Protein AF-A0A1W6MIG4-F1 (afdb_monomer_lite)

pLDDT: mean 88.39, std 12.74, range [23.14, 98.44]

Structure (mmCIF, N/CA/C/O backbone):
data_AF-A0A1W6MIG4-F1
#
_entry.id   AF-A0A1W6MIG4-F1
#
loop_
_atom_site.group_PDB
_atom_site.id
_atom_site.type_symbol
_atom_site.label_atom_id
_atom_site.label_alt_id
_atom_site.label_comp_id
_atom_site.label_asym_id
_atom_site.label_entity_id
_atom_site.label_seq_id
_atom_site.pdbx_PDB_ins_code
_atom_site.Cartn_x
_atom_site.Cartn_y
_atom_site.Cartn_z
_atom_site.occupancy
_atom_site.B_iso_or_equiv
_atom_site.auth_seq_id
_atom_site.auth_comp_id
_atom_site.auth_asym_id
_atom_site.auth_atom_id
_atom_site.pdbx_PDB_model_num
ATOM 1 N N . MET A 1 1 ? -7.713 23.598 34.597 1.00 27.48 1 MET A N 1
ATOM 2 C CA . MET A 1 1 ? -8.076 24.571 33.539 1.00 27.48 1 MET A CA 1
ATOM 3 C C . MET A 1 1 ? -8.427 23.776 32.294 1.00 27.48 1 MET A C 1
ATOM 5 O O . MET A 1 1 ? -7.535 23.177 31.711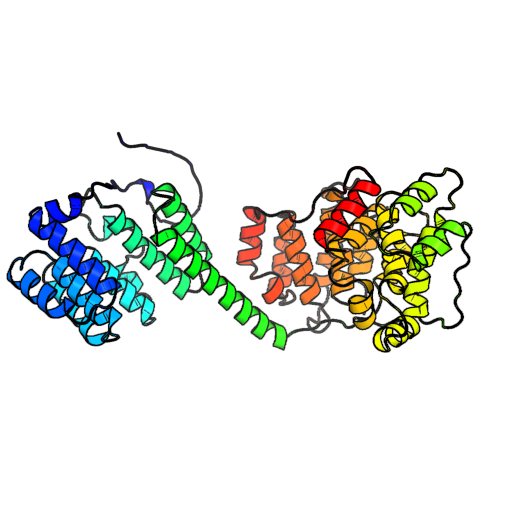 1.00 27.48 1 MET A O 1
ATOM 9 N N . GLY A 1 2 ? -9.718 23.676 31.965 1.00 26.47 2 GLY A N 1
ATOM 10 C CA . GLY A 1 2 ? -10.193 22.870 30.837 1.00 26.47 2 GLY A CA 1
ATOM 11 C C . GLY A 1 2 ? -9.762 23.476 29.504 1.00 26.47 2 GLY A C 1
ATOM 12 O O . GLY A 1 2 ? -9.996 24.659 29.260 1.00 26.47 2 GLY A O 1
ATOM 13 N N . ARG A 1 3 ? -9.118 22.677 28.652 1.00 26.56 3 ARG A N 1
ATOM 14 C CA . ARG A 1 3 ? -8.836 23.054 27.266 1.00 26.56 3 ARG A CA 1
ATOM 15 C C . ARG A 1 3 ? -10.086 22.770 26.434 1.00 26.56 3 ARG A C 1
ATOM 17 O O . ARG A 1 3 ? -10.501 21.625 26.319 1.00 26.56 3 ARG A O 1
ATOM 24 N N . ARG A 1 4 ? -10.688 23.816 25.864 1.00 23.14 4 ARG A N 1
ATOM 25 C CA . ARG A 1 4 ? -11.619 23.699 24.734 1.00 23.14 4 ARG A CA 1
ATOM 26 C C . ARG A 1 4 ? -10.818 23.934 23.459 1.00 23.14 4 ARG A C 1
ATOM 28 O O . ARG A 1 4 ? -10.330 25.042 23.260 1.00 23.14 4 ARG A O 1
ATOM 35 N N . ALA A 1 5 ? -10.703 22.916 22.617 1.00 23.92 5 ALA A N 1
ATOM 36 C CA . ALA A 1 5 ? -10.288 23.064 21.228 1.00 23.92 5 ALA A CA 1
ATOM 37 C C . ALA A 1 5 ? -11.515 22.827 20.335 1.00 23.92 5 ALA A C 1
ATOM 39 O O . ALA A 1 5 ? -12.248 21.859 20.527 1.00 23.92 5 ALA A O 1
ATOM 40 N N . VAL A 1 6 ? -11.763 23.745 19.399 1.00 25.83 6 VAL A N 1
ATOM 41 C CA . VAL A 1 6 ? -12.823 23.647 18.387 1.00 25.83 6 VAL A CA 1
ATOM 42 C C . VAL A 1 6 ? -12.142 23.449 17.043 1.00 25.83 6 VAL A C 1
ATOM 44 O O . VAL A 1 6 ? -11.532 24.386 16.537 1.00 25.83 6 VAL A O 1
ATOM 47 N N . ILE A 1 7 ? -12.252 22.247 16.476 1.00 25.50 7 ILE A N 1
ATOM 48 C CA . ILE A 1 7 ? -11.905 21.939 15.082 1.00 25.50 7 ILE A CA 1
ATOM 49 C C . ILE A 1 7 ? -12.947 20.931 14.566 1.00 25.50 7 ILE A C 1
ATOM 51 O O . ILE A 1 7 ? -13.269 19.963 15.254 1.00 25.50 7 ILE A O 1
ATOM 55 N N . LYS A 1 8 ? -13.525 21.229 13.395 1.00 33.16 8 LYS A N 1
ATOM 56 C CA . LYS A 1 8 ? -14.463 20.391 12.623 1.00 33.16 8 LYS A CA 1
ATOM 57 C C . LYS A 1 8 ? -13.709 19.217 11.991 1.00 33.16 8 LYS A C 1
ATOM 59 O O . LYS A 1 8 ? -12.659 19.507 11.436 1.00 33.16 8 LYS A O 1
ATOM 64 N N . ILE A 1 9 ? -14.285 18.002 11.983 1.00 34.16 9 ILE A N 1
ATOM 65 C CA . ILE A 1 9 ? -14.261 16.983 10.896 1.00 34.16 9 ILE A CA 1
ATOM 66 C C . ILE A 1 9 ? -14.948 15.663 11.350 1.00 34.16 9 ILE A C 1
ATOM 68 O O . ILE A 1 9 ? -15.074 15.421 12.546 1.00 34.16 9 ILE A O 1
ATOM 72 N N . ARG A 1 10 ? -15.349 14.878 10.330 1.00 37.28 10 ARG A N 1
ATOM 73 C CA . ARG A 1 10 ? -15.840 13.484 10.225 1.00 37.28 10 ARG A CA 1
ATOM 74 C C . ARG A 1 10 ? -17.267 13.170 10.691 1.00 37.28 10 ARG A C 1
ATOM 76 O O . ARG A 1 10 ? -17.693 13.462 11.801 1.00 37.28 10 ARG A O 1
ATOM 83 N N . GLY A 1 11 ? -18.029 12.607 9.753 1.00 35.47 11 GLY A N 1
ATOM 84 C CA . GLY A 1 11 ? -19.423 12.207 9.892 1.00 35.47 11 GLY A CA 1
ATOM 85 C C . GLY A 1 11 ? -19.584 10.877 10.621 1.00 35.47 11 GLY A C 1
ATOM 86 O O . GLY A 1 11 ? -20.144 9.946 10.057 1.00 35.47 11 GLY A O 1
ATOM 87 N N . SER A 1 12 ? -19.149 10.806 11.878 1.00 40.31 12 SER A N 1
ATOM 88 C CA . SER A 1 12 ? -19.471 9.705 12.788 1.00 40.31 12 SER A CA 1
ATOM 89 C C . SER A 1 12 ? -19.849 10.271 14.168 1.00 40.31 12 SER A C 1
ATOM 91 O O . SER A 1 12 ? -19.248 11.205 14.696 1.00 40.31 12 SER A O 1
ATOM 93 N N . MET A 1 13 ? -20.968 9.782 14.708 1.00 42.25 13 MET A N 1
ATOM 94 C CA . MET A 1 13 ? -21.771 10.370 15.793 1.00 42.25 13 MET A CA 1
ATOM 95 C C . MET A 1 13 ? -21.179 10.200 17.211 1.00 42.25 13 MET A C 1
ATOM 97 O O . MET A 1 13 ? -21.929 10.064 18.172 1.00 42.25 13 MET A O 1
ATOM 101 N N . ILE A 1 14 ? -19.857 10.226 17.396 1.00 52.22 14 ILE A N 1
ATOM 102 C CA . ILE A 1 14 ? -19.255 10.047 18.729 1.00 52.22 14 ILE A CA 1
ATOM 103 C C . ILE A 1 14 ? -18.823 11.407 19.310 1.00 52.22 14 ILE A C 1
ATOM 105 O O . ILE A 1 14 ? -17.723 11.905 19.082 1.00 52.22 14 ILE A O 1
ATOM 109 N N . GLU A 1 15 ? -19.699 12.045 20.097 1.00 54.25 15 GLU A N 1
ATOM 110 C CA . GLU A 1 15 ? -19.411 13.328 20.766 1.00 54.25 15 GLU A CA 1
ATOM 111 C C . GLU A 1 15 ? -18.501 13.168 22.005 1.00 54.25 15 GLU A C 1
ATOM 113 O O . GLU A 1 15 ? -18.897 13.437 23.142 1.00 54.25 15 GLU A O 1
ATOM 118 N N . LEU A 1 16 ? -17.237 12.788 21.803 1.00 59.12 16 LEU A N 1
ATOM 119 C CA . LEU A 1 16 ? -16.230 12.717 22.874 1.00 59.12 16 LEU A CA 1
ATOM 120 C C . LEU A 1 16 ? -15.909 14.093 23.492 1.00 59.12 16 LEU A C 1
ATOM 122 O O . LEU A 1 16 ? -15.658 14.210 24.692 1.00 59.12 16 LEU A O 1
ATOM 126 N N . LYS A 1 17 ? -16.014 15.170 22.700 1.00 57.00 17 LYS A N 1
ATOM 127 C CA . LYS A 1 17 ? -15.616 16.546 23.075 1.00 57.00 17 LYS A CA 1
ATOM 128 C C . LYS A 1 17 ? -16.539 17.237 24.095 1.00 57.00 17 LYS A C 1
ATOM 130 O O . LYS A 1 17 ? -16.251 18.361 24.508 1.00 57.00 17 LYS A O 1
ATOM 135 N N . LYS A 1 18 ? -17.637 16.596 24.517 1.00 68.06 18 LYS A N 1
ATOM 136 C CA . LYS A 1 18 ? -18.565 17.118 25.544 1.00 68.06 18 LYS A CA 1
ATOM 137 C C . LYS A 1 18 ? -18.440 16.430 26.908 1.00 68.06 18 LYS A C 1
ATOM 139 O O . LYS A 1 18 ? -19.161 16.806 27.831 1.00 68.06 18 LYS A O 1
ATOM 144 N N . LEU A 1 19 ? -17.545 15.453 27.057 1.00 80.81 19 LEU A N 1
ATOM 145 C CA . LEU A 1 19 ? -17.328 14.765 28.329 1.00 80.81 19 LEU A CA 1
ATOM 146 C C . LEU A 1 19 ? -16.410 15.586 29.243 1.00 80.81 19 LEU A C 1
ATOM 148 O O . LEU A 1 19 ? -15.368 16.076 28.811 1.00 80.81 19 LEU A O 1
ATOM 152 N N . ASN A 1 20 ? -16.755 15.698 30.529 1.00 87.56 20 ASN A N 1
ATOM 153 C CA . ASN A 1 20 ? -15.783 16.150 31.524 1.00 87.56 20 ASN A CA 1
ATOM 154 C C . ASN A 1 20 ? -14.961 14.937 31.968 1.00 87.56 20 ASN A C 1
ATOM 156 O O . ASN A 1 20 ? -15.480 14.042 32.640 1.00 87.56 20 ASN A O 1
ATOM 160 N N . ILE A 1 21 ? -13.690 14.920 31.578 1.00 90.25 21 ILE A N 1
ATOM 161 C CA . ILE A 1 21 ? -12.760 13.825 31.858 1.00 90.25 21 ILE A CA 1
ATOM 162 C C . ILE A 1 21 ? -11.758 14.282 32.920 1.00 90.25 21 ILE A C 1
ATOM 164 O O . ILE A 1 21 ? -11.242 15.399 32.851 1.00 90.25 21 ILE A O 1
ATOM 168 N N . THR A 1 22 ? -11.498 13.425 33.904 1.00 90.62 22 THR A N 1
ATOM 169 C CA . THR A 1 22 ? -10.445 13.609 34.908 1.00 90.62 22 THR A CA 1
ATOM 170 C C . THR A 1 22 ? -9.407 12.496 34.805 1.00 90.62 22 THR A C 1
ATOM 172 O O . THR A 1 22 ? -9.752 11.352 34.516 1.00 90.62 22 THR A O 1
ATOM 175 N N . ASN A 1 23 ? -8.148 12.834 35.065 1.00 87.50 23 ASN A N 1
ATOM 176 C CA . ASN A 1 23 ? -7.034 11.896 35.218 1.00 87.50 23 ASN A CA 1
ATOM 177 C C . ASN A 1 23 ? -6.538 11.846 36.674 1.00 87.50 23 ASN A C 1
ATOM 179 O O . ASN A 1 23 ? -5.391 11.496 36.942 1.00 87.50 23 ASN A O 1
ATOM 183 N N . ASP A 1 24 ? -7.381 12.286 37.611 1.00 87.62 24 ASP A N 1
ATOM 184 C CA . ASP A 1 24 ? -7.075 12.241 39.034 1.00 87.62 24 ASP A CA 1
ATOM 185 C C . ASP A 1 24 ? -7.044 10.779 39.515 1.00 87.62 24 ASP A C 1
ATOM 187 O O . ASP A 1 24 ? -8.100 10.133 39.548 1.00 87.62 24 ASP A O 1
ATOM 191 N N . PRO A 1 25 ? -5.871 10.255 39.923 1.00 82.12 25 PRO A N 1
ATOM 192 C CA . PRO A 1 25 ? -5.719 8.853 40.289 1.00 82.12 25 PRO A CA 1
ATOM 193 C C . PRO A 1 25 ? -6.544 8.449 41.518 1.00 82.12 25 PRO A C 1
ATOM 195 O O . PRO A 1 25 ? -6.796 7.256 41.691 1.00 82.12 25 PRO A O 1
ATOM 198 N N . SER A 1 26 ? -6.986 9.395 42.364 1.00 83.88 26 SER A N 1
ATOM 199 C CA . SER A 1 26 ? -7.871 9.081 43.497 1.00 83.88 26 SER A CA 1
ATOM 200 C C . SER A 1 26 ? -9.358 9.144 43.149 1.00 83.88 26 SER A C 1
A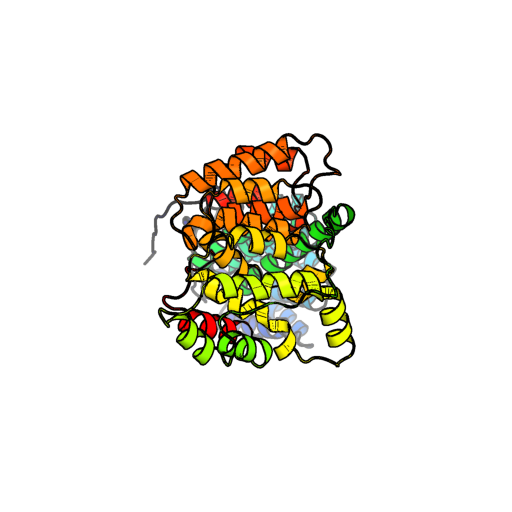TOM 202 O O . SER A 1 26 ? -10.196 8.735 43.947 1.00 83.88 26 SER A O 1
ATOM 204 N N . PHE A 1 27 ? -9.739 9.594 41.951 1.00 87.75 27 PHE A N 1
ATOM 205 C CA . PHE A 1 27 ? -11.149 9.819 41.618 1.00 87.75 27 PHE A CA 1
ATOM 206 C C . PHE A 1 27 ? -12.017 8.563 41.796 1.00 87.75 27 PHE A C 1
ATOM 208 O O . PHE A 1 27 ? -13.110 8.616 42.365 1.00 87.75 27 PHE A O 1
ATOM 215 N N . LEU A 1 28 ? -11.537 7.411 41.315 1.00 84.62 28 LEU A N 1
ATOM 216 C CA . LEU A 1 28 ? -12.285 6.154 41.391 1.00 84.62 28 LEU A CA 1
ATOM 217 C C . LEU A 1 28 ? -12.356 5.606 42.819 1.00 84.62 28 LEU A C 1
ATOM 219 O O . LEU A 1 28 ? -13.376 5.020 43.203 1.00 84.62 28 LEU A O 1
ATOM 223 N N . SER A 1 29 ? -11.290 5.773 43.599 1.00 82.94 29 SER A N 1
ATOM 224 C CA . SER A 1 29 ? -11.228 5.320 44.986 1.00 82.94 29 SER A CA 1
ATOM 225 C C . SER A 1 29 ? -12.062 6.204 45.905 1.00 82.94 29 SER A C 1
ATOM 227 O O . SER A 1 29 ? -12.873 5.665 46.662 1.00 82.94 29 SER A O 1
ATOM 229 N N . ASP A 1 30 ? -11.980 7.525 45.748 1.00 85.00 30 ASP A N 1
ATOM 230 C CA . ASP A 1 30 ? -12.801 8.510 46.454 1.00 85.00 30 ASP A CA 1
ATOM 231 C C . ASP A 1 30 ? -14.289 8.250 46.209 1.00 85.00 30 ASP A C 1
ATOM 233 O O . ASP A 1 30 ? -15.078 8.138 47.152 1.00 85.00 30 ASP A O 1
ATOM 237 N N . LYS A 1 31 ? -14.675 8.037 44.942 1.00 84.44 31 LYS A N 1
ATOM 238 C CA . LYS A 1 31 ? -16.060 7.707 44.571 1.00 84.44 31 LYS A CA 1
ATOM 239 C C . LYS A 1 31 ? -16.559 6.418 45.232 1.00 84.44 31 LYS A C 1
ATOM 241 O O . LYS A 1 31 ? -17.748 6.278 45.502 1.00 84.44 31 LYS A O 1
ATOM 246 N N . SER A 1 32 ? -15.656 5.481 45.502 1.00 82.62 32 SER A N 1
ATOM 247 C CA . SER A 1 32 ? -15.989 4.168 46.070 1.00 82.62 32 SER A CA 1
ATOM 248 C C . SER A 1 32 ? -15.832 4.111 47.591 1.00 82.62 32 SER A C 1
ATOM 250 O O . SER A 1 32 ? -16.043 3.051 48.183 1.00 82.62 32 SER A O 1
ATOM 252 N N . GLY A 1 33 ? -15.457 5.229 48.225 1.00 83.44 33 GLY A N 1
ATOM 253 C CA . GLY A 1 33 ? -15.208 5.318 49.664 1.00 83.44 33 GLY A CA 1
ATOM 254 C C . GLY A 1 33 ? -14.010 4.487 50.130 1.00 83.44 33 GLY A C 1
ATOM 255 O O . GLY A 1 33 ? -14.021 3.968 51.248 1.00 83.44 33 GLY A O 1
ATOM 256 N N . LEU A 1 34 ? -13.013 4.295 49.265 1.00 87.56 34 LEU A N 1
ATOM 257 C CA . LEU A 1 34 ? -11.828 3.493 49.549 1.00 87.56 34 LEU A CA 1
ATOM 258 C C . LEU A 1 34 ? -10.776 4.344 50.280 1.00 87.56 34 LEU A C 1
ATOM 260 O O . LEU A 1 34 ? -10.478 5.456 49.867 1.00 87.56 34 LEU A O 1
ATOM 264 N N . ASP A 1 35 ? -10.204 3.827 51.369 1.00 87.25 35 ASP A N 1
ATOM 265 C CA . ASP A 1 35 ? -9.089 4.484 52.056 1.00 87.25 35 ASP A CA 1
ATOM 266 C C . ASP A 1 35 ? -7.752 4.214 51.345 1.00 87.25 35 ASP A C 1
ATOM 268 O O . ASP A 1 35 ? -7.629 3.257 50.582 1.00 87.25 35 ASP A O 1
ATOM 272 N N . ARG A 1 36 ? -6.704 4.994 51.652 1.00 86.00 36 ARG A N 1
ATOM 273 C CA . ARG A 1 36 ? -5.356 4.812 51.062 1.00 86.00 36 ARG A CA 1
ATOM 274 C C . ARG A 1 36 ? -4.813 3.383 51.194 1.00 86.00 36 ARG A C 1
ATOM 276 O O . ARG A 1 36 ? -4.079 2.902 50.335 1.00 86.00 36 ARG A O 1
ATOM 283 N N . PHE A 1 37 ? -5.159 2.688 52.280 1.00 87.69 37 PHE A N 1
ATOM 284 C CA . PHE A 1 37 ? -4.787 1.283 52.460 1.00 87.69 37 PHE A CA 1
ATOM 285 C C . PHE A 1 37 ? -5.550 0.356 51.510 1.00 87.69 37 PHE A C 1
ATOM 287 O O . PHE A 1 37 ? -4.965 -0.581 50.968 1.00 87.69 37 PHE A O 1
ATOM 294 N N . GLY A 1 38 ? -6.846 0.597 51.314 1.00 89.88 38 GLY A N 1
ATOM 295 C CA . GLY A 1 38 ? -7.661 -0.099 50.330 1.00 89.88 38 GLY A CA 1
ATOM 296 C C . GLY A 1 38 ? -7.175 0.142 48.902 1.00 89.88 38 GLY A C 1
ATOM 297 O O . GLY A 1 38 ? -7.115 -0.815 48.135 1.00 89.88 38 GLY A O 1
ATOM 298 N N . GLU A 1 39 ? -6.771 1.368 48.565 1.00 88.88 39 GLU A N 1
ATOM 299 C CA . GLU A 1 39 ? -6.199 1.728 47.256 1.00 88.88 39 GLU A CA 1
ATOM 300 C C . GLU A 1 39 ? -4.929 0.934 46.952 1.00 88.88 39 GLU A C 1
ATOM 302 O O . GLU A 1 39 ? -4.848 0.255 45.928 1.00 88.88 39 GLU A O 1
ATOM 307 N N . ALA A 1 40 ? -3.964 0.952 47.876 1.00 90.31 40 ALA A N 1
ATOM 308 C CA . ALA A 1 40 ? -2.729 0.188 47.734 1.00 90.31 40 ALA A CA 1
ATOM 309 C C . ALA A 1 40 ? -3.012 -1.319 47.609 1.00 90.31 40 ALA A C 1
ATOM 311 O O . ALA A 1 40 ? -2.446 -1.997 46.753 1.00 90.31 40 ALA A O 1
ATOM 312 N N . LEU A 1 41 ? -3.945 -1.842 48.416 1.00 93.62 41 LEU A N 1
ATOM 313 C CA . LEU A 1 41 ? -4.355 -3.244 48.341 1.00 93.62 41 LEU A CA 1
ATOM 314 C C . LEU A 1 41 ? -4.999 -3.593 46.992 1.00 93.62 41 LEU A C 1
ATOM 316 O O . LEU A 1 41 ? -4.768 -4.689 46.481 1.00 93.62 41 LEU A O 1
ATOM 320 N N . LEU A 1 42 ? -5.829 -2.707 46.440 1.00 92.56 42 LEU A N 1
ATOM 321 C CA . LEU A 1 42 ? -6.467 -2.905 45.143 1.00 92.56 42 LEU A CA 1
ATOM 322 C C . LEU A 1 42 ? -5.427 -2.940 44.024 1.00 92.56 42 LEU A C 1
ATOM 324 O O . LEU A 1 42 ? -5.456 -3.876 43.227 1.00 92.56 42 LEU A O 1
ATOM 328 N N . SER A 1 43 ? -4.494 -1.988 44.019 1.00 90.56 43 SER A N 1
ATOM 329 C CA . SER A 1 43 ? -3.403 -1.924 43.041 1.00 90.56 43 SER A CA 1
ATOM 330 C C . SER A 1 43 ? -2.548 -3.198 43.062 1.00 90.56 43 SER A C 1
ATOM 332 O O . SER A 1 43 ? -2.369 -3.852 42.032 1.00 90.56 43 SER A O 1
ATOM 334 N N . ASP A 1 44 ? -2.135 -3.652 44.252 1.00 93.31 44 ASP A N 1
ATOM 335 C CA . ASP A 1 44 ? -1.399 -4.911 44.419 1.00 93.31 44 ASP A CA 1
ATOM 336 C C . ASP A 1 44 ? -2.177 -6.126 43.896 1.00 93.31 44 ASP A C 1
ATOM 338 O O . ASP A 1 44 ? -1.607 -7.037 43.292 1.00 93.31 44 ASP A O 1
ATOM 342 N N . ILE A 1 45 ? -3.482 -6.180 44.180 1.00 94.81 45 ILE A N 1
ATOM 343 C CA . ILE A 1 45 ? -4.346 -7.272 43.731 1.00 94.81 45 ILE A CA 1
ATOM 344 C C . ILE A 1 45 ? -4.457 -7.262 42.207 1.00 94.81 45 ILE A C 1
ATOM 346 O O . ILE A 1 45 ? -4.314 -8.317 41.598 1.00 94.81 45 ILE A O 1
ATOM 350 N N . GLN A 1 46 ? -4.692 -6.104 41.590 1.00 91.56 46 GLN A N 1
ATOM 351 C CA . GLN A 1 46 ? -4.804 -5.979 40.136 1.00 91.56 46 GLN A CA 1
ATOM 352 C C . GLN A 1 46 ? -3.502 -6.387 39.438 1.00 91.56 46 GLN A C 1
ATOM 354 O O . GLN A 1 46 ? -3.542 -7.134 38.459 1.00 91.56 46 GLN A O 1
ATOM 359 N N . TYR A 1 47 ? -2.352 -5.985 39.985 1.00 92.44 47 TYR A N 1
ATOM 360 C CA . TYR A 1 47 ? -1.044 -6.424 39.502 1.00 92.44 47 TYR A CA 1
ATOM 361 C C . TYR A 1 47 ? -0.848 -7.944 39.630 1.00 92.44 47 TYR A C 1
ATOM 363 O O . TYR A 1 47 ? -0.392 -8.610 38.703 1.00 92.44 47 TYR A O 1
ATOM 371 N N . ASP A 1 48 ? -1.210 -8.533 40.769 1.00 93.88 48 ASP A N 1
ATOM 372 C CA . ASP A 1 48 ? -1.085 -9.979 40.972 1.00 93.88 48 ASP A CA 1
ATOM 373 C C . ASP A 1 48 ? -2.025 -10.791 40.069 1.00 93.88 48 ASP A C 1
ATOM 375 O O . ASP A 1 48 ? -1.659 -11.888 39.636 1.00 93.88 48 ASP A O 1
ATOM 379 N N . VAL A 1 49 ? -3.220 -10.261 39.787 1.00 93.75 49 VAL A N 1
ATOM 380 C CA . VAL A 1 49 ? -4.181 -10.840 38.840 1.00 93.75 49 VAL A CA 1
ATOM 381 C C . VAL A 1 49 ? -3.620 -10.796 37.420 1.00 93.75 49 VAL A C 1
ATOM 383 O O . VAL A 1 49 ? -3.599 -11.834 36.765 1.00 93.75 49 VAL A O 1
ATOM 386 N N . SER A 1 50 ? -3.081 -9.657 36.966 1.00 88.81 50 SER A N 1
ATOM 387 C CA . SER A 1 50 ? -2.505 -9.536 35.615 1.00 88.81 50 SER A CA 1
ATOM 388 C C . SER A 1 50 ? -1.266 -10.414 35.399 1.00 88.81 50 SER A C 1
ATOM 390 O O . SER A 1 50 ? -0.967 -10.802 34.274 1.00 88.81 50 SER A O 1
ATOM 392 N N . LYS A 1 51 ? -0.558 -10.782 36.475 1.00 90.94 51 LYS A N 1
ATOM 393 C CA . LYS A 1 51 ? 0.556 -11.748 36.455 1.00 90.94 51 LYS A CA 1
ATOM 394 C C . LYS A 1 51 ? 0.135 -13.196 36.738 1.00 90.94 51 LYS A C 1
ATOM 396 O O . LYS A 1 51 ? 1.004 -14.041 36.948 1.00 90.94 51 LYS A O 1
ATOM 401 N N . ASN A 1 52 ? -1.168 -13.475 36.786 1.00 90.25 52 ASN A N 1
ATOM 402 C CA . ASN A 1 52 ? -1.760 -14.780 37.082 1.00 90.25 52 ASN A CA 1
ATOM 403 C C . ASN A 1 52 ? -1.132 -15.499 38.300 1.00 90.25 52 ASN A C 1
ATOM 405 O O . ASN A 1 52 ? -0.771 -16.681 38.264 1.00 90.25 52 ASN A O 1
ATOM 409 N N . LYS A 1 53 ? -0.937 -14.782 39.415 1.00 90.06 53 LYS A N 1
ATOM 410 C CA . LYS A 1 53 ? -0.301 -15.371 40.604 1.00 90.06 53 LYS A CA 1
ATOM 411 C C . LYS A 1 53 ? -1.246 -16.337 41.330 1.00 90.06 53 LYS A C 1
ATOM 413 O O . LYS A 1 53 ? -2.313 -15.954 41.805 1.00 90.06 53 LYS A O 1
ATOM 418 N N . ARG A 1 54 ? -0.781 -17.574 41.563 1.00 77.75 54 ARG A N 1
ATOM 419 C CA . ARG A 1 54 ? -1.556 -18.708 42.131 1.00 77.75 54 ARG A CA 1
ATOM 420 C C . ARG A 1 54 ? -2.329 -18.435 43.435 1.00 77.75 54 ARG A C 1
ATOM 422 O O . ARG A 1 54 ? -3.318 -19.104 43.700 1.00 77.75 54 ARG A O 1
ATOM 429 N N . ASN A 1 55 ? -1.895 -17.485 44.268 1.00 84.62 55 ASN A N 1
ATOM 430 C CA . ASN A 1 55 ? -2.490 -17.228 45.591 1.00 84.62 55 ASN A CA 1
ATOM 431 C C . ASN A 1 55 ? -3.344 -15.950 45.669 1.00 84.62 55 ASN A C 1
ATOM 433 O O . ASN A 1 55 ? -3.796 -15.585 46.761 1.00 84.62 55 ASN A O 1
ATOM 437 N N . VAL A 1 56 ? -3.580 -15.265 44.545 1.00 94.00 56 VAL A N 1
ATOM 438 C CA . VAL A 1 56 ? -4.285 -13.975 44.546 1.00 94.00 56 VAL A CA 1
ATOM 439 C C . VAL A 1 56 ? -5.758 -14.109 44.950 1.00 94.00 56 VAL A C 1
ATOM 441 O O . VAL A 1 56 ? -6.265 -13.261 45.682 1.00 94.00 56 VAL A O 1
ATOM 444 N N . PHE A 1 57 ? -6.413 -15.231 44.629 1.00 93.00 57 PHE A N 1
ATOM 445 C CA . PHE A 1 57 ? -7.817 -15.493 44.979 1.00 93.00 57 PHE A CA 1
ATOM 446 C C . PHE A 1 57 ? -8.122 -15.282 46.472 1.00 93.00 57 PHE A C 1
ATOM 448 O O . PHE A 1 57 ? -9.052 -14.564 46.834 1.00 93.00 57 PHE A O 1
ATOM 455 N N . LYS A 1 58 ? -7.294 -15.836 47.373 1.00 92.88 58 LYS A N 1
ATOM 456 C CA . LYS A 1 58 ? -7.477 -15.685 48.833 1.00 92.88 58 LYS A CA 1
ATOM 457 C C . LYS A 1 58 ? -7.282 -14.242 49.310 1.00 92.88 58 LYS A C 1
ATOM 459 O O . LYS A 1 58 ? -7.763 -13.879 50.385 1.00 92.88 58 LYS A O 1
ATOM 464 N N . ARG A 1 59 ? -6.510 -13.427 48.582 1.00 94.56 59 ARG A N 1
ATOM 465 C CA . ARG A 1 59 ? -6.369 -11.990 48.869 1.00 94.56 59 ARG A CA 1
ATOM 466 C C . ARG A 1 59 ? -7.623 -11.246 48.423 1.00 94.56 59 ARG A C 1
ATOM 468 O O . ARG A 1 59 ? -8.159 -10.481 49.219 1.00 94.56 59 ARG A O 1
ATOM 475 N N . ILE A 1 60 ? -8.112 -11.541 47.219 1.00 95.31 60 ILE A N 1
ATOM 476 C CA . ILE A 1 60 ? -9.335 -10.958 46.659 1.00 95.31 60 ILE A CA 1
ATOM 477 C C . ILE A 1 60 ? -10.545 -11.257 47.553 1.00 95.31 60 ILE A C 1
ATOM 479 O O . ILE A 1 60 ? -11.238 -10.331 47.960 1.00 95.31 60 ILE A O 1
ATOM 483 N N . ASP A 1 61 ? -10.756 -12.516 47.950 1.00 94.31 61 ASP A N 1
ATOM 484 C CA . ASP A 1 61 ? -11.879 -12.916 48.815 1.00 94.31 61 ASP A CA 1
ATOM 485 C C . ASP A 1 61 ? -11.873 -12.173 50.166 1.00 94.31 61 ASP A C 1
ATOM 487 O O . ASP A 1 61 ? -12.897 -11.655 50.617 1.00 94.31 61 ASP A O 1
ATOM 491 N N . ARG A 1 62 ? -10.696 -12.033 50.795 1.00 95.56 62 ARG A N 1
ATOM 492 C CA . ARG A 1 62 ? -10.549 -11.242 52.029 1.00 95.56 62 ARG A CA 1
ATOM 493 C C . ARG A 1 62 ? -10.828 -9.756 51.800 1.00 95.56 62 ARG A C 1
ATOM 495 O O . ARG A 1 62 ? -11.458 -9.132 52.652 1.00 95.56 62 ARG A O 1
ATOM 502 N N . ALA A 1 63 ? -10.382 -9.199 50.675 1.00 94.88 63 ALA A N 1
ATOM 503 C CA . ALA A 1 63 ? -10.626 -7.803 50.330 1.00 94.88 63 ALA A CA 1
ATOM 504 C C . ALA A 1 63 ? -12.119 -7.533 50.089 1.00 94.88 63 ALA A C 1
ATOM 506 O O . ALA A 1 63 ? -12.647 -6.577 50.644 1.00 94.88 63 ALA A O 1
ATOM 507 N N . ILE A 1 64 ? -12.827 -8.416 49.377 1.00 95.56 64 ILE A N 1
ATOM 508 C CA . ILE A 1 64 ? -14.279 -8.311 49.159 1.00 95.56 64 ILE A CA 1
ATOM 509 C C . ILE A 1 64 ? -15.044 -8.368 50.488 1.00 95.56 64 ILE A C 1
ATOM 511 O O . ILE A 1 64 ? -15.978 -7.597 50.684 1.00 95.56 64 ILE A O 1
ATOM 515 N N . LYS A 1 65 ? -14.640 -9.234 51.428 1.00 95.31 65 LYS A N 1
ATOM 516 C CA . LYS A 1 65 ? -15.248 -9.297 52.771 1.00 95.31 65 LYS A CA 1
ATOM 517 C C . LYS A 1 65 ? -15.010 -8.025 53.584 1.00 95.31 65 LYS A C 1
ATOM 519 O O . LYS A 1 65 ? -15.907 -7.592 54.301 1.00 95.31 65 LYS A O 1
ATOM 524 N N . LYS A 1 66 ? -13.812 -7.441 53.485 1.00 94.38 66 LYS A N 1
ATOM 525 C CA . LYS A 1 66 ? -13.444 -6.206 54.193 1.00 94.38 66 LYS A CA 1
ATOM 526 C C . LYS A 1 66 ? -14.101 -4.965 53.577 1.00 94.38 66 LYS A C 1
ATOM 528 O O . LYS A 1 66 ? -14.491 -4.064 54.310 1.00 94.38 66 LYS A O 1
ATOM 533 N N . TYR A 1 67 ? -14.248 -4.940 52.256 1.00 93.62 67 TYR A N 1
ATOM 534 C CA . TYR A 1 67 ? -14.769 -3.818 51.478 1.00 93.62 67 TYR A CA 1
ATOM 535 C C . TYR A 1 67 ? -15.969 -4.259 50.610 1.00 93.62 67 TYR A C 1
ATOM 537 O O . TYR A 1 67 ? -15.904 -4.225 49.378 1.00 93.62 67 TYR A O 1
ATOM 545 N N . PRO A 1 68 ? -17.096 -4.680 51.220 1.00 91.62 68 PRO A N 1
ATOM 546 C CA . PRO A 1 68 ? -18.205 -5.311 50.498 1.00 91.62 68 PRO A CA 1
ATOM 547 C C . PRO A 1 68 ? -18.933 -4.369 49.537 1.00 91.62 68 PRO A C 1
ATOM 549 O O . PRO A 1 68 ? -19.544 -4.838 48.576 1.00 91.62 68 PRO A O 1
ATOM 552 N N . ASN A 1 69 ? -18.837 -3.055 49.739 1.00 91.12 69 ASN A N 1
ATOM 553 C CA . ASN A 1 69 ? -19.472 -2.051 48.883 1.00 91.12 69 ASN A CA 1
ATOM 554 C C . ASN A 1 69 ? -18.554 -1.530 47.772 1.00 91.12 69 ASN A C 1
ATOM 556 O O . ASN A 1 69 ? -19.020 -0.801 46.913 1.00 91.12 69 ASN A O 1
ATOM 560 N N . VAL A 1 70 ? -17.288 -1.951 47.734 1.00 92.81 70 VAL A N 1
ATOM 561 C CA . VAL A 1 70 ? -16.327 -1.520 46.713 1.00 92.81 70 VAL A CA 1
ATOM 562 C C . VAL A 1 70 ? -16.430 -2.471 45.510 1.00 92.81 70 VAL A C 1
ATOM 564 O O . VAL A 1 70 ? -16.152 -3.673 45.653 1.00 92.81 70 VAL A O 1
ATOM 567 N N . PRO A 1 71 ? -16.895 -2.016 44.332 1.00 94.12 71 PRO A N 1
ATOM 568 C CA . PRO A 1 71 ? -17.050 -2.878 43.161 1.00 94.12 71 PRO A CA 1
ATOM 569 C C . PRO A 1 71 ? -15.712 -3.328 42.558 1.00 94.12 71 PRO A C 1
ATOM 571 O O . PRO A 1 71 ? -15.635 -4.439 42.039 1.00 94.12 71 PRO A O 1
ATOM 574 N N . GLN A 1 72 ? -14.635 -2.551 42.696 1.00 94.06 72 GLN A N 1
ATOM 575 C CA . GLN A 1 72 ? -13.332 -2.837 42.084 1.00 94.06 72 GLN A CA 1
ATOM 576 C C . GLN A 1 72 ? -12.721 -4.162 42.556 1.00 94.06 72 GLN A C 1
ATOM 578 O O . GLN A 1 72 ? -12.181 -4.906 41.742 1.00 94.06 72 GLN A O 1
ATOM 583 N N . PHE A 1 73 ? -12.851 -4.519 43.840 1.00 95.50 73 PHE A N 1
ATOM 584 C CA . PHE A 1 73 ? -12.384 -5.828 44.321 1.00 95.50 73 PHE A CA 1
ATOM 585 C C . PHE A 1 73 ? -13.188 -6.990 43.727 1.00 95.50 73 PHE A C 1
ATOM 587 O O . PHE A 1 73 ? -12.645 -8.071 43.514 1.00 95.50 73 PHE A O 1
ATOM 594 N N . LYS A 1 74 ? -14.479 -6.780 43.434 1.00 95.88 74 LYS A N 1
ATOM 595 C CA . LYS A 1 74 ? -15.305 -7.784 42.747 1.00 95.88 74 LYS A CA 1
ATOM 596 C C . LYS A 1 74 ? -14.920 -7.880 41.276 1.00 95.88 74 LYS A C 1
ATOM 598 O O . LYS A 1 74 ? -14.819 -8.987 40.763 1.00 95.88 74 LYS A O 1
ATOM 603 N N . ASN A 1 75 ? -14.648 -6.744 40.636 1.00 95.31 75 ASN A N 1
ATOM 604 C CA . ASN A 1 75 ? -14.138 -6.704 39.271 1.00 95.31 75 ASN A CA 1
ATOM 605 C C . ASN A 1 75 ? -12.795 -7.442 39.163 1.00 95.31 75 ASN A C 1
ATOM 607 O O . ASN A 1 75 ? -12.623 -8.255 38.270 1.00 95.31 75 ASN A O 1
ATOM 611 N N . ALA A 1 76 ? -11.895 -7.275 40.140 1.00 95.19 76 ALA A N 1
ATOM 612 C CA . ALA A 1 76 ? -10.645 -8.034 40.200 1.00 95.19 76 ALA A CA 1
ATOM 613 C C . ALA A 1 76 ? -10.870 -9.554 40.314 1.00 95.19 76 ALA A C 1
ATOM 615 O O . ALA A 1 76 ? -10.108 -10.326 39.735 1.00 95.19 76 ALA A O 1
ATOM 616 N N . LEU A 1 77 ? -11.919 -10.002 41.021 1.00 95.62 77 LEU A N 1
ATOM 617 C CA . LEU A 1 77 ? -12.286 -11.423 41.055 1.00 95.62 77 LEU A CA 1
ATOM 618 C C . LEU A 1 77 ? -12.817 -11.917 39.707 1.00 95.62 77 LEU A C 1
ATOM 620 O O . LEU A 1 77 ? -12.493 -13.026 39.296 1.00 95.62 77 LEU A O 1
ATOM 624 N N . MET A 1 78 ? -13.622 -11.102 39.027 1.00 95.94 78 MET A N 1
ATOM 625 C CA . MET A 1 78 ? -14.079 -11.408 37.674 1.00 95.94 78 MET A CA 1
ATOM 626 C C . MET A 1 78 ? -12.879 -11.542 36.728 1.00 95.94 78 MET A C 1
ATOM 628 O O . MET A 1 78 ? -12.729 -12.583 36.098 1.00 95.94 78 MET A O 1
ATOM 632 N N . SER A 1 79 ? -11.964 -10.567 36.719 1.00 94.12 79 SER A N 1
ATOM 633 C CA . SER A 1 79 ? -10.743 -10.617 35.904 1.00 94.12 79 SER A CA 1
ATOM 634 C C . SER A 1 79 ? -9.862 -11.822 36.239 1.00 94.12 79 SER A C 1
ATOM 636 O O . SER A 1 79 ? -9.274 -12.412 35.341 1.00 94.12 79 SER A O 1
ATOM 638 N N . TYR A 1 80 ? -9.794 -12.228 37.512 1.00 95.12 80 TYR A N 1
ATOM 639 C CA . TYR A 1 80 ? -9.097 -13.451 37.910 1.00 95.12 80 TYR A CA 1
ATOM 640 C C . TYR A 1 80 ? -9.681 -14.699 37.234 1.00 95.12 80 TYR A C 1
ATOM 642 O O . TYR A 1 80 ? -8.909 -15.522 36.746 1.00 95.12 80 TYR A O 1
ATOM 650 N N . TYR A 1 81 ? -11.011 -14.834 37.177 1.00 94.75 81 TYR A N 1
ATOM 651 C CA . TYR A 1 81 ? -11.644 -15.944 36.460 1.00 94.75 81 TYR A CA 1
ATOM 652 C C . TYR A 1 81 ? -11.371 -15.878 34.956 1.00 94.75 81 TYR A C 1
ATOM 654 O O . TYR A 1 81 ? -10.998 -16.893 34.380 1.00 94.75 81 TYR A O 1
ATOM 662 N N . MET A 1 82 ? -11.455 -14.688 34.353 1.00 92.56 82 MET A N 1
ATOM 663 C CA . MET A 1 82 ? -11.185 -14.497 32.921 1.00 92.56 82 MET A CA 1
ATOM 664 C C . MET A 1 82 ? -9.750 -14.880 32.530 1.00 92.56 82 MET A C 1
ATOM 666 O O . MET A 1 82 ? -9.553 -15.520 31.511 1.00 92.56 82 MET A O 1
ATOM 670 N N . ILE A 1 83 ? -8.749 -14.535 33.348 1.00 91.56 83 ILE A N 1
ATOM 671 C CA . ILE A 1 83 ? -7.329 -14.865 33.097 1.00 91.56 83 ILE A CA 1
ATOM 672 C C . ILE A 1 83 ? -7.018 -16.356 33.324 1.00 91.56 83 ILE A C 1
ATOM 674 O O . ILE A 1 83 ? -5.988 -16.851 32.875 1.00 91.56 83 ILE A O 1
ATOM 678 N N . ASN A 1 84 ? -7.879 -17.073 34.048 1.00 90.88 84 ASN A N 1
ATOM 679 C CA . ASN A 1 84 ? -7.752 -18.513 34.286 1.00 90.88 84 ASN A CA 1
ATOM 680 C C . ASN A 1 84 ? -8.708 -19.328 33.395 1.00 90.88 84 ASN A C 1
ATOM 682 O O . ASN A 1 84 ? -9.067 -20.444 33.770 1.00 90.88 84 ASN A O 1
ATOM 686 N N . ASP A 1 85 ? -9.138 -18.754 32.266 1.00 91.31 85 ASP A N 1
ATOM 687 C CA . ASP A 1 85 ? -10.015 -19.363 31.257 1.00 91.31 85 ASP A CA 1
ATOM 688 C C . ASP A 1 85 ? -11.374 -19.862 31.799 1.00 91.31 85 ASP A C 1
ATOM 690 O O . ASP A 1 85 ? -12.076 -20.646 31.163 1.00 91.31 85 ASP A O 1
ATOM 694 N N . ASP A 1 86 ? -11.798 -19.386 32.976 1.00 94.06 86 ASP A N 1
ATOM 695 C CA . ASP A 1 86 ? -13.092 -19.708 33.592 1.00 94.06 86 ASP A CA 1
ATOM 696 C C . ASP A 1 86 ? -14.123 -18.624 33.236 1.00 94.06 86 ASP A C 1
ATOM 698 O O . ASP A 1 86 ? -14.673 -17.920 34.093 1.00 94.06 86 ASP A O 1
ATOM 702 N N . HIS A 1 87 ? -14.336 -18.450 31.928 1.00 93.12 87 HIS A N 1
ATOM 703 C CA . HIS A 1 87 ? -15.181 -17.395 31.365 1.00 93.12 87 HIS A CA 1
ATOM 704 C C . HIS A 1 87 ? -16.617 -17.450 31.900 1.00 93.12 87 HIS A C 1
ATOM 706 O O . HIS A 1 87 ? -17.172 -16.416 32.269 1.00 93.12 87 HIS A O 1
ATOM 712 N N . GLU A 1 88 ? -17.195 -18.648 32.055 1.00 93.75 88 GLU A N 1
ATOM 713 C CA . GLU A 1 88 ? -18.553 -18.825 32.589 1.00 93.75 88 GLU A CA 1
ATOM 714 C C . GLU A 1 88 ? -18.695 -18.204 33.990 1.00 93.75 88 GLU A C 1
ATOM 716 O O . GLU A 1 88 ? -19.636 -17.444 34.259 1.00 93.75 88 GLU A O 1
ATOM 721 N N . LYS A 1 89 ? -17.741 -18.472 34.897 1.00 95.06 89 LYS A N 1
ATOM 722 C CA . LYS A 1 89 ? -17.752 -17.840 36.223 1.00 95.06 89 LYS A CA 1
ATOM 723 C C . LYS A 1 89 ? -17.484 -16.350 36.138 1.00 95.06 89 LYS A C 1
ATOM 725 O O . LYS A 1 89 ? -18.130 -15.608 36.879 1.00 95.06 89 LYS A O 1
ATOM 730 N N . GLY A 1 90 ? -16.576 -15.914 35.267 1.00 95.44 90 GLY A N 1
ATOM 731 C CA . GLY A 1 90 ? -16.314 -14.499 35.006 1.00 95.44 90 GLY A CA 1
ATOM 732 C C . GLY A 1 90 ? -17.597 -13.742 34.653 1.00 95.44 90 GLY A C 1
ATOM 733 O O . GLY A 1 90 ? -17.998 -12.832 35.385 1.00 95.44 90 GLY A O 1
ATOM 734 N N . TYR A 1 91 ? -18.303 -14.182 33.612 1.00 95.19 91 TYR A N 1
ATOM 735 C CA . TYR A 1 91 ? -19.543 -13.572 33.124 1.00 95.19 91 TYR A CA 1
ATOM 736 C C . TYR A 1 91 ? -20.661 -13.603 34.167 1.00 95.19 91 TYR A C 1
ATOM 738 O O . TYR A 1 91 ? -21.283 -12.575 34.469 1.00 95.19 91 TYR A O 1
ATOM 746 N N . LYS A 1 92 ? -20.864 -14.751 34.826 1.00 95.94 92 LYS A N 1
ATOM 747 C CA . LYS A 1 92 ? -21.840 -14.874 35.919 1.00 95.94 92 LYS A CA 1
ATOM 748 C C . LYS A 1 92 ? -21.536 -13.907 37.062 1.00 95.94 92 LYS A C 1
ATOM 750 O O . LYS A 1 92 ? -22.451 -13.309 37.638 1.00 95.94 92 LYS A O 1
ATOM 755 N N . TYR A 1 93 ? -20.259 -13.738 37.398 1.00 95.94 93 TYR A N 1
ATOM 756 C CA . TYR A 1 93 ? -19.842 -12.806 38.436 1.00 95.94 93 TYR A CA 1
ATOM 757 C C . TYR A 1 93 ? -19.995 -11.348 37.985 1.00 95.94 93 TYR A C 1
ATOM 759 O O . TYR A 1 93 ? -20.424 -10.519 38.786 1.00 95.94 93 TYR A O 1
ATOM 767 N N . ASN A 1 94 ? -19.764 -11.032 36.707 1.00 97.44 94 ASN A N 1
ATOM 768 C CA . ASN A 1 94 ? -20.025 -9.702 36.154 1.00 97.44 94 ASN A CA 1
ATOM 769 C C . ASN A 1 94 ? -21.512 -9.316 36.257 1.00 97.44 94 ASN A C 1
ATOM 771 O O . ASN A 1 94 ? -21.836 -8.237 36.754 1.00 97.44 94 ASN A O 1
ATOM 775 N N . ARG A 1 95 ? -22.437 -10.229 35.917 1.00 96.81 95 ARG A N 1
ATOM 776 C CA . ARG A 1 95 ? -23.887 -10.009 36.118 1.00 96.81 95 ARG A CA 1
ATOM 777 C C . ARG A 1 95 ? -24.235 -9.767 37.595 1.00 96.81 95 ARG A C 1
ATOM 779 O O . ARG A 1 95 ? -25.108 -8.954 37.905 1.00 96.81 95 ARG A O 1
ATOM 786 N N . TYR A 1 96 ? -23.542 -10.427 38.530 1.00 96.19 96 TYR A N 1
ATOM 787 C CA . TYR A 1 96 ? -23.689 -10.145 39.964 1.00 96.19 96 TYR A CA 1
ATOM 788 C C . TYR A 1 96 ? -23.208 -8.733 40.337 1.00 96.19 96 TYR A C 1
ATOM 790 O O . TYR A 1 96 ? -23.876 -8.064 41.130 1.00 96.19 96 TYR A O 1
ATOM 798 N N . ILE A 1 97 ? -22.090 -8.267 39.767 1.00 96.62 97 ILE A N 1
ATOM 799 C CA . ILE A 1 97 ? -21.587 -6.902 39.977 1.00 96.62 97 ILE A CA 1
ATOM 800 C C . ILE A 1 97 ? -22.604 -5.889 39.451 1.00 96.62 97 ILE A C 1
ATOM 802 O O . ILE A 1 97 ? -23.009 -5.034 40.230 1.00 96.62 97 ILE A O 1
ATOM 806 N N . LEU A 1 98 ? -23.088 -6.044 38.214 1.00 95.62 98 LEU A N 1
ATOM 807 C CA . LEU A 1 98 ? -24.116 -5.183 37.610 1.00 95.62 98 LEU A CA 1
ATOM 808 C C . LEU A 1 98 ? -25.359 -5.046 38.493 1.00 95.62 98 LEU A C 1
ATOM 810 O O . LEU A 1 98 ? -25.822 -3.945 38.769 1.00 95.62 98 LEU A O 1
ATOM 814 N N . LYS A 1 99 ? -25.875 -6.168 39.010 1.00 95.81 99 LYS A N 1
ATOM 815 C CA . LYS A 1 99 ? -27.058 -6.158 39.884 1.00 95.81 99 LYS A CA 1
ATOM 816 C C . LYS A 1 99 ? -26.815 -5.434 41.213 1.00 95.81 99 LYS A C 1
ATOM 818 O O . LYS A 1 99 ? -27.757 -4.926 41.817 1.00 95.81 99 LYS A O 1
ATOM 823 N N . LYS A 1 100 ? -25.584 -5.467 41.729 1.00 95.38 100 LYS A N 1
ATOM 824 C CA . LYS A 1 100 ? -25.227 -4.896 43.037 1.00 95.38 100 LYS A CA 1
ATOM 825 C C . LYS A 1 100 ? -24.707 -3.462 42.958 1.00 95.38 100 LYS A C 1
ATOM 827 O O . LYS A 1 100 ? -24.840 -2.753 43.947 1.00 95.38 100 LYS A O 1
ATOM 832 N N . HIS A 1 101 ? -24.124 -3.084 41.826 1.00 93.44 101 HIS A N 1
ATOM 833 C CA . HIS A 1 101 ? -23.432 -1.821 41.565 1.00 93.44 101 HIS A CA 1
ATOM 834 C C . HIS A 1 101 ? -23.813 -1.329 40.157 1.00 93.44 101 HIS A C 1
ATOM 836 O O . HIS A 1 101 ? -22.967 -1.338 39.262 1.00 93.44 101 HIS A O 1
ATOM 842 N N . PRO A 1 102 ? -25.089 -0.971 39.916 1.00 91.56 102 PRO A N 1
ATOM 843 C CA . PRO A 1 102 ? -25.573 -0.613 38.577 1.00 91.56 102 PRO A CA 1
ATOM 844 C C . PRO A 1 102 ? -24.937 0.669 38.014 1.00 91.56 102 PRO A C 1
ATOM 846 O O . PRO A 1 102 ? -24.994 0.909 36.815 1.00 91.56 102 PRO A O 1
ATOM 849 N N . ASP A 1 103 ? -24.318 1.490 38.863 1.00 90.00 103 ASP A N 1
ATOM 850 C CA . ASP A 1 103 ? -23.631 2.733 38.510 1.00 90.00 103 ASP A CA 1
ATOM 851 C C . ASP A 1 103 ? -22.117 2.559 38.275 1.00 90.00 103 ASP A C 1
ATOM 853 O O . ASP A 1 103 ? -21.414 3.546 38.031 1.00 90.00 103 ASP A O 1
ATOM 857 N N . TYR A 1 104 ? -21.606 1.323 38.359 1.00 92.56 104 TYR A N 1
ATOM 858 C CA . TYR A 1 104 ? -20.197 0.989 38.154 1.00 92.56 104 TYR A CA 1
ATOM 859 C C . TYR A 1 104 ? -19.917 0.655 36.678 1.00 92.56 104 TYR A C 1
ATOM 861 O O . TYR A 1 104 ? -20.241 -0.454 36.239 1.00 92.56 104 TYR A O 1
ATOM 869 N N . PRO A 1 105 ? -19.265 1.547 35.899 1.00 93.25 105 PRO A N 1
ATOM 870 C CA . PRO A 1 105 ? -19.238 1.403 34.444 1.00 93.25 105 PRO A CA 1
ATOM 871 C C . PRO A 1 105 ? -18.532 0.168 33.935 1.00 93.25 105 PRO A C 1
ATOM 873 O O . PRO A 1 105 ? -18.966 -0.402 32.942 1.00 93.25 105 PRO A O 1
ATOM 876 N N . TYR A 1 106 ? -17.476 -0.279 34.617 1.00 95.12 106 TYR A N 1
ATOM 877 C CA . TYR A 1 106 ? -16.733 -1.451 34.170 1.00 95.12 106 TYR A CA 1
ATOM 878 C C . TYR A 1 106 ? -17.620 -2.688 34.076 1.00 95.12 106 TYR A C 1
ATOM 880 O O . TYR A 1 106 ? -17.415 -3.485 33.175 1.00 95.12 106 TYR A O 1
ATOM 888 N N . ALA A 1 107 ? -18.638 -2.841 34.926 1.00 95.88 107 ALA A N 1
ATOM 889 C CA . ALA A 1 107 ? -19.518 -3.999 34.819 1.00 95.88 107 ALA A CA 1
ATOM 890 C C . ALA A 1 107 ? -20.385 -3.963 33.543 1.00 95.88 107 ALA A C 1
ATOM 892 O O . ALA A 1 107 ? -20.587 -5.005 32.919 1.00 95.88 107 ALA A O 1
ATOM 893 N N . THR A 1 108 ? -20.821 -2.775 33.111 1.00 96.56 108 THR A N 1
ATOM 894 C CA . THR A 1 108 ? -21.514 -2.562 31.826 1.00 96.56 108 THR A CA 1
ATOM 895 C C . THR A 1 108 ? -20.562 -2.728 30.643 1.00 96.56 108 THR A C 1
ATOM 897 O O . THR A 1 108 ? -20.895 -3.410 29.681 1.00 96.56 108 THR A O 1
ATOM 900 N N . ILE A 1 109 ? -19.346 -2.186 30.736 1.00 96.75 109 ILE A N 1
ATOM 901 C CA . ILE A 1 109 ? -18.308 -2.322 29.701 1.00 96.75 109 ILE A CA 1
ATOM 902 C C . ILE A 1 109 ? -17.937 -3.797 29.499 1.00 96.75 109 ILE A C 1
ATOM 904 O O . ILE A 1 109 ? -17.881 -4.267 28.369 1.00 96.75 109 ILE A O 1
ATOM 908 N N . ASN A 1 110 ? -17.741 -4.551 30.584 1.00 96.81 110 ASN A N 1
ATOM 909 C CA . ASN A 1 110 ? -17.438 -5.981 30.520 1.00 96.81 110 ASN A CA 1
ATOM 910 C C . ASN A 1 110 ? -18.595 -6.793 29.923 1.00 96.81 110 ASN A C 1
ATOM 912 O O . ASN A 1 110 ? -18.349 -7.803 29.277 1.00 96.81 110 ASN A O 1
ATOM 916 N N . LEU A 1 111 ? -19.844 -6.372 30.155 1.00 97.44 111 LEU A N 1
ATOM 917 C CA . LEU A 1 111 ? -21.018 -7.008 29.558 1.00 97.44 111 LEU A CA 1
ATOM 918 C C . LEU A 1 111 ? -21.047 -6.798 28.041 1.00 97.44 111 LEU A C 1
ATOM 920 O O . LEU A 1 111 ? -21.233 -7.755 27.301 1.00 97.44 111 LEU A O 1
ATOM 924 N N . ALA A 1 112 ? -20.817 -5.568 27.581 1.00 97.44 112 ALA A N 1
ATOM 925 C CA . ALA A 1 112 ? -20.694 -5.299 26.153 1.00 97.44 112 ALA A CA 1
ATOM 926 C C . ALA A 1 112 ? -19.523 -6.080 25.534 1.00 97.44 112 ALA A C 1
ATOM 928 O O . ALA A 1 112 ? -19.678 -6.676 24.475 1.00 97.44 112 ALA A O 1
ATOM 929 N N . ALA A 1 113 ? -18.373 -6.137 26.214 1.00 96.06 113 ALA A N 1
ATOM 930 C CA . ALA A 1 113 ? -17.210 -6.887 25.743 1.00 96.06 113 ALA A CA 1
ATOM 931 C C . ALA A 1 113 ? -17.490 -8.393 25.607 1.00 96.06 113 ALA A C 1
ATOM 933 O O . ALA A 1 113 ? -17.037 -9.010 24.650 1.00 96.06 113 ALA A O 1
ATOM 934 N N . GLU A 1 114 ? -18.249 -8.976 26.539 1.00 95.75 114 GLU A N 1
ATOM 935 C CA . GLU A 1 114 ? -18.719 -10.363 26.454 1.00 95.75 114 GLU A CA 1
ATOM 936 C C . GLU A 1 114 ? -19.568 -10.587 25.199 1.00 95.75 114 GLU A C 1
ATOM 938 O O . GLU A 1 114 ? -19.291 -11.521 24.448 1.00 95.75 114 GLU A O 1
ATOM 943 N N . TYR A 1 115 ? -20.550 -9.721 24.936 1.00 97.62 115 TYR A N 1
ATOM 944 C CA . TYR A 1 115 ? -21.400 -9.834 23.748 1.00 97.62 115 TYR A CA 1
ATOM 945 C C . TYR A 1 115 ? -20.617 -9.665 22.444 1.00 97.62 115 TYR A C 1
ATOM 947 O O . TYR A 1 115 ? -20.783 -10.457 21.522 1.00 97.62 115 TYR A O 1
ATOM 955 N N . VAL A 1 116 ? -19.676 -8.718 22.386 1.00 96.38 116 VAL A N 1
ATOM 956 C CA . VAL A 1 116 ? -18.772 -8.581 21.231 1.00 96.38 116 VAL A CA 1
ATOM 957 C C . VAL A 1 116 ? -17.935 -9.850 21.034 1.00 96.38 116 VAL A C 1
ATOM 959 O O . VAL A 1 116 ? -17.841 -10.356 19.922 1.00 96.38 116 VAL A O 1
ATOM 962 N N . GLN A 1 117 ? -17.359 -10.402 22.107 1.00 91.88 117 GLN A N 1
ATOM 963 C CA . GLN A 1 117 ? -16.515 -11.600 22.040 1.00 91.88 117 GLN A CA 1
ATOM 964 C C . GLN A 1 117 ? -17.289 -12.857 21.612 1.00 91.88 117 GLN A C 1
ATOM 966 O O . GLN A 1 117 ? -16.718 -13.753 20.995 1.00 91.88 117 GLN A O 1
ATOM 971 N N . THR A 1 118 ? -18.570 -12.940 21.966 1.00 92.62 118 THR A N 1
ATOM 972 C CA . THR A 1 118 ? -19.443 -14.082 21.652 1.00 92.62 118 THR A CA 1
ATOM 973 C C . THR A 1 118 ? -20.184 -13.932 20.323 1.00 92.62 118 THR A C 1
ATOM 975 O O . THR A 1 118 ? -20.786 -14.899 19.863 1.00 92.62 118 THR A O 1
ATOM 978 N N . GLY A 1 119 ? -20.082 -12.769 19.668 1.00 93.62 119 GLY A N 1
ATOM 979 C CA . GLY A 1 119 ? -20.733 -12.478 18.389 1.00 93.62 119 GLY A CA 1
ATOM 980 C C . GLY A 1 119 ? -22.179 -11.983 18.510 1.00 93.62 119 GLY A C 1
ATOM 981 O O . GLY A 1 119 ? -22.825 -11.750 17.490 1.00 93.62 119 GLY A O 1
ATOM 982 N N . ASP A 1 120 ? -22.682 -11.769 19.727 1.00 96.94 120 ASP A N 1
ATOM 983 C CA . ASP A 1 120 ? -24.028 -11.257 20.007 1.00 96.94 120 ASP A CA 1
ATOM 984 C C . ASP A 1 120 ? -24.083 -9.724 19.820 1.00 96.94 120 ASP A C 1
ATOM 986 O O . ASP A 1 120 ? -24.301 -8.954 20.757 1.00 96.94 120 ASP A O 1
ATOM 990 N N . LEU A 1 121 ? -23.830 -9.248 18.595 1.00 95.94 121 LEU A N 1
ATOM 991 C CA . LEU A 1 121 ? -23.631 -7.819 18.313 1.00 95.94 121 LEU A CA 1
ATOM 992 C C . LEU A 1 121 ? -24.874 -6.954 18.578 1.00 95.94 121 LEU A C 1
ATOM 994 O O . LEU A 1 121 ? -24.728 -5.805 18.992 1.00 95.94 121 LEU A O 1
ATOM 998 N N . ASP A 1 122 ? -26.083 -7.483 18.404 1.00 96.75 122 ASP A N 1
ATOM 999 C CA . ASP A 1 122 ? -27.313 -6.744 18.724 1.00 96.75 122 ASP A CA 1
ATOM 1000 C C . ASP A 1 122 ? -27.408 -6.450 20.231 1.00 96.75 122 ASP A C 1
ATOM 1002 O O . ASP A 1 122 ? -27.651 -5.317 20.643 1.00 96.75 122 ASP A O 1
ATOM 1006 N N . GLU A 1 123 ? -27.097 -7.441 21.069 1.00 97.50 123 GLU A N 1
ATOM 1007 C CA . GLU A 1 123 ? -27.059 -7.284 22.527 1.00 97.50 123 GLU A CA 1
ATOM 1008 C C . GLU A 1 123 ? -25.910 -6.361 22.964 1.00 97.50 123 GLU A C 1
ATOM 1010 O O . GLU A 1 123 ? -26.049 -5.564 23.897 1.00 97.50 123 GLU A O 1
ATOM 1015 N N . ALA A 1 124 ? -24.764 -6.417 22.273 1.00 97.44 124 ALA A N 1
ATOM 1016 C CA . ALA A 1 124 ? -23.677 -5.468 22.490 1.00 97.44 124 ALA A CA 1
ATOM 1017 C C . ALA A 1 124 ? -24.130 -4.027 22.204 1.00 97.44 124 ALA A C 1
ATOM 1019 O O . ALA A 1 124 ? -23.849 -3.130 23.003 1.00 97.44 124 ALA A O 1
ATOM 1020 N N . LEU A 1 125 ? -24.855 -3.805 21.102 1.00 96.19 125 LEU A N 1
ATOM 1021 C CA . LEU A 1 125 ? -25.389 -2.497 20.726 1.00 96.19 125 LEU A CA 1
ATOM 1022 C C . LEU A 1 125 ? -26.406 -1.981 21.749 1.00 96.19 125 LEU A C 1
ATOM 1024 O O . LEU A 1 125 ? -26.349 -0.807 22.112 1.00 96.19 125 LEU A O 1
ATOM 1028 N N . ASP A 1 126 ? -27.279 -2.844 22.265 1.00 96.31 126 ASP A N 1
ATOM 1029 C CA . ASP A 1 126 ? -28.244 -2.480 23.307 1.00 96.31 126 ASP A CA 1
ATOM 1030 C C . ASP A 1 126 ? -27.551 -2.006 24.594 1.00 96.31 126 ASP A C 1
ATOM 1032 O O . ASP A 1 126 ? -27.991 -1.046 25.236 1.00 96.31 126 ASP A O 1
ATOM 1036 N N . VAL A 1 127 ? -26.427 -2.630 24.961 1.00 96.00 127 VAL A N 1
ATOM 1037 C CA . VAL A 1 127 ? -25.639 -2.244 26.143 1.00 96.00 127 VAL A CA 1
ATOM 1038 C C . VAL A 1 127 ? -24.810 -0.980 25.903 1.00 96.00 127 VAL A C 1
ATOM 1040 O O . VAL A 1 127 ? -24.697 -0.140 26.800 1.00 96.00 127 VAL A O 1
ATOM 1043 N N . LEU A 1 128 ? -24.209 -0.836 24.719 1.00 94.75 128 LEU A N 1
ATOM 1044 C CA . LEU A 1 128 ? -23.389 0.324 24.340 1.00 94.75 128 LEU A CA 1
ATOM 1045 C C . LEU A 1 128 ? -24.232 1.563 23.990 1.00 94.75 128 LEU A C 1
ATOM 1047 O O . LEU A 1 128 ? -23.737 2.692 24.059 1.00 94.75 128 LEU A O 1
ATOM 1051 N N . GLY A 1 129 ? -25.500 1.353 23.640 1.00 92.88 129 GLY A N 1
ATOM 1052 C CA . GLY A 1 129 ? -26.405 2.353 23.094 1.00 92.88 129 GLY A CA 1
ATOM 1053 C C . GLY A 1 129 ? -26.053 2.729 21.652 1.00 92.88 129 GLY A C 1
ATOM 1054 O O . GLY A 1 129 ? -24.888 2.883 21.297 1.00 92.88 129 GLY A O 1
ATOM 1055 N N . SER A 1 130 ? -27.073 2.987 20.829 1.00 88.00 130 SER A N 1
ATOM 1056 C CA . SER A 1 130 ? -26.915 3.341 19.405 1.00 88.00 130 SER A CA 1
ATOM 1057 C C . SER A 1 130 ? -26.086 4.604 19.143 1.00 88.00 130 SER A C 1
ATOM 1059 O O . SER A 1 130 ? -25.600 4.818 18.038 1.00 88.00 130 SER A O 1
ATOM 1061 N N . ASP A 1 131 ? -25.954 5.465 20.152 1.00 87.62 131 ASP A N 1
ATOM 1062 C CA . ASP A 1 131 ? -25.158 6.692 20.102 1.00 87.62 131 ASP A CA 1
ATOM 1063 C C . ASP A 1 131 ? -23.700 6.499 20.550 1.00 87.62 131 ASP A C 1
ATOM 1065 O O . ASP A 1 131 ? -22.936 7.462 20.543 1.00 87.62 131 ASP A O 1
ATOM 1069 N N . PHE A 1 132 ? -23.338 5.306 21.038 1.00 92.88 132 PHE A N 1
ATOM 1070 C CA . PHE A 1 132 ? -22.011 4.975 21.566 1.00 92.88 132 PHE A CA 1
ATOM 1071 C C . PHE A 1 132 ? -21.462 6.027 22.544 1.00 92.88 132 PHE A C 1
ATOM 1073 O O . PHE A 1 132 ? -20.306 6.440 22.475 1.00 92.88 132 PHE A O 1
ATOM 1080 N N . SER A 1 133 ? -22.309 6.494 23.467 1.00 90.75 133 SER A N 1
ATOM 1081 C CA . SER A 1 133 ? -21.981 7.582 24.392 1.00 90.75 133 SER A CA 1
ATOM 1082 C C . SER A 1 133 ? -22.077 7.133 25.844 1.00 90.75 133 SER A C 1
ATOM 1084 O O . SER A 1 133 ? -23.170 6.964 26.389 1.00 90.75 133 SER A O 1
ATOM 1086 N N . ILE A 1 134 ? -20.926 7.052 26.522 1.00 91.19 134 ILE A N 1
ATOM 1087 C CA . ILE A 1 134 ? -20.859 6.688 27.947 1.00 91.19 134 ILE A CA 1
ATOM 1088 C C . ILE A 1 134 ? -21.700 7.619 28.843 1.00 91.19 134 ILE A C 1
ATOM 1090 O O . ILE A 1 134 ? -22.269 7.177 29.840 1.00 91.19 134 ILE A O 1
ATOM 1094 N N . ALA A 1 135 ? -21.847 8.897 28.473 1.00 90.69 135 ALA A N 1
ATOM 1095 C CA . ALA A 1 135 ? -22.688 9.846 29.204 1.00 90.69 135 ALA A CA 1
ATOM 1096 C C . ALA A 1 135 ? -24.188 9.561 29.057 1.00 90.69 135 ALA A C 1
ATOM 1098 O O . ALA A 1 135 ? -24.943 9.848 29.978 1.00 90.69 135 ALA A O 1
ATOM 1099 N N . LYS A 1 136 ? -24.633 8.983 27.934 1.00 90.44 136 LYS A N 1
ATOM 1100 C CA . LYS A 1 136 ? -26.036 8.574 27.758 1.00 90.44 136 LYS A CA 1
ATOM 1101 C C . LYS A 1 136 ? -26.361 7.303 28.541 1.00 90.44 136 LYS A C 1
ATOM 1103 O O . LYS A 1 136 ? -27.472 7.181 29.043 1.00 90.44 136 LYS A O 1
ATOM 1108 N N . ILE A 1 137 ? -25.386 6.405 28.696 1.00 91.81 137 ILE A N 1
ATOM 1109 C CA . ILE A 1 137 ? -25.523 5.194 29.522 1.00 91.81 137 ILE A CA 1
ATOM 1110 C C . ILE A 1 137 ? -25.572 5.554 31.013 1.00 91.81 137 ILE A C 1
ATOM 1112 O O . ILE A 1 137 ? -26.348 4.978 31.772 1.00 91.81 137 ILE A O 1
ATOM 1116 N N . PHE A 1 138 ? -24.767 6.533 31.438 1.00 92.00 138 PHE A N 1
ATOM 1117 C CA . PHE A 1 138 ? -24.723 7.012 32.821 1.00 92.00 138 PHE A CA 1
ATOM 1118 C C . PHE A 1 138 ? -25.137 8.492 32.915 1.00 92.00 138 PHE A C 1
ATOM 1120 O O . PHE A 1 138 ? -24.293 9.333 33.234 1.00 92.00 138 PHE A O 1
ATOM 1127 N N . PRO A 1 139 ? -26.423 8.827 32.683 1.00 90.25 139 PRO A N 1
ATOM 1128 C CA . PRO A 1 139 ? -26.885 10.216 32.556 1.00 90.25 139 PRO A CA 1
ATOM 1129 C C . PRO A 1 139 ? -26.721 11.039 33.838 1.00 90.25 139 PRO A C 1
ATOM 1131 O O . PRO A 1 139 ? -26.546 12.253 33.782 1.00 90.25 139 PRO A O 1
ATOM 1134 N N . GLU A 1 140 ? -26.713 10.383 34.999 1.00 90.06 140 GLU A N 1
ATOM 1135 C CA . GLU A 1 140 ? -26.517 11.028 36.303 1.00 90.06 140 GLU A CA 1
ATOM 1136 C C . GLU A 1 140 ? -25.055 11.443 36.557 1.00 90.06 140 GLU A C 1
ATOM 1138 O O . GLU A 1 140 ? -24.746 12.111 37.548 1.00 90.06 140 GLU A O 1
ATOM 1143 N N . ARG A 1 141 ? -24.116 11.036 35.692 1.00 89.44 141 ARG A N 1
ATOM 1144 C CA . ARG A 1 141 ? -22.690 11.326 35.854 1.00 89.44 141 ARG A CA 1
ATOM 1145 C C . ARG A 1 141 ? -22.270 12.522 35.015 1.00 89.44 141 ARG A C 1
ATOM 1147 O O . ARG A 1 141 ? -22.357 12.518 33.794 1.00 89.44 141 ARG A O 1
ATOM 1154 N N . THR A 1 142 ? -21.683 13.510 35.681 1.00 86.56 142 THR A N 1
ATOM 1155 C CA . THR A 1 142 ? -21.127 14.700 35.025 1.00 86.56 142 THR A CA 1
ATOM 1156 C C . THR A 1 142 ? -19.624 14.619 34.777 1.00 86.56 142 THR A C 1
ATOM 1158 O O . THR A 1 142 ? -19.124 15.429 34.001 1.00 86.56 142 THR A O 1
ATOM 1161 N N . VAL A 1 143 ? -18.912 13.676 35.416 1.00 90.62 143 VAL A N 1
ATOM 1162 C CA . VAL A 1 143 ? -17.455 13.470 35.300 1.00 90.62 143 VAL A CA 1
ATOM 1163 C C . VAL A 1 143 ? -17.121 11.976 35.173 1.00 90.62 143 VAL A C 1
ATOM 1165 O O . VAL A 1 143 ? -17.671 11.130 35.895 1.00 90.62 143 VAL A O 1
ATOM 1168 N N . PHE A 1 144 ? -16.191 11.660 34.273 1.00 92.56 144 PHE A N 1
ATOM 1169 C CA . PHE A 1 144 ? -15.649 10.317 34.044 1.00 92.56 144 PHE A CA 1
ATOM 1170 C C . PHE A 1 144 ? -14.132 10.305 34.214 1.00 92.56 144 PHE A C 1
ATOM 1172 O O . PHE A 1 144 ? -13.465 11.286 33.889 1.00 92.56 144 PHE A O 1
ATOM 1179 N N . HIS A 1 145 ? -13.593 9.202 34.730 1.00 92.62 145 HIS A N 1
ATOM 1180 C CA . HIS A 1 145 ? -12.149 8.990 34.733 1.00 92.62 145 HIS A CA 1
ATOM 1181 C C . HIS A 1 145 ? -11.672 8.627 33.324 1.00 92.62 145 HIS A C 1
ATOM 1183 O O . HIS A 1 145 ? -12.403 7.958 32.590 1.00 92.62 145 HIS A O 1
ATOM 1189 N N . GLU A 1 146 ? -10.449 9.010 32.958 1.00 92.31 146 GLU A N 1
ATOM 1190 C CA . GLU A 1 146 ? -9.882 8.670 31.648 1.00 92.31 146 GLU A CA 1
ATOM 1191 C C . GLU A 1 146 ? -9.904 7.155 31.386 1.00 92.31 146 GLU A C 1
ATOM 1193 O O . GLU A 1 146 ? -10.413 6.740 30.351 1.00 92.31 146 GLU A O 1
ATOM 1198 N N . ASP A 1 147 ? -9.514 6.319 32.355 1.00 91.38 147 ASP A N 1
ATOM 1199 C CA . ASP A 1 147 ? -9.555 4.855 32.200 1.00 91.38 147 ASP A CA 1
ATOM 1200 C C . ASP A 1 147 ? -10.959 4.313 31.879 1.00 91.38 147 ASP A C 1
ATOM 1202 O O . ASP A 1 147 ? -11.090 3.342 31.135 1.00 91.38 147 ASP A O 1
ATOM 1206 N N . GLU A 1 148 ? -12.020 4.927 32.422 1.00 93.75 148 GLU A N 1
ATOM 1207 C CA . GLU A 1 148 ? -13.402 4.521 32.127 1.00 93.75 148 GLU A CA 1
ATOM 1208 C C . GLU A 1 148 ? -13.764 4.855 30.675 1.00 93.75 148 GLU A C 1
ATOM 1210 O O . GLU A 1 148 ? -14.396 4.049 29.994 1.00 93.75 148 GLU A O 1
ATOM 1215 N N . VAL A 1 149 ? -13.337 6.030 30.200 1.00 93.81 149 VAL A N 1
ATOM 1216 C CA . VAL A 1 149 ? -13.535 6.478 28.816 1.00 93.81 149 VAL A CA 1
ATOM 1217 C C . VAL A 1 149 ? -12.769 5.563 27.862 1.00 93.81 149 VAL A C 1
ATOM 1219 O O . VAL A 1 149 ? -13.372 4.988 26.959 1.00 93.81 149 VAL A O 1
ATOM 1222 N N . PHE A 1 150 ? -11.473 5.349 28.096 1.00 94.81 150 PHE A N 1
ATOM 1223 C CA . PHE A 1 150 ? -10.651 4.465 27.271 1.00 94.81 150 PHE A CA 1
ATOM 1224 C C . PHE A 1 150 ? -11.172 3.024 27.269 1.00 94.81 150 PHE A C 1
ATOM 1226 O O . PHE A 1 150 ? -11.192 2.384 26.223 1.00 94.81 150 PHE A O 1
ATOM 1233 N N . ALA A 1 151 ? -11.613 2.493 28.414 1.00 94.81 151 ALA A N 1
ATOM 1234 C CA . ALA A 1 151 ? -12.178 1.148 28.475 1.00 94.81 151 ALA A CA 1
ATOM 1235 C C . ALA A 1 151 ? -13.488 1.026 27.683 1.00 94.81 151 ALA A C 1
ATOM 1237 O O . ALA A 1 151 ? -13.662 0.042 26.970 1.00 94.81 151 ALA A O 1
ATOM 1238 N N . PHE A 1 152 ? -14.383 2.012 27.781 1.00 95.94 152 PHE A N 1
ATOM 1239 C CA . PHE A 1 152 ? -15.644 2.010 27.042 1.00 95.94 152 PHE A CA 1
ATOM 1240 C C . PHE A 1 152 ? -15.412 2.074 25.532 1.00 95.94 152 PHE A C 1
ATOM 1242 O O . PHE A 1 152 ? -15.879 1.205 24.800 1.00 95.94 152 PHE A O 1
ATOM 1249 N N . TYR A 1 153 ? -14.643 3.058 25.066 1.00 95.88 153 TYR A N 1
ATOM 1250 C CA . TYR A 1 153 ? -14.434 3.257 23.633 1.00 95.88 153 TYR A CA 1
ATOM 1251 C C . TYR A 1 153 ? -13.554 2.187 22.994 1.00 95.88 153 TYR A C 1
ATOM 1253 O O . TYR A 1 153 ? -13.748 1.881 21.825 1.00 95.88 153 TYR A O 1
ATOM 1261 N N . HIS A 1 154 ? -12.676 1.532 23.756 1.00 95.81 154 HIS A N 1
ATOM 1262 C CA . HIS A 1 154 ? -12.020 0.316 23.281 1.00 95.81 154 HIS A CA 1
ATOM 1263 C C . HIS A 1 154 ? -13.044 -0.775 22.932 1.00 95.81 154 HIS A C 1
ATOM 1265 O O . HIS A 1 154 ? -12.914 -1.417 21.899 1.00 95.81 154 HIS A O 1
ATOM 1271 N N . VAL A 1 155 ? -14.079 -0.992 23.754 1.00 96.94 155 VAL A N 1
ATOM 1272 C CA . VAL A 1 155 ? -15.123 -1.990 23.447 1.00 96.94 155 VAL A CA 1
ATOM 1273 C C . VAL A 1 155 ? -15.984 -1.556 22.260 1.00 96.94 155 VAL A C 1
ATOM 1275 O O . VAL A 1 155 ? -16.327 -2.398 21.437 1.00 96.94 155 VAL A O 1
ATOM 1278 N N . VAL A 1 156 ? -16.281 -0.260 22.123 1.00 96.81 156 VAL A N 1
ATOM 1279 C CA . VAL A 1 156 ? -16.963 0.273 20.928 1.00 96.81 156 VAL A CA 1
ATOM 1280 C C . VAL A 1 156 ? -16.130 0.034 19.664 1.00 96.81 156 VAL A C 1
ATOM 1282 O O . VAL A 1 156 ? -16.667 -0.381 18.643 1.00 96.81 156 VAL A O 1
ATOM 1285 N N . ALA A 1 157 ? -14.815 0.241 19.724 1.00 96.44 157 ALA A N 1
ATOM 1286 C CA . ALA A 1 157 ? -13.942 -0.049 18.595 1.00 96.44 157 ALA A CA 1
ATOM 1287 C C . ALA A 1 157 ? -13.927 -1.553 18.273 1.00 96.44 157 ALA A C 1
ATOM 1289 O O . ALA A 1 157 ? -14.106 -1.922 17.118 1.00 96.44 157 ALA A O 1
ATOM 1290 N N . CYS A 1 158 ? -13.834 -2.431 19.282 1.00 95.88 158 CYS A N 1
ATOM 1291 C CA . CYS A 1 158 ? -13.956 -3.878 19.070 1.00 95.88 158 CYS A CA 1
ATOM 1292 C C . CYS A 1 158 ? -15.314 -4.281 18.468 1.00 95.88 158 CYS A C 1
ATOM 1294 O O . CYS A 1 158 ? -15.361 -5.221 17.683 1.00 95.88 158 CYS A O 1
ATOM 1296 N N . TYR A 1 159 ? -16.404 -3.590 18.816 1.00 97.12 159 TYR A N 1
ATOM 1297 C CA . TYR A 1 159 ? -17.718 -3.811 18.207 1.00 97.12 159 TYR A CA 1
ATOM 1298 C C . TYR A 1 159 ? -17.687 -3.535 16.698 1.00 97.12 159 TYR A C 1
ATOM 1300 O O . TYR A 1 159 ? -18.144 -4.371 15.925 1.00 97.12 159 TYR A O 1
ATOM 1308 N N . PHE A 1 160 ? -17.095 -2.415 16.268 1.00 95.12 160 PHE A N 1
ATOM 1309 C CA . PHE A 1 160 ? -16.957 -2.108 14.841 1.00 95.12 160 PHE A CA 1
ATOM 1310 C C . PHE A 1 160 ? -16.003 -3.064 14.121 1.00 95.12 160 PHE A C 1
ATOM 1312 O O . PHE A 1 160 ? -16.308 -3.510 13.019 1.00 95.12 160 PHE A O 1
ATOM 1319 N N . LEU A 1 161 ? -14.910 -3.478 14.769 1.00 94.56 161 LEU A N 1
ATOM 1320 C CA . LEU A 1 161 ? -14.031 -4.518 14.226 1.00 94.56 161 LEU A CA 1
ATOM 1321 C C . LEU A 1 161 ? -14.773 -5.845 14.020 1.00 94.56 161 LEU A C 1
ATOM 1323 O O . LEU A 1 161 ? -14.627 -6.464 12.974 1.00 94.56 161 LEU A O 1
ATOM 1327 N N . ALA A 1 162 ? -15.630 -6.251 14.961 1.00 93.25 162 ALA A N 1
ATOM 1328 C CA . ALA A 1 162 ? -16.463 -7.447 14.816 1.00 93.25 162 ALA A CA 1
ATOM 1329 C C . ALA A 1 162 ? -17.536 -7.320 13.712 1.00 93.25 162 ALA A C 1
ATOM 1331 O O . ALA A 1 162 ? -18.071 -8.329 13.258 1.00 93.25 162 ALA A O 1
ATOM 1332 N N . GLN A 1 163 ? -17.837 -6.098 13.262 1.00 91.06 163 GLN A N 1
ATOM 1333 C CA . GLN A 1 163 ? -18.676 -5.815 12.093 1.00 91.06 163 GLN A CA 1
ATOM 1334 C C . GLN A 1 163 ? -17.883 -5.705 10.784 1.00 91.06 163 GLN A C 1
ATOM 1336 O O . GLN A 1 163 ? -18.480 -5.397 9.754 1.00 91.06 163 GLN A O 1
ATOM 1341 N N . ASN A 1 164 ? -16.569 -5.961 10.807 1.00 87.62 164 ASN A N 1
ATOM 1342 C CA . ASN A 1 164 ? -15.651 -5.725 9.690 1.00 87.62 164 ASN A CA 1
ATOM 1343 C C . ASN A 1 164 ? -15.624 -4.253 9.234 1.00 87.62 164 ASN A C 1
ATOM 1345 O O . ASN A 1 164 ? -15.544 -3.969 8.042 1.00 87.62 164 ASN A O 1
ATOM 1349 N N . ASP A 1 165 ? -15.695 -3.314 10.183 1.00 86.38 165 ASP A N 1
ATOM 1350 C CA . ASP A 1 165 ? -15.615 -1.866 9.942 1.00 86.38 165 ASP A CA 1
ATOM 1351 C C . ASP A 1 165 ? -14.401 -1.258 10.682 1.00 86.38 165 ASP A C 1
ATOM 1353 O O . ASP A 1 165 ? -14.548 -0.606 11.725 1.00 86.38 165 ASP A O 1
ATOM 1357 N N . PRO A 1 166 ? -13.166 -1.509 10.200 1.00 88.56 166 PRO A N 1
ATOM 1358 C CA . PRO A 1 166 ? -11.954 -0.984 10.826 1.00 88.56 166 PRO A CA 1
ATOM 1359 C C . PRO A 1 166 ? -11.858 0.544 10.752 1.00 88.56 166 PRO A C 1
ATOM 1361 O O . PRO A 1 166 ? -11.337 1.149 11.686 1.00 88.56 166 PRO A O 1
ATOM 1364 N N . GLY A 1 167 ? -12.438 1.184 9.729 1.00 84.12 167 GLY A N 1
ATOM 1365 C CA . GLY A 1 167 ? -12.442 2.644 9.594 1.00 84.12 167 GLY A CA 1
ATOM 1366 C C . GLY A 1 167 ? -13.124 3.345 10.774 1.00 84.12 167 GLY A C 1
ATOM 1367 O O . GLY A 1 167 ? -12.583 4.296 11.344 1.00 84.12 167 GLY A O 1
ATOM 1368 N N . LYS A 1 168 ? -14.270 2.834 11.249 1.00 87.31 168 LYS A N 1
ATOM 1369 C CA . LYS A 1 168 ? -14.899 3.371 12.472 1.00 87.31 168 LYS A CA 1
ATOM 1370 C C . LYS A 1 168 ? -14.087 3.106 13.740 1.00 87.31 168 LYS A C 1
ATOM 1372 O O . LYS A 1 168 ? -14.149 3.902 14.681 1.00 87.31 168 LYS A O 1
ATOM 1377 N N . ALA A 1 169 ? -13.341 2.005 13.800 1.00 92.88 169 ALA A N 1
ATOM 1378 C CA . ALA A 1 169 ? -12.444 1.731 14.919 1.00 92.88 169 ALA A CA 1
ATOM 1379 C C . ALA A 1 169 ? -11.241 2.697 14.934 1.00 92.88 169 ALA A C 1
ATOM 1381 O O . ALA A 1 169 ? -10.854 3.168 16.007 1.00 92.88 169 ALA A O 1
ATOM 1382 N N . GLU A 1 170 ? -10.706 3.057 13.765 1.00 90.38 170 GLU A N 1
ATOM 1383 C CA . GLU A 1 170 ? -9.660 4.075 13.605 1.00 90.38 170 GLU A CA 1
ATOM 1384 C C . GLU A 1 170 ? -10.143 5.471 14.008 1.00 90.38 170 GLU A C 1
ATOM 1386 O O . GLU A 1 170 ? -9.467 6.155 14.775 1.00 90.38 170 GLU A O 1
ATOM 1391 N N . ASP A 1 171 ? -11.359 5.859 13.608 1.00 87.00 171 ASP A N 1
ATOM 1392 C CA . ASP A 1 171 ? -11.987 7.105 14.066 1.00 87.00 171 ASP A CA 1
ATOM 1393 C C . ASP A 1 171 ? -12.025 7.190 15.604 1.00 87.00 171 ASP A C 1
ATOM 1395 O O . ASP A 1 171 ? -11.780 8.242 16.204 1.00 87.00 171 ASP A O 1
ATOM 1399 N N . ILE A 1 172 ? -12.329 6.079 16.279 1.00 91.62 172 ILE A N 1
ATOM 1400 C CA . ILE A 1 172 ? -12.322 6.016 17.745 1.00 91.62 172 ILE A CA 1
ATOM 1401 C C . ILE A 1 172 ? -10.902 6.148 18.294 1.00 91.62 172 ILE A C 1
ATOM 1403 O O . ILE A 1 172 ? -10.692 6.897 19.253 1.00 91.62 172 ILE A O 1
ATOM 1407 N N . LEU A 1 173 ? -9.938 5.440 17.706 1.00 92.81 173 LEU A N 1
ATOM 1408 C CA . LEU A 1 173 ? -8.533 5.505 18.097 1.00 92.81 173 LEU A CA 1
ATOM 1409 C C . LEU A 1 173 ? -7.996 6.943 18.015 1.00 92.81 173 LEU A C 1
ATOM 1411 O O . LEU A 1 173 ? -7.389 7.422 18.976 1.00 92.81 173 LEU A O 1
ATOM 1415 N N . ASP A 1 174 ? -8.263 7.648 16.917 1.00 88.69 174 ASP A N 1
ATOM 1416 C CA . ASP A 1 174 ? -7.840 9.035 16.715 1.00 88.69 174 ASP A CA 1
ATOM 1417 C C . ASP A 1 174 ? -8.446 9.969 17.764 1.00 88.69 174 ASP A C 1
ATOM 1419 O O . ASP A 1 174 ? -7.745 10.779 18.381 1.00 88.69 174 ASP A O 1
ATOM 1423 N N . ASN A 1 175 ? -9.736 9.803 18.057 1.00 88.25 175 ASN A N 1
ATOM 1424 C CA . ASN A 1 175 ? -10.378 10.577 19.111 1.00 88.25 175 ASN A CA 1
ATOM 1425 C C . ASN A 1 175 ? -9.791 10.277 20.507 1.00 88.25 175 ASN A C 1
ATOM 1427 O O . ASN A 1 175 ? -9.676 11.184 21.335 1.00 88.25 175 ASN A O 1
ATOM 1431 N N . LEU A 1 176 ? -9.399 9.030 20.794 1.00 91.12 176 LEU A N 1
ATOM 1432 C CA . LEU A 1 176 ? -8.734 8.668 22.052 1.00 91.12 176 LEU A CA 1
ATOM 1433 C C . LEU A 1 176 ? -7.314 9.254 22.144 1.00 91.12 176 LEU A C 1
ATOM 1435 O O . LEU A 1 176 ? -6.911 9.708 23.222 1.00 91.12 176 LEU A O 1
ATOM 1439 N N . LYS A 1 177 ? -6.576 9.323 21.026 1.00 91.12 177 LYS A N 1
ATOM 1440 C CA . LYS A 1 177 ? -5.261 9.987 20.947 1.00 91.12 177 LYS A CA 1
ATOM 1441 C C . LYS A 1 177 ? -5.344 11.475 21.292 1.00 91.12 177 LYS A C 1
ATOM 1443 O O . LYS A 1 177 ? -4.451 11.984 21.972 1.00 91.12 177 LYS A O 1
ATOM 1448 N N . GLU A 1 178 ? -6.422 12.162 20.898 1.00 89.19 178 GLU A N 1
ATOM 1449 C CA . GLU A 1 178 ? -6.657 13.564 21.282 1.00 89.19 178 GLU A CA 1
ATOM 1450 C C . GLU A 1 178 ? -6.830 13.748 22.804 1.00 89.19 178 GLU A C 1
ATOM 1452 O O . GLU A 1 178 ? -6.490 14.808 23.337 1.00 89.19 178 GLU A O 1
ATOM 1457 N N . ILE A 1 179 ? -7.352 12.738 23.511 1.00 87.75 179 ILE A N 1
ATOM 1458 C CA . ILE A 1 179 ? -7.563 12.782 24.967 1.00 87.75 179 ILE A CA 1
ATOM 1459 C C . ILE A 1 179 ? -6.243 12.538 25.702 1.00 87.75 179 ILE A C 1
ATOM 1461 O O . ILE A 1 179 ? -5.839 13.355 26.532 1.00 87.75 179 ILE A O 1
ATOM 1465 N N . ASN A 1 180 ? -5.578 11.419 25.405 1.00 87.62 180 ASN A N 1
ATOM 1466 C CA . ASN A 1 180 ? -4.301 11.046 26.010 1.00 87.62 180 ASN A CA 1
ATOM 1467 C C . ASN A 1 180 ? -3.511 10.109 25.082 1.00 87.62 180 ASN A C 1
ATOM 1469 O O . ASN A 1 180 ? -3.599 8.888 25.189 1.00 87.62 180 ASN A O 1
ATOM 1473 N N . GLY A 1 181 ? -2.691 10.692 24.204 1.00 89.44 181 GLY A N 1
ATOM 1474 C CA . GLY A 1 181 ? -1.868 9.972 23.224 1.00 89.44 181 GLY A CA 1
ATOM 1475 C C . GLY A 1 181 ? -0.781 9.043 23.788 1.00 89.44 181 GLY A C 1
ATOM 1476 O O . GLY A 1 181 ? -0.103 8.388 23.008 1.00 89.44 181 GLY A O 1
ATOM 1477 N N . GLN A 1 182 ? -0.580 8.984 25.109 1.00 90.31 182 GLN A N 1
ATOM 1478 C CA . GLN A 1 182 ? 0.397 8.090 25.756 1.00 90.31 182 GLN A CA 1
ATOM 1479 C C . GLN A 1 182 ? -0.267 6.941 26.527 1.00 90.31 182 GLN A C 1
ATOM 1481 O O . GLN A 1 182 ? 0.401 6.189 27.238 1.00 90.31 182 GLN A O 1
ATOM 1486 N N . HIS A 1 183 ? -1.588 6.812 26.431 1.00 89.62 183 HIS A N 1
ATOM 1487 C CA . HIS A 1 183 ? -2.325 5.802 27.166 1.00 89.62 183 HIS A CA 1
ATOM 1488 C C . HIS A 1 183 ? -2.068 4.396 26.590 1.00 89.62 183 HIS A C 1
ATOM 1490 O O . HIS A 1 183 ? -2.294 4.154 25.409 1.00 89.62 183 HIS A O 1
ATOM 1496 N N . PHE A 1 184 ? -1.680 3.429 27.431 1.00 87.25 184 PHE A N 1
ATOM 1497 C CA . PHE A 1 184 ? -1.275 2.075 27.001 1.00 87.25 184 PHE A CA 1
ATOM 1498 C C . PHE A 1 184 ? -2.339 1.309 26.186 1.00 87.25 184 PHE A C 1
ATOM 1500 O O . PHE A 1 184 ? -2.011 0.455 25.373 1.00 87.25 184 PHE A O 1
ATOM 1507 N N . LYS A 1 185 ? -3.633 1.599 26.393 1.00 88.44 185 LYS A N 1
ATOM 1508 C CA . LYS A 1 185 ? -4.729 1.010 25.595 1.00 88.44 185 LYS A CA 1
ATOM 1509 C C . LYS A 1 185 ? -4.716 1.416 24.117 1.00 88.44 185 LYS A C 1
ATOM 1511 O O . LYS A 1 185 ? -5.367 0.729 23.339 1.00 88.44 185 LYS A O 1
ATOM 1516 N N . LEU A 1 186 ? -4.032 2.501 23.743 1.00 91.38 186 LEU A N 1
ATOM 1517 C CA . LEU A 1 186 ? -3.909 2.908 22.341 1.00 91.38 186 LEU A CA 1
ATOM 1518 C C . LEU A 1 186 ? -3.130 1.868 21.541 1.00 91.38 186 LEU A C 1
ATOM 1520 O O . LEU A 1 186 ? -3.625 1.429 20.516 1.00 91.38 186 LEU A O 1
ATOM 1524 N N . GLU A 1 187 ? -1.994 1.408 22.069 1.00 91.62 187 GLU A N 1
ATOM 1525 C CA . GLU A 1 187 ? -1.155 0.386 21.429 1.00 91.62 187 GLU A CA 1
ATOM 1526 C C . GLU A 1 187 ? -1.925 -0.930 21.231 1.00 91.62 187 GLU A C 1
ATOM 1528 O O . GLU A 1 187 ? -1.882 -1.531 20.162 1.00 91.62 187 GLU A O 1
ATOM 1533 N N . ILE A 1 188 ? -2.706 -1.343 22.237 1.00 92.38 188 ILE A N 1
ATOM 1534 C CA . ILE A 1 188 ? -3.553 -2.545 22.149 1.00 92.38 188 ILE A CA 1
ATOM 1535 C C . ILE A 1 188 ? -4.597 -2.395 21.036 1.00 92.38 188 ILE A C 1
ATOM 1537 O O . ILE A 1 188 ? -4.819 -3.328 20.267 1.00 92.38 188 ILE A O 1
ATOM 1541 N N . LEU A 1 189 ? -5.253 -1.234 20.958 1.00 94.12 189 LEU A N 1
ATOM 1542 C CA . LEU A 1 189 ? -6.280 -0.989 19.953 1.00 94.12 189 LEU A CA 1
ATOM 1543 C C . LEU A 1 189 ? -5.676 -0.886 18.543 1.00 94.12 189 LEU A C 1
ATOM 1545 O O . LEU A 1 189 ? -6.228 -1.460 17.611 1.00 94.12 189 LEU A O 1
ATOM 1549 N N . GLU A 1 190 ? -4.532 -0.216 18.397 1.00 93.38 190 GLU A N 1
ATOM 1550 C CA . GLU A 1 190 ? -3.759 -0.152 17.149 1.00 93.38 190 GLU A CA 1
ATOM 1551 C C . GLU A 1 190 ? -3.411 -1.549 16.636 1.00 93.38 190 GLU A C 1
ATOM 1553 O O . GLU A 1 190 ? -3.651 -1.860 15.470 1.00 93.38 190 GLU A O 1
ATOM 1558 N N . GLU A 1 191 ? -2.912 -2.418 17.515 1.00 92.25 191 GLU A N 1
ATOM 1559 C CA . GLU A 1 191 ? -2.587 -3.797 17.163 1.00 92.25 191 GLU A CA 1
ATOM 1560 C C . GLU A 1 191 ? -3.829 -4.584 16.711 1.00 92.25 191 GLU A C 1
ATOM 1562 O O . GLU A 1 191 ? -3.764 -5.354 15.751 1.00 92.25 191 GLU A O 1
ATOM 1567 N N . GLN A 1 192 ? -4.969 -4.401 17.381 1.00 93.00 192 GLN A N 1
ATOM 1568 C CA . GLN A 1 192 ? -6.220 -5.079 17.029 1.00 93.00 192 GLN A CA 1
ATOM 1569 C C . GLN A 1 192 ? -6.791 -4.611 15.691 1.00 93.00 192 GLN A C 1
ATOM 1571 O O . GLN A 1 192 ? -7.213 -5.453 14.893 1.00 93.00 192 GLN A O 1
ATOM 1576 N N . ILE A 1 193 ? -6.784 -3.299 15.439 1.00 92.94 193 ILE A N 1
ATOM 1577 C CA . ILE A 1 193 ? -7.183 -2.721 14.151 1.00 92.94 193 ILE A CA 1
ATOM 1578 C C . ILE A 1 193 ? -6.287 -3.298 13.058 1.00 92.94 193 ILE A C 1
ATOM 1580 O O . ILE A 1 193 ? -6.791 -3.929 12.135 1.00 92.94 193 ILE A O 1
ATOM 1584 N N . PHE A 1 194 ? -4.964 -3.203 13.224 1.00 89.12 194 PHE A N 1
ATOM 1585 C CA . PHE A 1 194 ? -3.999 -3.718 12.255 1.00 89.12 194 PHE A CA 1
ATOM 1586 C C . PHE A 1 194 ? -4.217 -5.205 11.943 1.00 89.12 194 PHE A C 1
ATOM 1588 O O . PHE A 1 194 ? -4.328 -5.585 10.780 1.00 89.12 194 PHE A O 1
ATOM 1595 N N . ARG A 1 195 ? -4.330 -6.059 12.970 1.00 87.62 195 ARG A N 1
ATOM 1596 C CA . ARG A 1 195 ? -4.570 -7.502 12.787 1.00 87.62 195 ARG A CA 1
ATOM 1597 C C . ARG A 1 195 ? -5.868 -7.782 12.030 1.00 87.62 195 ARG A C 1
ATOM 1599 O O . ARG A 1 195 ? -5.872 -8.646 11.160 1.00 87.62 195 ARG A O 1
ATOM 1606 N N . THR A 1 196 ? -6.946 -7.067 12.352 1.00 88.25 196 THR A N 1
ATOM 1607 C CA . THR A 1 196 ? -8.254 -7.253 11.705 1.00 88.25 196 THR A CA 1
ATOM 1608 C C . THR A 1 196 ? -8.194 -6.829 10.240 1.00 88.25 196 THR A C 1
ATOM 1610 O O . THR A 1 196 ? -8.572 -7.609 9.371 1.00 88.25 196 THR A O 1
ATOM 1613 N N . THR A 1 197 ? -7.627 -5.654 9.952 1.00 85.00 197 THR A N 1
ATOM 1614 C CA . THR A 1 197 ? -7.433 -5.158 8.582 1.00 85.00 197 THR A CA 1
ATOM 1615 C C . THR A 1 197 ? -6.584 -6.122 7.751 1.00 85.00 197 THR A C 1
ATOM 1617 O O . THR A 1 197 ? -6.938 -6.433 6.616 1.00 85.00 197 THR A O 1
ATOM 1620 N N . MET A 1 198 ? -5.510 -6.671 8.330 1.00 83.25 198 MET A N 1
ATOM 1621 C CA . MET A 1 198 ? -4.678 -7.681 7.668 1.00 83.25 198 MET A CA 1
ATOM 1622 C C . MET A 1 198 ? -5.445 -8.973 7.373 1.00 83.25 198 MET A C 1
ATOM 1624 O O . MET A 1 198 ? -5.334 -9.504 6.272 1.00 83.25 198 MET A O 1
ATOM 1628 N N . MET A 1 199 ? -6.235 -9.484 8.322 1.00 85.06 199 MET A N 1
ATOM 1629 C CA . MET A 1 199 ? -7.051 -10.683 8.097 1.00 85.06 199 MET A CA 1
ATOM 1630 C C . MET A 1 199 ? -8.102 -10.458 7.007 1.00 85.06 199 MET A C 1
ATOM 1632 O O . MET A 1 199 ? -8.246 -11.299 6.127 1.00 85.06 199 MET A O 1
ATOM 1636 N N . MET A 1 200 ? -8.768 -9.301 7.007 1.00 82.25 200 MET A N 1
ATOM 1637 C CA . MET A 1 200 ? -9.723 -8.936 5.959 1.00 82.25 200 MET A CA 1
ATOM 1638 C C . MET A 1 200 ? -9.056 -8.849 4.581 1.00 82.25 200 MET A C 1
ATOM 1640 O O . MET A 1 200 ? -9.629 -9.304 3.595 1.00 82.25 200 MET A O 1
ATOM 1644 N N . ALA A 1 201 ? -7.841 -8.298 4.496 1.00 77.50 201 ALA A N 1
ATOM 1645 C CA . ALA A 1 201 ? -7.072 -8.277 3.254 1.00 77.50 201 ALA A CA 1
ATOM 1646 C C . ALA A 1 201 ? -6.715 -9.693 2.772 1.00 77.50 201 ALA A C 1
ATOM 1648 O O . ALA A 1 201 ? -6.849 -9.981 1.586 1.00 77.50 201 ALA A O 1
ATOM 1649 N N . VAL A 1 202 ? -6.331 -10.594 3.683 1.00 79.56 202 VAL A N 1
ATOM 1650 C CA . VAL A 1 202 ? -6.074 -12.007 3.358 1.00 79.56 202 VAL A CA 1
ATOM 1651 C C . VAL A 1 202 ? -7.339 -12.702 2.857 1.00 79.56 202 VAL A C 1
ATOM 1653 O O . VAL A 1 202 ? -7.284 -13.355 1.821 1.00 79.56 202 VAL A O 1
ATOM 1656 N N . ASP A 1 203 ? -8.477 -12.536 3.532 1.00 79.19 203 ASP A N 1
ATOM 1657 C CA . ASP A 1 203 ? -9.744 -13.145 3.110 1.00 79.19 203 ASP A CA 1
ATOM 1658 C C . ASP A 1 203 ? -10.177 -12.639 1.724 1.00 79.19 203 ASP A C 1
ATOM 1660 O O . ASP A 1 203 ? -10.628 -13.428 0.894 1.00 79.19 203 ASP A O 1
ATOM 1664 N N . ARG A 1 204 ? -9.982 -11.341 1.438 1.00 76.62 204 ARG A N 1
ATOM 1665 C CA . ARG A 1 204 ? -10.195 -10.769 0.097 1.00 76.62 204 ARG A CA 1
ATOM 1666 C C . ARG A 1 204 ? -9.258 -11.387 -0.938 1.00 76.62 204 ARG A C 1
ATOM 1668 O O . ARG A 1 204 ? -9.736 -11.817 -1.978 1.00 76.62 204 ARG A O 1
ATOM 1675 N N . ASN A 1 205 ? -7.963 -11.481 -0.638 1.00 70.00 205 ASN A N 1
ATOM 1676 C CA . ASN A 1 205 ? -6.983 -12.095 -1.535 1.00 70.00 205 ASN A CA 1
ATOM 1677 C C . ASN A 1 205 ? -7.295 -13.565 -1.822 1.00 70.00 205 ASN A C 1
ATOM 1679 O O . ASN A 1 205 ? -7.129 -13.999 -2.950 1.00 70.00 205 ASN A O 1
ATOM 1683 N N . ILE A 1 206 ? -7.766 -14.333 -0.836 1.00 73.81 206 ILE A N 1
ATOM 1684 C CA . ILE A 1 206 ? -8.173 -15.727 -1.055 1.00 73.81 206 ILE A CA 1
ATOM 1685 C C . ILE A 1 206 ? -9.374 -15.779 -2.007 1.00 73.81 206 ILE A C 1
ATOM 1687 O O . ILE A 1 206 ? -9.339 -16.518 -2.988 1.00 73.81 206 ILE A O 1
ATOM 1691 N N . LEU A 1 207 ? -10.406 -14.969 -1.749 1.00 67.12 207 LEU A N 1
ATOM 1692 C CA . LEU A 1 207 ? -11.598 -14.901 -2.601 1.00 67.12 207 LEU A CA 1
ATOM 1693 C C . LEU A 1 207 ? -11.275 -14.459 -4.035 1.00 67.12 207 LEU A C 1
ATOM 1695 O O . LEU A 1 207 ? -11.891 -14.959 -4.972 1.00 67.12 207 LEU A O 1
ATOM 1699 N N . ASP A 1 208 ? -10.319 -13.546 -4.197 1.00 66.50 208 ASP A N 1
ATOM 1700 C CA . ASP A 1 208 ? -9.900 -13.047 -5.505 1.00 66.50 208 ASP A CA 1
ATOM 1701 C C . ASP A 1 208 ? -8.885 -13.969 -6.190 1.00 66.50 208 ASP A C 1
ATOM 1703 O O . ASP A 1 208 ? -8.877 -14.027 -7.410 1.00 66.50 208 ASP A O 1
ATOM 1707 N N . SER A 1 209 ? -8.092 -14.757 -5.455 1.00 61.84 209 SER A N 1
ATOM 1708 C CA . SER A 1 209 ? -7.177 -15.745 -6.050 1.00 61.84 209 SER A CA 1
ATOM 1709 C C . SER A 1 209 ? -7.915 -16.884 -6.760 1.00 61.84 209 SER A C 1
ATOM 1711 O O . SER A 1 209 ? -7.430 -17.399 -7.761 1.00 61.84 209 SER A O 1
ATOM 1713 N N . ASP A 1 210 ? -9.131 -17.217 -6.314 1.00 58.66 210 ASP A N 1
ATOM 1714 C CA . ASP A 1 210 ? -10.036 -18.123 -7.038 1.00 58.66 210 ASP A CA 1
ATOM 1715 C C . ASP A 1 210 ? -10.596 -17.489 -8.336 1.00 58.66 210 ASP A C 1
ATOM 1717 O O . ASP A 1 210 ? -11.246 -18.169 -9.133 1.00 58.66 210 ASP A O 1
ATOM 1721 N N . LEU A 1 211 ? -10.367 -16.187 -8.539 1.00 60.12 211 LEU A N 1
ATOM 1722 C CA . LEU A 1 211 ? -10.820 -15.358 -9.660 1.00 60.12 211 LEU A CA 1
ATOM 1723 C C . LEU A 1 211 ? -9.652 -14.648 -10.376 1.00 60.12 211 LEU A C 1
ATOM 1725 O O . LEU A 1 211 ? -9.903 -13.700 -11.123 1.00 60.12 211 LEU A O 1
ATOM 1729 N N . SER A 1 212 ? -8.408 -15.046 -10.090 1.00 61.53 212 SER A N 1
ATOM 1730 C CA . SER A 1 212 ? -7.200 -14.435 -10.644 1.00 61.53 212 SER A CA 1
ATOM 1731 C C . SER A 1 212 ? -7.120 -14.757 -12.137 1.00 61.53 212 SER A C 1
ATOM 1733 O O . SER A 1 212 ? -7.133 -15.918 -12.545 1.00 61.53 212 SER A O 1
ATOM 1735 N N . ASP A 1 213 ? -7.093 -13.683 -12.925 1.00 64.50 213 ASP A N 1
ATOM 1736 C CA . ASP A 1 213 ? -6.994 -13.676 -14.384 1.00 64.50 213 ASP A CA 1
ATOM 1737 C C . ASP A 1 213 ? -5.665 -12.986 -14.766 1.00 64.50 213 ASP A C 1
ATOM 1739 O O . ASP A 1 213 ? -5.657 -12.032 -15.553 1.00 64.50 213 ASP A O 1
ATOM 1743 N N . ASP A 1 214 ? -4.547 -13.372 -14.135 1.00 69.75 214 ASP A N 1
ATOM 1744 C CA . ASP A 1 214 ? -3.248 -12.797 -14.477 1.00 69.75 214 ASP A CA 1
ATOM 1745 C C . ASP A 1 214 ? -2.812 -13.265 -15.872 1.00 69.75 214 ASP A C 1
ATOM 1747 O O . ASP A 1 214 ? -2.909 -14.429 -16.269 1.00 69.75 214 ASP A O 1
ATOM 1751 N N . PHE A 1 215 ? -2.380 -12.307 -16.683 1.00 80.62 215 PHE A N 1
ATOM 1752 C CA . PHE A 1 215 ? -1.899 -12.583 -18.026 1.00 80.62 215 PHE A CA 1
ATOM 1753 C C . PHE A 1 215 ? -0.411 -12.847 -17.934 1.00 80.62 215 PHE A C 1
ATOM 1755 O O . PHE A 1 215 ? 0.314 -11.950 -17.537 1.00 80.62 215 PHE A O 1
ATOM 1762 N N . GLU A 1 216 ? 0.039 -14.022 -18.373 1.00 83.00 216 GLU A N 1
ATOM 1763 C CA . GLU A 1 216 ? 1.450 -14.453 -18.360 1.00 83.00 216 GLU A CA 1
ATOM 1764 C C . GLU A 1 216 ? 2.339 -13.740 -19.396 1.00 83.00 216 GLU A C 1
ATOM 1766 O O . GLU A 1 216 ? 3.565 -13.795 -19.323 1.00 83.00 216 GLU A O 1
ATOM 1771 N N . GLY A 1 217 ? 1.738 -13.042 -20.362 1.00 82.69 217 GLY A N 1
ATOM 1772 C CA . GLY A 1 217 ? 2.468 -12.444 -21.476 1.00 82.69 217 GLY A CA 1
ATOM 1773 C C . GLY A 1 217 ? 2.940 -13.469 -22.511 1.00 82.69 217 GLY A C 1
ATOM 1774 O O . GLY A 1 217 ? 2.632 -14.658 -22.439 1.00 82.69 217 GLY A O 1
ATOM 1775 N N . ASN A 1 218 ? 3.688 -13.000 -23.510 1.00 84.81 218 ASN A N 1
ATOM 1776 C CA . ASN A 1 218 ? 4.411 -13.864 -24.439 1.00 84.81 218 ASN A CA 1
ATOM 1777 C C . ASN A 1 218 ? 5.835 -13.341 -24.601 1.00 84.81 218 ASN A C 1
ATOM 1779 O O . ASN A 1 218 ? 6.029 -12.170 -24.911 1.00 84.81 218 ASN A O 1
ATOM 1783 N N . TYR A 1 219 ? 6.830 -14.215 -24.479 1.00 88.62 219 TYR A N 1
ATOM 1784 C CA . TYR A 1 219 ? 8.188 -13.869 -24.876 1.00 88.62 219 TYR A CA 1
ATOM 1785 C C . TYR A 1 219 ? 8.294 -13.828 -26.405 1.00 88.62 219 TYR A C 1
ATOM 1787 O O . TYR A 1 219 ? 8.037 -14.821 -27.091 1.00 88.62 219 TYR A O 1
ATOM 1795 N N . THR A 1 220 ? 8.675 -12.675 -26.956 1.00 82.88 220 THR A N 1
ATOM 1796 C CA . THR A 1 220 ? 8.732 -12.449 -28.415 1.00 82.88 220 THR A CA 1
ATOM 1797 C C . THR A 1 220 ? 10.142 -12.169 -28.931 1.00 82.88 220 THR A C 1
ATOM 1799 O O . THR A 1 220 ? 10.324 -11.882 -30.115 1.00 82.88 220 THR A O 1
ATOM 1802 N N . GLY A 1 221 ? 11.136 -12.184 -28.043 1.00 78.31 221 GLY A N 1
ATOM 1803 C CA . GLY A 1 221 ? 12.422 -11.535 -28.269 1.00 78.31 221 GLY A CA 1
ATOM 1804 C C . GLY A 1 221 ? 13.534 -12.369 -28.898 1.00 78.31 221 GLY A C 1
ATOM 1805 O O . GLY A 1 221 ? 14.531 -11.773 -29.292 1.00 78.31 221 GLY A O 1
ATOM 1806 N N . GLU A 1 222 ? 13.422 -13.699 -28.976 1.00 85.19 222 GLU A N 1
ATOM 1807 C CA . GLU A 1 222 ? 14.601 -14.561 -29.160 1.00 85.19 222 GLU A CA 1
ATOM 1808 C C . GLU A 1 222 ? 15.379 -14.296 -30.461 1.00 85.19 222 GLU A C 1
ATOM 1810 O O . GLU A 1 222 ? 14.858 -14.429 -31.569 1.00 85.19 222 GLU A O 1
ATOM 1815 N N . ASP A 1 223 ? 16.669 -13.993 -30.319 1.00 90.88 223 ASP A N 1
ATOM 1816 C CA . ASP A 1 223 ? 17.622 -13.916 -31.425 1.00 90.88 223 ASP A CA 1
ATOM 1817 C C . ASP A 1 223 ? 18.998 -14.402 -30.927 1.00 90.88 223 ASP A C 1
ATOM 1819 O O . ASP A 1 223 ? 19.818 -13.607 -30.448 1.00 90.88 223 ASP A O 1
ATOM 1823 N N . PRO A 1 224 ? 19.273 -15.721 -31.008 1.00 85.00 224 PRO A N 1
ATOM 1824 C CA . PRO A 1 224 ? 20.497 -16.327 -30.485 1.00 85.00 224 PRO A CA 1
ATOM 1825 C C . PRO A 1 224 ? 21.777 -15.838 -31.160 1.00 85.00 224 PRO A C 1
ATOM 1827 O O . PRO A 1 224 ? 22.856 -16.000 -30.588 1.00 85.00 224 PRO A O 1
ATOM 1830 N N . 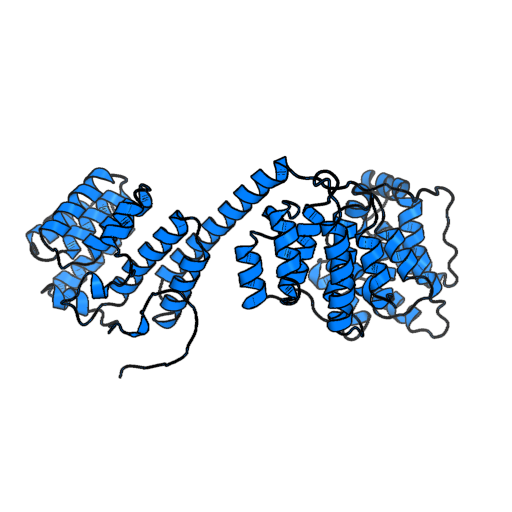ASP A 1 225 ? 21.678 -15.228 -32.340 1.00 91.75 225 ASP A N 1
ATOM 1831 C CA . ASP A 1 225 ? 22.815 -14.717 -33.106 1.00 91.75 225 ASP A CA 1
ATOM 1832 C C . ASP A 1 225 ? 23.014 -13.207 -32.912 1.00 91.75 225 ASP A C 1
ATOM 1834 O O . ASP A 1 225 ? 23.988 -12.638 -33.411 1.00 91.75 225 ASP A O 1
ATOM 1838 N N . TYR A 1 226 ? 22.139 -12.550 -32.145 1.00 93.25 226 TYR A N 1
ATOM 1839 C CA . TYR A 1 226 ? 22.267 -11.131 -31.858 1.00 93.25 226 TYR A CA 1
ATOM 1840 C C . TYR A 1 226 ? 23.567 -10.813 -31.118 1.00 93.25 226 TYR A C 1
ATOM 1842 O O . TYR A 1 226 ? 23.907 -11.440 -30.110 1.00 93.25 226 TYR A O 1
ATOM 1850 N N . ILE A 1 227 ? 24.282 -9.803 -31.607 1.00 91.56 227 ILE A N 1
ATOM 1851 C CA . ILE A 1 227 ? 25.463 -9.237 -30.961 1.00 91.56 227 ILE A CA 1
ATOM 1852 C C . ILE A 1 227 ? 25.319 -7.714 -31.041 1.00 91.56 227 ILE A C 1
ATOM 1854 O O . ILE A 1 227 ? 25.273 -7.181 -32.156 1.00 91.56 227 ILE A O 1
ATOM 1858 N N . PRO A 1 228 ? 25.222 -6.999 -29.906 1.00 93.56 228 PRO A N 1
ATOM 1859 C CA . PRO A 1 228 ? 25.168 -5.544 -29.926 1.00 93.56 228 PRO A CA 1
ATOM 1860 C C . PRO A 1 228 ? 26.489 -4.966 -30.453 1.00 93.56 228 PRO A C 1
ATOM 1862 O O . PRO A 1 228 ? 27.574 -5.448 -30.131 1.00 93.56 228 PRO A O 1
ATOM 1865 N N . VAL A 1 229 ? 26.402 -3.916 -31.270 1.00 94.69 229 VAL A N 1
ATOM 1866 C CA . VAL A 1 229 ? 27.575 -3.213 -31.808 1.00 94.69 229 VAL A CA 1
ATOM 1867 C C . VAL A 1 229 ? 27.602 -1.807 -31.230 1.00 94.69 229 VAL A C 1
ATOM 1869 O O . VAL A 1 229 ? 26.942 -0.913 -31.747 1.00 94.69 229 VAL A O 1
ATOM 1872 N N . TYR A 1 230 ? 28.369 -1.640 -30.155 1.00 93.56 230 TYR A N 1
ATOM 1873 C CA . TYR A 1 230 ? 28.559 -0.353 -29.490 1.00 93.56 230 TYR A CA 1
ATOM 1874 C C . TYR A 1 230 ? 29.515 0.549 -30.265 1.00 93.56 230 TYR A C 1
ATOM 1876 O O . TYR A 1 230 ? 30.551 0.089 -30.768 1.00 93.56 230 TYR A O 1
ATOM 1884 N N . HIS A 1 231 ? 29.191 1.839 -30.304 1.00 92.50 231 HIS A N 1
ATOM 1885 C CA . HIS A 1 231 ? 30.108 2.876 -30.764 1.00 92.50 231 HIS A CA 1
ATOM 1886 C C . HIS A 1 231 ? 31.182 3.135 -29.704 1.00 92.50 231 HIS A C 1
ATOM 1888 O O . HIS A 1 231 ? 32.368 3.225 -30.027 1.00 92.50 231 HIS A O 1
ATOM 1894 N N . ASN A 1 232 ? 30.780 3.186 -28.434 1.00 89.88 232 ASN A N 1
ATOM 1895 C CA . ASN A 1 232 ? 31.665 3.326 -27.294 1.00 89.88 232 ASN A CA 1
ATOM 1896 C C . ASN A 1 232 ? 32.016 1.949 -26.701 1.00 89.88 232 ASN A C 1
ATOM 1898 O O . ASN A 1 232 ? 31.256 1.350 -25.940 1.00 89.88 232 ASN A O 1
ATOM 1902 N N . LYS A 1 233 ? 33.211 1.456 -27.044 1.00 91.06 233 LYS A N 1
ATOM 1903 C CA . LYS A 1 233 ? 33.733 0.176 -26.539 1.00 91.06 233 LYS A CA 1
ATOM 1904 C C . LYS A 1 233 ? 34.072 0.188 -25.054 1.00 91.06 233 LYS A C 1
ATOM 1906 O O . LYS A 1 233 ? 33.953 -0.846 -24.412 1.00 91.06 233 LYS A O 1
ATOM 1911 N N . GLU A 1 234 ? 34.442 1.341 -24.506 1.00 90.00 234 GLU A N 1
ATOM 1912 C CA . GLU A 1 234 ? 34.702 1.476 -23.072 1.00 90.00 234 GLU A CA 1
ATOM 1913 C C . GLU A 1 234 ? 33.398 1.346 -22.272 1.00 90.00 234 GLU A C 1
ATOM 1915 O O . GLU A 1 234 ? 33.361 0.668 -21.249 1.00 90.00 234 GLU A O 1
ATOM 1920 N N . PHE A 1 235 ? 32.306 1.922 -22.787 1.00 90.38 235 PHE A N 1
ATOM 1921 C CA . PHE A 1 235 ? 30.973 1.772 -22.207 1.00 90.38 235 PHE A CA 1
ATOM 1922 C C . PHE A 1 235 ? 30.512 0.312 -22.229 1.00 90.38 235 PHE A C 1
ATOM 1924 O O . PHE A 1 235 ? 30.084 -0.191 -21.193 1.00 90.38 235 PHE A O 1
ATOM 1931 N N . GLU A 1 236 ? 30.653 -0.373 -23.371 1.00 92.38 236 GLU A N 1
ATOM 1932 C CA . GLU A 1 236 ? 30.381 -1.813 -23.494 1.00 92.38 236 GLU A CA 1
ATOM 1933 C C . GLU A 1 236 ?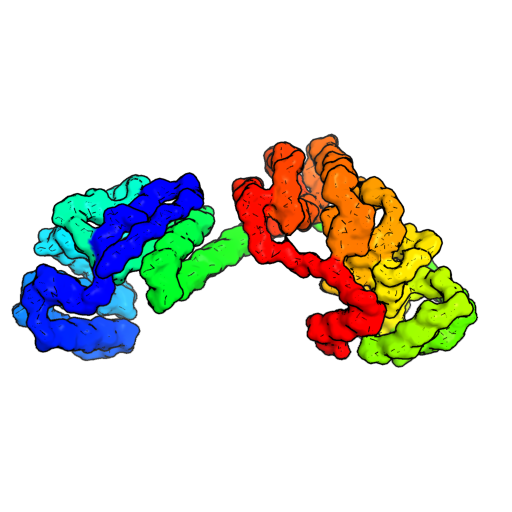 31.156 -2.617 -22.445 1.00 92.38 236 GLU A C 1
ATOM 1935 O O . GLU A 1 236 ? 30.559 -3.332 -21.646 1.00 92.38 236 GLU A O 1
ATOM 1940 N N . GLU A 1 237 ? 32.483 -2.488 -22.416 1.00 90.12 237 GLU A N 1
ATOM 1941 C CA . GLU A 1 237 ? 33.321 -3.230 -21.473 1.00 90.12 237 GLU A CA 1
ATOM 1942 C C . GLU A 1 237 ? 32.903 -2.973 -20.025 1.00 90.12 237 GLU A C 1
ATOM 1944 O O . GLU A 1 237 ? 32.837 -3.911 -19.229 1.00 90.12 237 GLU A O 1
ATOM 1949 N N . HIS A 1 238 ? 32.571 -1.725 -19.693 1.00 88.62 238 HIS A N 1
ATOM 1950 C CA . HIS A 1 238 ? 32.230 -1.349 -18.333 1.00 88.62 238 HIS A CA 1
ATOM 1951 C C . HIS A 1 238 ? 30.912 -1.972 -17.867 1.00 88.62 238 HIS A C 1
ATOM 1953 O O . HIS A 1 238 ? 30.903 -2.619 -16.822 1.00 88.62 238 HIS A O 1
ATOM 1959 N N . ILE A 1 239 ? 29.819 -1.833 -18.626 1.00 90.00 239 ILE A N 1
ATOM 1960 C CA . ILE A 1 239 ? 28.491 -2.303 -18.185 1.00 90.00 239 ILE A CA 1
ATOM 1961 C C . ILE A 1 239 ? 28.368 -3.831 -18.112 1.00 90.00 239 ILE A C 1
ATOM 1963 O O . ILE A 1 239 ? 27.473 -4.322 -17.437 1.00 90.00 239 ILE A O 1
ATOM 1967 N N . TYR A 1 240 ? 29.231 -4.584 -18.805 1.00 89.56 240 TYR A N 1
ATOM 1968 C CA . TYR A 1 240 ? 29.237 -6.056 -18.762 1.00 89.56 240 TYR A CA 1
ATOM 1969 C C . TYR A 1 240 ? 30.196 -6.645 -17.721 1.00 89.56 240 TYR A C 1
ATOM 1971 O O . TYR A 1 240 ? 30.151 -7.851 -17.472 1.00 89.56 240 TYR A O 1
ATOM 1979 N N . GLN A 1 241 ? 31.098 -5.840 -17.155 1.00 87.19 241 GLN A N 1
ATOM 1980 C CA . GLN A 1 241 ? 32.104 -6.295 -16.183 1.00 87.19 241 GLN A CA 1
ATOM 1981 C C . GLN A 1 241 ? 31.853 -5.786 -14.766 1.00 87.19 241 GLN A C 1
ATOM 1983 O O . GLN A 1 241 ? 32.555 -6.196 -13.843 1.00 87.19 241 GLN A O 1
ATOM 1988 N N . ASN A 1 242 ? 30.905 -4.870 -14.600 1.00 84.56 242 ASN A N 1
ATOM 1989 C CA . ASN A 1 242 ? 30.681 -4.162 -13.356 1.00 84.56 242 ASN A CA 1
ATOM 1990 C C . ASN A 1 242 ? 29.209 -4.218 -12.981 1.00 84.56 242 ASN A C 1
ATOM 1992 O O . ASN A 1 242 ? 28.341 -4.147 -13.848 1.00 84.56 242 ASN A O 1
ATOM 1996 N N . ASP A 1 243 ? 28.963 -4.296 -11.679 1.00 84.94 243 ASP A N 1
ATOM 1997 C CA . ASP A 1 243 ? 27.637 -4.099 -11.120 1.00 84.94 243 ASP A CA 1
ATOM 1998 C C . ASP A 1 243 ? 27.399 -2.602 -10.838 1.00 84.94 243 ASP A C 1
ATOM 2000 O O . ASP A 1 243 ? 28.202 -1.710 -11.152 1.00 84.94 243 ASP A O 1
ATOM 2004 N N . ILE A 1 244 ? 26.258 -2.310 -10.231 1.00 82.50 244 ILE A N 1
ATOM 2005 C CA . ILE A 1 244 ? 25.708 -0.962 -10.080 1.00 82.50 244 ILE A CA 1
ATOM 2006 C C . ILE A 1 244 ? 26.512 -0.115 -9.081 1.00 82.50 244 ILE A C 1
ATOM 2008 O O . ILE A 1 244 ? 26.435 1.117 -9.094 1.00 82.50 244 ILE A O 1
ATOM 2012 N N . ASP A 1 245 ? 27.349 -0.729 -8.246 1.00 82.38 245 ASP A N 1
ATOM 2013 C CA . ASP A 1 245 ? 28.280 -0.063 -7.332 1.00 82.38 245 ASP A CA 1
ATOM 2014 C C . ASP A 1 245 ? 29.445 0.636 -8.050 1.00 82.38 245 ASP A C 1
ATOM 2016 O O . ASP A 1 245 ? 29.876 1.719 -7.635 1.00 82.38 245 ASP A O 1
ATOM 2020 N N . ALA A 1 246 ? 29.882 0.107 -9.189 1.00 83.50 246 ALA A N 1
ATOM 2021 C CA . ALA A 1 246 ? 30.956 0.657 -10.005 1.00 83.50 246 ALA A CA 1
ATOM 2022 C C . ALA A 1 246 ? 30.443 1.638 -11.081 1.00 83.50 246 ALA A C 1
ATOM 2024 O O . ALA A 1 246 ? 30.905 1.650 -12.215 1.00 83.50 246 ALA A O 1
ATOM 2025 N N . TYR A 1 247 ? 29.512 2.529 -10.732 1.00 81.81 247 TYR A N 1
ATOM 2026 C CA . TYR A 1 247 ? 28.840 3.433 -11.680 1.00 81.81 247 TYR A CA 1
ATOM 2027 C C . TYR A 1 247 ? 29.654 4.658 -12.141 1.00 81.81 247 TYR A C 1
ATOM 2029 O O . TYR A 1 247 ? 29.311 5.277 -13.149 1.00 81.81 247 TYR A O 1
ATOM 2037 N N . LEU A 1 248 ? 30.703 5.071 -11.414 1.00 83.94 248 LEU A N 1
ATOM 2038 C CA . LEU A 1 248 ? 31.421 6.326 -11.705 1.00 83.94 248 LEU A CA 1
ATOM 2039 C C . LEU A 1 248 ? 31.990 6.404 -13.136 1.00 83.94 248 LEU A C 1
ATOM 2041 O O . LEU A 1 248 ? 31.848 7.462 -13.755 1.00 83.94 248 LEU A O 1
ATOM 2045 N N . PRO A 1 249 ? 32.598 5.342 -13.699 1.00 83.31 249 PRO A N 1
ATOM 2046 C CA . PRO A 1 249 ? 33.046 5.366 -15.088 1.00 83.31 249 PRO A CA 1
ATOM 2047 C C . PRO A 1 249 ? 31.892 5.562 -16.077 1.00 83.31 249 PRO A C 1
ATOM 2049 O O . PRO A 1 249 ? 32.019 6.396 -16.966 1.00 83.31 249 PRO A O 1
ATOM 2052 N N . VAL A 1 250 ? 30.738 4.915 -15.862 1.00 83.56 250 VAL A N 1
ATOM 2053 C CA . VAL A 1 250 ? 29.526 5.123 -16.683 1.00 83.56 250 VAL A CA 1
ATOM 2054 C C . VAL A 1 250 ? 29.094 6.587 -16.664 1.00 83.56 250 VAL A C 1
ATOM 2056 O O . VAL A 1 250 ? 28.871 7.186 -17.714 1.00 83.56 250 VAL A O 1
ATOM 2059 N N . VAL A 1 251 ? 29.018 7.190 -15.472 1.00 84.69 251 VAL A N 1
ATOM 2060 C CA . VAL A 1 251 ? 28.643 8.605 -15.319 1.00 84.69 251 VAL A CA 1
ATOM 2061 C C . VAL A 1 251 ? 29.607 9.514 -16.082 1.00 84.69 251 VAL A C 1
ATOM 2063 O O . VAL A 1 251 ? 29.170 10.431 -16.773 1.00 84.69 251 VAL A O 1
ATOM 2066 N N . ASN A 1 252 ? 30.912 9.261 -15.977 1.00 85.62 252 ASN A N 1
ATOM 2067 C CA . ASN A 1 252 ? 31.925 10.068 -16.651 1.00 85.62 252 ASN A CA 1
ATOM 2068 C C . ASN A 1 252 ? 31.856 9.936 -18.176 1.00 85.62 252 ASN A C 1
ATOM 2070 O O . ASN A 1 252 ? 31.934 10.955 -18.855 1.00 85.62 252 ASN A O 1
ATOM 2074 N N . MET A 1 253 ? 31.676 8.719 -18.699 1.00 85.69 253 MET A N 1
ATOM 2075 C CA . MET A 1 253 ? 31.563 8.474 -20.141 1.00 85.69 253 MET A CA 1
ATOM 2076 C C . MET A 1 253 ? 30.333 9.153 -20.738 1.00 85.69 253 MET A C 1
ATOM 2078 O O . MET A 1 253 ? 30.421 9.739 -21.807 1.00 85.69 253 MET A O 1
ATOM 2082 N N . ILE A 1 254 ? 29.193 9.113 -20.048 1.00 83.06 254 ILE A N 1
ATOM 2083 C CA . ILE A 1 254 ? 27.948 9.708 -20.556 1.00 83.06 254 ILE A CA 1
ATOM 2084 C C . ILE A 1 254 ? 27.973 11.237 -20.485 1.00 83.06 254 ILE A C 1
ATOM 2086 O O . ILE A 1 254 ? 27.353 11.907 -21.306 1.00 83.06 254 ILE A O 1
ATOM 2090 N N . ASN A 1 255 ? 28.701 11.802 -19.521 1.00 83.38 255 ASN A N 1
ATOM 2091 C CA . ASN A 1 255 ? 28.928 13.244 -19.456 1.00 83.38 255 ASN A CA 1
ATOM 2092 C C . ASN A 1 255 ? 29.904 13.744 -20.541 1.00 83.38 255 ASN A C 1
ATOM 2094 O O . ASN A 1 255 ? 30.078 14.959 -20.675 1.00 83.38 255 ASN A O 1
ATOM 2098 N N . ASP A 1 256 ? 30.554 12.847 -21.289 1.00 78.88 256 ASP A N 1
ATOM 2099 C CA . ASP A 1 256 ? 31.360 13.209 -22.450 1.00 78.88 256 ASP A CA 1
ATOM 2100 C C . ASP A 1 256 ? 30.455 13.623 -23.623 1.00 78.88 256 ASP A C 1
ATOM 2102 O O . ASP A 1 256 ? 29.476 12.953 -23.950 1.00 78.88 256 ASP A O 1
ATOM 2106 N N . ASN A 1 257 ? 30.788 14.733 -24.285 1.00 74.31 257 ASN A N 1
ATOM 2107 C CA . ASN A 1 257 ? 29.988 15.262 -25.393 1.00 74.31 257 ASN A CA 1
ATOM 2108 C C . ASN A 1 257 ? 30.054 14.382 -26.652 1.00 74.31 257 ASN A C 1
ATOM 2110 O O . ASN A 1 257 ? 29.217 14.549 -27.539 1.00 74.31 257 ASN A O 1
ATOM 2114 N N . ASP A 1 258 ? 31.028 13.473 -26.730 1.00 79.94 258 ASP A N 1
ATOM 2115 C CA . ASP A 1 258 ? 31.201 12.543 -27.849 1.00 79.94 258 ASP A CA 1
ATOM 2116 C C . ASP A 1 258 ? 30.464 11.200 -27.635 1.00 79.94 258 ASP A C 1
ATOM 2118 O O . ASP A 1 258 ? 30.562 10.299 -28.471 1.00 79.94 258 ASP A O 1
ATOM 2122 N N . PHE A 1 259 ? 29.714 11.041 -26.533 1.00 84.81 259 PHE A N 1
ATOM 2123 C CA . PHE A 1 259 ? 28.955 9.820 -26.259 1.00 84.81 259 PHE A CA 1
ATOM 2124 C C . PHE A 1 259 ? 27.753 9.661 -27.203 1.00 84.81 259 PHE A C 1
ATOM 2126 O O . PHE A 1 259 ? 26.833 10.483 -27.239 1.00 84.81 259 PHE A O 1
ATOM 2133 N N . GLU A 1 260 ? 27.725 8.551 -27.939 1.00 87.75 260 GLU A N 1
ATOM 2134 C CA . GLU A 1 260 ? 26.627 8.214 -28.839 1.00 87.75 260 GLU A CA 1
ATOM 2135 C C . GLU A 1 260 ? 25.456 7.629 -28.040 1.00 87.75 260 GLU A C 1
ATOM 2137 O O . GLU A 1 260 ? 25.424 6.451 -27.694 1.00 87.75 260 GLU A O 1
ATOM 2142 N N . SER A 1 261 ? 24.468 8.474 -27.742 1.00 86.19 261 SER A N 1
ATOM 2143 C CA . SER A 1 261 ? 23.350 8.126 -26.854 1.00 86.19 261 SER A CA 1
ATOM 2144 C C . SER A 1 261 ? 22.518 6.914 -27.299 1.00 86.19 261 SER A C 1
ATOM 2146 O O . SER A 1 261 ? 21.849 6.299 -26.467 1.00 86.19 261 SER A O 1
ATOM 2148 N N . SER A 1 262 ? 22.577 6.535 -28.582 1.00 89.31 262 SER A N 1
ATOM 2149 C CA . SER A 1 262 ? 21.928 5.320 -29.084 1.00 89.31 262 SER A CA 1
ATOM 2150 C C . SER A 1 262 ? 22.536 4.024 -28.527 1.00 89.31 262 SER A C 1
ATOM 2152 O O . SER A 1 262 ? 21.831 3.016 -28.464 1.00 89.31 262 SER A O 1
ATOM 2154 N N . ASP A 1 263 ? 23.768 4.055 -28.005 1.00 94.25 263 ASP A N 1
ATOM 2155 C CA . ASP A 1 263 ? 24.370 2.917 -27.301 1.00 94.25 263 ASP A CA 1
ATOM 2156 C C . ASP A 1 263 ? 23.589 2.537 -26.025 1.00 94.25 263 ASP A C 1
ATOM 2158 O O . ASP A 1 263 ? 23.650 1.387 -25.596 1.00 94.25 263 ASP A O 1
ATOM 2162 N N . LEU A 1 264 ? 22.781 3.445 -25.452 1.00 95.44 264 LEU A N 1
ATOM 2163 C CA . LEU A 1 264 ? 21.911 3.153 -24.299 1.00 95.44 264 LEU A CA 1
ATOM 2164 C C . LEU A 1 264 ? 20.727 2.231 -24.640 1.00 95.44 264 LEU A C 1
ATOM 2166 O O . LEU A 1 264 ? 20.104 1.674 -23.742 1.00 95.44 264 LEU A O 1
ATOM 2170 N N . ILE A 1 265 ? 20.400 2.044 -25.920 1.00 96.19 265 ILE A N 1
ATOM 2171 C CA . ILE A 1 265 ? 19.327 1.132 -26.348 1.00 96.19 265 ILE A CA 1
ATOM 2172 C C . ILE A 1 265 ? 19.830 -0.314 -26.443 1.00 96.19 265 ILE A C 1
ATOM 2174 O O . ILE A 1 265 ? 19.069 -1.259 -26.215 1.00 96.19 265 ILE A O 1
ATOM 2178 N N . LEU A 1 266 ? 21.111 -0.499 -26.772 1.00 96.62 266 LEU A N 1
ATOM 2179 C CA . LEU A 1 266 ? 21.695 -1.810 -27.053 1.00 96.62 266 LEU A CA 1
ATOM 2180 C C . LEU A 1 266 ? 21.593 -2.794 -25.870 1.00 96.62 266 LEU A C 1
ATOM 2182 O O . LEU A 1 266 ? 21.254 -3.952 -26.129 1.00 96.62 266 LEU A O 1
ATOM 2186 N N . PRO A 1 267 ? 21.787 -2.381 -24.598 1.00 96.00 267 PRO A N 1
ATOM 2187 C CA . PRO A 1 267 ? 21.565 -3.235 -23.431 1.00 96.00 267 PRO A CA 1
ATOM 2188 C C . PRO A 1 267 ? 20.142 -3.796 -23.347 1.00 96.00 267 PRO A C 1
ATOM 2190 O O . PRO A 1 267 ? 19.973 -4.993 -23.136 1.00 96.00 267 PRO A O 1
ATOM 2193 N N . LEU A 1 268 ? 19.117 -2.969 -23.584 1.00 96.62 268 LEU A N 1
ATOM 2194 C CA . LEU A 1 268 ? 17.713 -3.401 -23.540 1.00 96.62 268 LEU A CA 1
ATOM 2195 C C . LEU A 1 268 ? 17.436 -4.470 -24.602 1.00 96.62 268 LEU A C 1
ATOM 2197 O O . LEU A 1 268 ? 16.880 -5.527 -24.315 1.00 96.62 268 LEU A O 1
ATOM 2201 N N . GLN A 1 269 ? 17.898 -4.218 -25.829 1.00 96.00 269 GLN A N 1
ATOM 2202 C CA . GLN A 1 269 ? 17.756 -5.160 -26.937 1.00 96.00 269 GLN A CA 1
ATOM 2203 C C . GLN A 1 269 ? 18.516 -6.462 -26.678 1.00 96.00 269 GLN A C 1
ATOM 2205 O O . GLN A 1 269 ? 18.029 -7.533 -27.026 1.00 96.00 269 GLN A O 1
ATOM 2210 N N . HIS A 1 270 ? 19.709 -6.383 -26.083 1.00 95.81 270 HIS A N 1
ATOM 2211 C CA . HIS A 1 270 ? 20.510 -7.564 -25.789 1.00 95.81 270 HIS A CA 1
ATOM 2212 C C . HIS A 1 270 ? 19.847 -8.437 -24.720 1.00 95.81 270 HIS A C 1
ATOM 2214 O O . HIS A 1 270 ? 19.766 -9.648 -24.914 1.00 95.81 270 HIS A O 1
ATOM 2220 N N . ALA A 1 271 ? 19.316 -7.829 -23.655 1.00 95.19 271 ALA A N 1
ATOM 2221 C CA . ALA A 1 271 ? 18.571 -8.537 -22.619 1.00 95.19 271 ALA A CA 1
ATOM 2222 C C . ALA A 1 271 ? 17.351 -9.267 -23.204 1.00 95.19 271 ALA A C 1
ATOM 2224 O O . ALA A 1 271 ? 17.231 -10.477 -23.032 1.00 95.19 271 ALA A O 1
ATOM 2225 N N . VAL A 1 272 ? 16.515 -8.573 -23.991 1.00 96.06 272 VAL A N 1
ATOM 2226 C CA . VAL A 1 272 ? 15.351 -9.180 -24.667 1.00 96.06 272 VAL A CA 1
ATOM 2227 C C . VAL A 1 272 ? 15.773 -10.333 -25.572 1.00 96.06 272 VAL A C 1
ATOM 2229 O O . VAL A 1 272 ? 15.208 -11.418 -25.492 1.00 96.06 272 VAL A O 1
ATOM 2232 N N . LYS A 1 273 ? 16.796 -10.143 -26.407 1.00 96.06 273 LYS A N 1
ATOM 2233 C CA . LYS A 1 273 ? 17.173 -11.121 -27.437 1.00 96.06 273 LYS A CA 1
ATOM 2234 C C . LYS A 1 273 ? 17.907 -12.354 -26.935 1.00 96.06 273 LYS A C 1
ATOM 2236 O O . LYS A 1 273 ? 17.874 -13.386 -27.605 1.00 96.06 273 LYS A O 1
ATOM 2241 N N . LYS A 1 274 ? 18.586 -12.241 -25.792 1.00 94.62 274 LYS A N 1
ATOM 2242 C CA . LYS A 1 274 ? 19.418 -13.307 -25.216 1.00 94.62 274 LYS A CA 1
ATOM 2243 C C . LYS A 1 274 ? 18.915 -13.828 -23.874 1.00 94.62 274 LYS A C 1
ATOM 2245 O O . LYS A 1 274 ? 19.644 -14.549 -23.191 1.00 94.62 274 LYS A O 1
ATOM 2250 N N . TYR A 1 275 ? 17.691 -13.472 -23.490 1.00 94.75 275 TYR A N 1
ATOM 2251 C CA . TYR A 1 275 ? 17.103 -13.887 -22.221 1.00 94.75 275 TYR A CA 1
ATOM 2252 C C . TYR A 1 275 ? 17.219 -15.403 -21.962 1.00 94.75 275 TYR A C 1
ATOM 2254 O O . TYR A 1 275 ? 17.753 -15.752 -20.907 1.00 94.75 275 TYR A O 1
ATOM 2262 N N . PRO A 1 276 ? 16.853 -16.316 -22.891 1.00 93.44 276 PRO A N 1
ATOM 2263 C CA . PRO A 1 276 ? 16.966 -17.752 -22.641 1.00 93.44 276 PRO A CA 1
ATOM 2264 C C . PRO A 1 276 ? 18.396 -18.193 -22.311 1.00 93.44 276 PRO A C 1
ATOM 2266 O O . PRO A 1 276 ? 18.611 -18.985 -21.395 1.00 93.44 276 PRO A O 1
ATOM 2269 N N . GLN A 1 277 ? 19.393 -17.645 -23.010 1.00 92.75 277 GLN A N 1
ATOM 2270 C CA . GLN A 1 277 ? 20.800 -17.982 -22.800 1.00 92.75 277 GLN A CA 1
ATOM 2271 C C . GLN A 1 277 ? 21.322 -17.434 -21.469 1.00 92.75 277 GLN A C 1
ATOM 2273 O O . GLN A 1 277 ? 22.044 -18.141 -20.762 1.00 92.75 277 GLN A O 1
ATOM 2278 N N . PHE A 1 278 ? 20.966 -16.193 -21.120 1.00 93.44 278 PHE A N 1
ATOM 2279 C CA . PHE A 1 278 ? 21.353 -15.589 -19.846 1.00 93.44 278 PHE A CA 1
ATOM 2280 C C . PHE A 1 278 ? 20.693 -16.299 -18.665 1.00 93.44 278 PHE A C 1
ATOM 2282 O O . PHE A 1 278 ? 21.393 -16.670 -17.725 1.00 93.44 278 PHE A O 1
ATOM 2289 N N . SER A 1 279 ? 19.389 -16.563 -18.748 1.00 92.75 279 SER A N 1
ATOM 2290 C CA . SER A 1 279 ? 18.628 -17.276 -17.721 1.00 92.75 279 SER A CA 1
ATOM 2291 C C . SER A 1 279 ? 19.172 -18.690 -17.489 1.00 92.75 279 SER A C 1
ATOM 2293 O O . SER A 1 279 ? 19.436 -19.077 -16.348 1.00 92.75 279 SER A O 1
ATOM 2295 N N . GLU A 1 280 ? 19.458 -19.446 -18.557 1.00 93.00 280 GLU A N 1
ATOM 2296 C CA . GLU A 1 280 ? 20.044 -20.787 -18.443 1.00 93.00 280 GLU A CA 1
ATOM 2297 C C . GLU A 1 280 ? 21.461 -20.748 -17.851 1.00 93.00 280 GLU A C 1
ATOM 2299 O O . GLU A 1 280 ? 21.813 -21.565 -16.993 1.00 93.00 280 GLU A O 1
ATOM 2304 N N . ALA A 1 281 ? 22.300 -19.813 -18.308 1.00 92.06 281 ALA A N 1
ATOM 2305 C CA . ALA A 1 281 ? 23.672 -19.687 -17.835 1.00 92.06 281 ALA A CA 1
ATOM 2306 C C . ALA A 1 281 ? 23.741 -19.245 -16.368 1.00 92.06 281 ALA A C 1
ATOM 2308 O O . ALA A 1 281 ? 24.536 -19.814 -15.621 1.00 92.06 281 ALA A O 1
ATOM 2309 N N . PHE A 1 282 ? 22.894 -18.305 -15.949 1.00 91.12 282 PHE A N 1
ATOM 2310 C CA . PHE A 1 282 ? 22.769 -17.882 -14.556 1.00 91.12 282 PHE A CA 1
ATOM 2311 C C . PHE A 1 282 ? 22.260 -19.025 -13.670 1.00 91.12 282 PHE A C 1
ATOM 2313 O O . PHE A 1 282 ? 22.906 -19.378 -12.690 1.00 91.12 282 PHE A O 1
ATOM 2320 N N . SER A 1 283 ? 21.184 -19.708 -14.081 1.00 89.81 283 SER A N 1
ATOM 2321 C CA . SER A 1 283 ? 20.620 -20.860 -13.352 1.00 89.81 283 SER A CA 1
ATOM 2322 C C . SER A 1 283 ? 21.579 -22.054 -13.240 1.00 89.81 283 SER A C 1
ATOM 2324 O O . SER A 1 283 ? 21.384 -22.940 -12.412 1.00 89.81 283 SER A O 1
ATOM 2326 N N . SER A 1 284 ? 22.604 -22.101 -14.095 1.00 91.56 284 SER A N 1
ATOM 2327 C CA . SER A 1 284 ? 23.650 -23.129 -14.099 1.00 91.56 284 SER A CA 1
ATOM 2328 C C . SER A 1 284 ? 24.951 -22.680 -13.418 1.00 91.56 284 SER A C 1
ATOM 2330 O O . SER A 1 284 ? 25.978 -23.332 -13.623 1.00 91.56 284 SER A O 1
ATOM 2332 N N . ASP A 1 285 ? 24.946 -21.553 -12.696 1.00 88.88 285 ASP A N 1
ATOM 2333 C CA . ASP A 1 285 ? 26.118 -20.931 -12.058 1.00 88.88 285 ASP A CA 1
ATOM 2334 C C . ASP A 1 285 ? 27.284 -20.640 -13.034 1.00 88.88 285 ASP A C 1
ATOM 2336 O O . ASP A 1 285 ? 28.456 -20.606 -12.650 1.00 88.88 285 ASP A O 1
ATOM 2340 N N . ARG A 1 286 ? 26.991 -20.461 -14.333 1.00 87.94 286 ARG A N 1
ATOM 2341 C CA . ARG A 1 286 ? 27.993 -20.142 -15.372 1.00 87.94 286 ARG A CA 1
ATOM 2342 C C . ARG A 1 286 ? 28.229 -18.643 -15.533 1.00 87.94 286 ARG A C 1
ATOM 2344 O O . ARG A 1 286 ? 29.241 -18.263 -16.118 1.00 87.94 286 ARG A O 1
ATOM 2351 N N . LEU A 1 287 ? 27.299 -17.817 -15.060 1.00 85.69 287 LEU A N 1
ATOM 2352 C CA . LEU A 1 287 ? 27.385 -16.359 -15.057 1.00 85.69 287 LEU A CA 1
ATOM 2353 C C . LEU A 1 287 ? 27.036 -15.829 -13.667 1.00 85.69 287 LEU A C 1
ATOM 2355 O O . LEU A 1 287 ? 26.073 -16.292 -13.060 1.00 85.69 287 LEU A O 1
ATOM 2359 N N . GLY A 1 288 ? 27.821 -14.861 -13.194 1.00 82.31 288 GLY A N 1
ATOM 2360 C CA . GLY A 1 288 ? 27.516 -14.071 -12.004 1.00 82.31 288 GLY A CA 1
ATOM 2361 C C . GLY A 1 288 ? 26.488 -12.971 -12.278 1.00 82.31 288 GLY A C 1
ATOM 2362 O O . GLY A 1 288 ? 26.150 -12.681 -13.430 1.00 82.31 288 GLY A O 1
ATOM 2363 N N . GLN A 1 289 ? 25.992 -12.360 -11.203 1.00 77.81 289 GLN A N 1
ATOM 2364 C CA . GLN A 1 289 ? 24.975 -11.307 -11.241 1.00 77.81 289 GLN A CA 1
ATOM 2365 C C . GLN A 1 289 ? 25.474 -10.044 -11.968 1.00 77.81 289 GLN A C 1
ATOM 2367 O O . GLN A 1 289 ? 24.745 -9.433 -12.752 1.00 77.81 289 GLN A O 1
ATOM 2372 N N . GLU A 1 290 ? 26.761 -9.736 -11.819 1.00 77.31 290 GLU A N 1
ATOM 2373 C CA . GLU A 1 290 ? 27.468 -8.648 -12.496 1.00 77.31 290 GLU A CA 1
ATOM 2374 C C . GLU A 1 290 ? 27.406 -8.738 -14.032 1.00 77.31 290 GLU A C 1
ATOM 2376 O O . GLU A 1 290 ? 27.564 -7.740 -14.728 1.00 77.31 290 GLU A O 1
ATOM 2381 N N . HIS A 1 291 ? 27.140 -9.927 -14.582 1.00 81.88 291 HIS A N 1
ATOM 2382 C CA . HIS A 1 291 ? 27.070 -10.161 -16.025 1.00 81.88 291 HIS A CA 1
ATOM 2383 C C . HIS A 1 291 ? 25.645 -10.138 -16.592 1.00 81.88 291 HIS A C 1
ATOM 2385 O O . HIS A 1 291 ? 25.477 -10.248 -17.808 1.00 81.88 291 HIS A O 1
ATOM 2391 N N . ILE A 1 292 ? 24.625 -9.994 -15.740 1.00 86.12 292 ILE A N 1
ATOM 2392 C CA . ILE A 1 292 ? 23.212 -9.938 -16.145 1.00 86.12 292 ILE A CA 1
ATOM 2393 C C . ILE A 1 292 ? 22.534 -8.608 -15.785 1.00 86.12 292 ILE A C 1
ATOM 2395 O O . ILE A 1 292 ? 21.469 -8.326 -16.315 1.00 86.12 292 ILE A O 1
ATOM 2399 N N . ASN A 1 293 ? 23.168 -7.751 -14.978 1.00 88.25 293 ASN A N 1
ATOM 2400 C CA . ASN A 1 293 ? 22.633 -6.443 -14.569 1.00 88.25 293 ASN A CA 1
ATOM 2401 C C . ASN A 1 293 ? 22.933 -5.284 -15.545 1.00 88.25 293 ASN A C 1
ATOM 2403 O O . ASN A 1 293 ? 22.595 -4.129 -15.275 1.00 88.25 293 ASN A O 1
ATOM 2407 N N . PHE A 1 294 ? 23.552 -5.557 -16.696 1.00 91.81 294 PHE A N 1
ATOM 2408 C CA . PHE A 1 294 ? 24.035 -4.535 -17.637 1.00 91.81 294 PHE A CA 1
ATOM 2409 C C . PHE A 1 294 ? 22.940 -3.576 -18.151 1.00 91.81 294 PHE A C 1
ATOM 2411 O O . PHE A 1 294 ? 23.219 -2.415 -18.462 1.00 91.81 294 PHE A O 1
ATOM 2418 N N . HIS A 1 295 ? 21.682 -4.025 -18.236 1.00 94.00 295 HIS A N 1
ATOM 2419 C CA . HIS A 1 295 ? 20.536 -3.202 -18.647 1.00 94.00 295 HIS A CA 1
ATOM 2420 C C . HIS A 1 295 ? 20.192 -2.117 -17.626 1.00 94.00 295 HIS A C 1
ATOM 2422 O O . HIS A 1 295 ? 19.732 -1.043 -18.016 1.00 94.00 295 HIS A O 1
ATOM 2428 N N . ILE A 1 296 ? 20.455 -2.352 -16.338 1.00 93.12 296 ILE A N 1
ATOM 2429 C CA . ILE A 1 296 ? 20.116 -1.410 -15.266 1.00 93.12 296 ILE A CA 1
ATOM 2430 C C . ILE A 1 296 ? 20.887 -0.102 -15.442 1.00 93.12 296 ILE A C 1
ATOM 2432 O O . ILE A 1 296 ? 20.298 0.977 -15.337 1.00 93.12 296 ILE A O 1
ATOM 2436 N N . HIS A 1 297 ? 22.170 -0.183 -15.810 1.00 92.62 297 HIS A N 1
ATOM 2437 C CA . HIS A 1 297 ? 22.969 1.000 -16.120 1.00 92.62 297 HIS A CA 1
ATOM 2438 C C . HIS A 1 297 ? 22.316 1.854 -17.207 1.00 92.62 297 HIS A C 1
ATOM 2440 O O . HIS A 1 297 ? 22.184 3.070 -17.054 1.00 92.62 297 HIS A O 1
ATOM 2446 N N . ALA A 1 298 ? 21.863 1.221 -18.288 1.00 94.38 298 ALA A N 1
ATOM 2447 C CA . ALA A 1 298 ? 21.227 1.915 -19.397 1.00 94.38 298 ALA A CA 1
ATOM 2448 C C . ALA A 1 298 ? 19.915 2.593 -18.980 1.00 94.38 298 ALA A C 1
ATOM 2450 O O . ALA A 1 298 ? 19.719 3.774 -19.264 1.00 94.38 298 ALA A O 1
ATOM 2451 N N . ILE A 1 299 ? 19.053 1.885 -18.246 1.00 96.25 299 ILE A N 1
ATOM 2452 C CA . ILE A 1 299 ? 17.752 2.388 -17.774 1.00 96.25 299 ILE A CA 1
ATOM 2453 C C . ILE A 1 299 ? 17.933 3.598 -16.848 1.00 96.25 299 ILE A C 1
ATOM 2455 O O . ILE A 1 299 ? 17.275 4.627 -17.026 1.00 96.25 299 ILE A O 1
ATOM 2459 N N . ILE A 1 300 ? 18.878 3.519 -15.907 1.00 94.81 300 ILE A N 1
ATOM 2460 C CA . ILE A 1 300 ? 19.225 4.628 -15.008 1.00 94.81 300 ILE A CA 1
ATOM 2461 C C . ILE A 1 300 ? 19.665 5.861 -15.812 1.00 94.81 300 ILE A C 1
ATOM 2463 O O . ILE A 1 300 ? 19.256 6.985 -15.517 1.00 94.81 300 ILE A O 1
ATOM 2467 N N . CYS A 1 301 ? 20.445 5.671 -16.877 1.00 94.31 301 CYS A N 1
ATOM 2468 C CA . CYS A 1 301 ? 20.878 6.771 -17.737 1.00 94.31 301 CYS A CA 1
ATOM 2469 C C . CYS A 1 301 ? 19.721 7.354 -18.562 1.00 94.31 301 CYS A C 1
ATOM 2471 O O . CYS A 1 301 ? 19.601 8.576 -18.681 1.00 94.31 301 CYS A O 1
ATOM 2473 N N . LEU A 1 302 ? 18.795 6.519 -19.038 1.00 96.06 302 LEU A N 1
ATOM 2474 C CA . LEU A 1 302 ? 17.567 6.960 -19.711 1.00 96.06 302 LEU A CA 1
ATOM 2475 C C . LEU A 1 302 ? 16.634 7.782 -18.799 1.00 96.06 302 LEU A C 1
ATOM 2477 O O . LEU A 1 302 ? 15.723 8.441 -19.295 1.00 96.06 302 LEU A O 1
ATOM 2481 N N . CYS A 1 303 ? 16.865 7.841 -17.486 1.00 95.62 303 CYS A N 1
ATOM 2482 C CA . CYS A 1 303 ? 16.151 8.772 -16.606 1.00 95.62 303 CYS A CA 1
ATOM 2483 C C . CYS A 1 303 ? 16.650 10.228 -16.722 1.00 95.62 303 CYS A C 1
ATOM 2485 O O . CYS A 1 303 ? 15.938 11.162 -16.346 1.00 95.62 303 CYS A O 1
ATOM 2487 N N . TYR A 1 304 ? 17.860 10.445 -17.247 1.00 92.94 304 TYR A N 1
ATOM 2488 C CA . TYR A 1 304 ? 18.490 11.770 -17.350 1.00 92.94 304 TYR A CA 1
ATOM 2489 C C . TYR A 1 304 ? 18.715 12.227 -18.793 1.00 92.94 304 TYR A C 1
ATOM 2491 O O . TYR A 1 304 ? 18.788 13.430 -19.040 1.00 92.94 304 TYR A O 1
ATOM 2499 N N . TYR A 1 305 ? 18.768 11.296 -19.747 1.00 91.06 305 TYR A N 1
ATOM 2500 C CA . TYR A 1 305 ? 19.090 11.592 -21.141 1.00 91.06 305 TYR A CA 1
ATOM 2501 C C . TYR A 1 305 ? 17.957 11.183 -22.075 1.00 91.06 305 TYR A C 1
ATOM 2503 O O . TYR A 1 305 ? 17.541 10.028 -22.095 1.00 91.06 305 TYR A O 1
ATOM 2511 N N . LYS A 1 306 ? 17.460 12.131 -22.874 1.00 91.19 306 LYS A N 1
ATOM 2512 C CA . LYS A 1 306 ? 16.485 11.859 -23.938 1.00 91.19 306 LYS A CA 1
ATOM 2513 C C . LYS A 1 306 ? 17.190 11.190 -25.113 1.00 91.19 306 LYS A C 1
ATOM 2515 O O . LYS A 1 306 ? 18.081 11.791 -25.706 1.00 91.19 306 LYS A O 1
ATOM 2520 N N . VAL A 1 307 ? 16.745 9.991 -25.474 1.00 94.44 307 VAL A N 1
ATOM 2521 C CA . VAL A 1 307 ? 17.328 9.211 -26.569 1.00 94.44 307 VAL A CA 1
ATOM 2522 C C . VAL A 1 307 ? 16.245 8.896 -27.603 1.00 94.44 307 VAL A C 1
ATOM 2524 O O . VAL A 1 307 ? 15.165 8.417 -27.239 1.00 94.44 307 VAL A O 1
ATOM 2527 N N . PRO A 1 308 ? 16.480 9.158 -28.903 1.00 92.81 308 PRO A N 1
ATOM 2528 C CA . PRO A 1 308 ? 15.535 8.785 -29.950 1.00 92.81 308 PRO A CA 1
ATOM 2529 C C . PRO A 1 308 ? 15.197 7.291 -29.891 1.00 92.81 308 PRO A C 1
ATOM 2531 O O . PRO A 1 308 ? 16.091 6.467 -29.765 1.00 92.81 308 PRO A O 1
ATOM 2534 N N . LEU A 1 309 ? 13.913 6.944 -30.020 1.00 93.75 309 LEU A N 1
ATOM 2535 C CA . LEU A 1 309 ? 13.396 5.563 -29.973 1.00 93.75 309 LEU A CA 1
ATOM 2536 C C . LEU A 1 309 ? 13.522 4.839 -28.619 1.00 93.75 309 LEU A C 1
ATOM 2538 O O . LEU A 1 309 ? 13.093 3.690 -28.524 1.00 93.75 309 LEU A O 1
ATOM 2542 N N . ALA A 1 310 ? 14.029 5.475 -27.559 1.00 97.12 310 ALA A N 1
ATOM 2543 C CA . ALA A 1 310 ? 14.189 4.789 -26.278 1.00 97.12 310 ALA A CA 1
ATOM 2544 C C . ALA A 1 310 ? 12.860 4.381 -25.629 1.00 97.12 310 ALA A C 1
ATOM 2546 O O . ALA A 1 310 ? 12.796 3.288 -25.081 1.00 97.12 310 ALA A O 1
ATOM 2547 N N . LEU A 1 311 ? 11.786 5.180 -25.743 1.00 98.00 311 LEU A N 1
ATOM 2548 C CA . LEU A 1 311 ? 10.463 4.764 -25.249 1.00 98.00 311 LEU A CA 1
ATOM 2549 C C . LEU A 1 311 ? 10.026 3.446 -25.897 1.00 98.00 311 LEU A C 1
ATOM 2551 O O . LEU A 1 311 ? 9.626 2.526 -25.196 1.00 98.00 311 LEU A O 1
ATOM 2555 N N . LYS A 1 312 ? 10.152 3.342 -27.225 1.00 97.38 312 LYS A N 1
ATOM 2556 C CA . LYS A 1 312 ? 9.787 2.134 -27.968 1.00 97.38 312 LYS A CA 1
ATOM 2557 C C . LYS A 1 312 ? 10.519 0.907 -27.416 1.00 97.38 312 LYS A C 1
ATOM 2559 O O . LYS A 1 312 ? 9.886 -0.104 -27.151 1.00 97.38 312 LYS A O 1
ATOM 2564 N N . HIS A 1 313 ? 11.831 1.010 -27.213 1.00 97.56 313 HIS A N 1
ATOM 2565 C CA . HIS A 1 313 ? 12.628 -0.109 -26.709 1.00 97.56 313 HIS A CA 1
ATOM 2566 C C . HIS A 1 313 ? 12.417 -0.396 -25.218 1.00 97.56 313 HIS A C 1
ATOM 2568 O O . HIS A 1 313 ? 12.550 -1.543 -24.814 1.00 97.56 313 HIS A O 1
ATOM 2574 N N . LEU A 1 314 ? 12.053 0.602 -24.406 1.00 98.31 314 LEU A N 1
ATOM 2575 C CA . LEU A 1 314 ? 11.620 0.382 -23.023 1.00 98.31 314 LEU A CA 1
ATOM 2576 C C . LEU A 1 314 ? 10.284 -0.368 -22.970 1.00 98.31 314 LEU A C 1
ATOM 2578 O O . LEU A 1 314 ? 10.146 -1.282 -22.165 1.00 98.31 314 LEU A O 1
ATOM 2582 N N . LEU A 1 315 ? 9.327 -0.019 -23.838 1.00 97.62 315 LEU A N 1
ATOM 2583 C CA . LEU A 1 315 ? 8.053 -0.732 -23.940 1.00 97.62 315 LEU A CA 1
ATOM 2584 C C . LEU A 1 315 ? 8.252 -2.161 -24.462 1.00 97.62 315 LEU A C 1
ATOM 2586 O O . LEU A 1 315 ? 7.728 -3.085 -23.861 1.00 97.62 315 LEU A O 1
ATOM 2590 N N . GLU A 1 316 ? 9.079 -2.367 -25.494 1.00 96.31 316 GLU A N 1
ATOM 2591 C CA . GLU A 1 316 ? 9.469 -3.717 -25.947 1.00 96.31 316 GLU A CA 1
ATOM 2592 C C . GLU A 1 316 ? 10.163 -4.522 -24.835 1.00 96.31 316 GLU A C 1
ATOM 2594 O O . GLU A 1 316 ? 9.956 -5.725 -24.728 1.00 96.31 316 GLU A O 1
ATOM 2599 N N . PHE A 1 317 ? 10.981 -3.876 -23.998 1.00 97.38 317 PHE A N 1
ATOM 2600 C CA . PHE A 1 317 ? 11.681 -4.532 -22.893 1.00 97.38 317 PHE A CA 1
ATOM 2601 C C . PHE A 1 317 ? 10.730 -5.021 -21.796 1.00 97.38 317 PHE A C 1
ATOM 2603 O O . PHE A 1 317 ? 10.945 -6.104 -21.263 1.00 97.38 317 PHE A O 1
ATOM 2610 N N . ILE A 1 318 ? 9.683 -4.259 -21.464 1.00 96.75 318 ILE A N 1
ATOM 2611 C CA . ILE A 1 318 ? 8.684 -4.704 -20.480 1.00 96.75 318 ILE A CA 1
ATOM 2612 C C . ILE A 1 318 ? 7.619 -5.624 -21.092 1.00 96.75 318 ILE A C 1
ATOM 2614 O O . ILE A 1 318 ? 7.006 -6.394 -20.365 1.00 96.75 318 ILE A O 1
ATOM 2618 N N . ASP A 1 319 ? 7.398 -5.587 -22.406 1.00 95.62 319 ASP A N 1
ATOM 2619 C CA . ASP A 1 319 ? 6.416 -6.422 -23.115 1.00 95.62 319 ASP A CA 1
ATOM 2620 C C . ASP A 1 319 ? 6.934 -7.847 -23.378 1.00 95.62 319 ASP A C 1
ATOM 2622 O O . ASP A 1 319 ? 7.046 -8.294 -24.518 1.00 95.62 319 ASP A O 1
ATOM 2626 N N . GLN A 1 320 ? 7.335 -8.534 -22.310 1.00 95.00 320 GLN A N 1
ATOM 2627 C CA . GLN A 1 320 ? 7.808 -9.919 -22.316 1.00 95.00 320 GLN A CA 1
ATOM 2628 C C . GLN A 1 320 ? 6.974 -10.765 -21.338 1.00 95.00 320 GLN A C 1
ATOM 2630 O O . GLN A 1 320 ? 6.066 -10.249 -20.683 1.00 95.00 320 GLN A O 1
ATOM 2635 N N . ASP A 1 321 ? 7.247 -12.070 -21.263 1.00 93.94 321 ASP A N 1
ATOM 2636 C CA . ASP A 1 321 ? 6.540 -12.968 -20.345 1.00 93.94 321 ASP A CA 1
ATOM 2637 C C . ASP A 1 321 ? 6.947 -12.784 -18.871 1.00 93.94 321 ASP A C 1
ATOM 2639 O O . ASP A 1 321 ? 7.911 -12.083 -18.537 1.00 93.94 321 ASP A O 1
ATOM 2643 N N . SER A 1 322 ? 6.203 -13.439 -17.979 1.00 93.44 322 SER A N 1
ATOM 2644 C CA . SER A 1 322 ? 6.466 -13.455 -16.536 1.00 93.44 322 SER A CA 1
ATOM 2645 C C . SER A 1 322 ? 7.883 -13.916 -16.194 1.00 93.44 322 SER A C 1
ATOM 2647 O O . SER A 1 322 ? 8.541 -13.328 -15.338 1.00 93.44 322 SER A O 1
ATOM 2649 N N . GLY A 1 323 ? 8.408 -14.918 -16.904 1.00 93.94 323 GLY A N 1
ATOM 2650 C CA . GLY A 1 323 ? 9.763 -15.425 -16.700 1.00 93.94 323 GLY A CA 1
ATOM 2651 C C . GLY A 1 323 ? 10.835 -14.368 -16.966 1.00 93.94 323 GLY A C 1
ATOM 2652 O O . GLY A 1 323 ? 11.811 -14.274 -16.213 1.00 93.94 323 GLY A O 1
ATOM 2653 N N . PHE A 1 324 ? 10.678 -13.573 -18.026 1.00 95.50 324 PHE A N 1
ATOM 2654 C CA . PHE A 1 324 ? 11.551 -12.436 -18.306 1.00 95.50 324 PHE A CA 1
ATOM 2655 C C . PHE A 1 324 ? 11.399 -11.346 -17.245 1.00 95.50 324 PHE A C 1
ATOM 2657 O O . PHE A 1 324 ? 12.404 -10.817 -16.758 1.00 95.50 324 PHE A O 1
ATOM 2664 N N . TYR A 1 325 ? 10.154 -11.020 -16.883 1.00 95.44 325 TYR A N 1
ATOM 2665 C CA . TYR A 1 325 ? 9.854 -9.998 -15.887 1.00 95.44 325 TYR A CA 1
ATOM 2666 C C . TYR A 1 325 ? 10.534 -10.309 -14.552 1.00 95.44 325 TYR A C 1
ATOM 2668 O O . TYR A 1 325 ? 11.275 -9.474 -14.041 1.00 95.44 325 TYR A O 1
ATOM 2676 N N . GLU A 1 326 ? 10.364 -11.521 -14.024 1.00 92.81 326 GLU A N 1
ATOM 2677 C CA . GLU A 1 326 ? 10.977 -11.940 -12.758 1.00 92.81 326 GLU A CA 1
ATOM 2678 C C . GLU A 1 326 ? 12.511 -11.945 -12.820 1.00 92.81 326 GLU A C 1
ATOM 2680 O O . GLU A 1 326 ? 13.183 -11.664 -11.829 1.00 92.81 326 GLU A O 1
ATOM 2685 N N . PHE A 1 327 ? 13.087 -12.236 -13.988 1.00 93.62 327 PHE A N 1
ATOM 2686 C CA . PHE A 1 327 ? 14.537 -12.303 -14.147 1.00 93.62 327 PHE A CA 1
ATOM 2687 C C . PHE A 1 327 ? 15.206 -10.924 -14.231 1.00 93.62 327 PHE A C 1
ATOM 2689 O O . PHE A 1 327 ? 16.262 -10.721 -13.634 1.00 93.62 327 PHE A O 1
ATOM 2696 N N . TYR A 1 328 ? 14.628 -9.981 -14.984 1.00 94.38 328 TYR A N 1
ATOM 2697 C CA . TYR A 1 328 ? 15.278 -8.699 -15.291 1.00 94.38 328 TYR A CA 1
ATOM 2698 C C . TYR A 1 328 ? 14.626 -7.465 -14.666 1.00 94.38 328 TYR A C 1
ATOM 2700 O O . TYR A 1 328 ? 15.294 -6.431 -14.551 1.00 94.38 328 TYR A O 1
ATOM 2708 N N . ILE A 1 329 ? 13.340 -7.538 -14.329 1.00 94.44 329 ILE A N 1
ATOM 2709 C CA . ILE A 1 329 ? 12.535 -6.391 -13.907 1.00 94.44 329 ILE A CA 1
ATOM 2710 C C . ILE A 1 329 ? 12.233 -6.493 -12.415 1.00 94.44 329 ILE A C 1
ATOM 2712 O O . ILE A 1 329 ? 12.753 -5.687 -11.641 1.00 94.44 329 ILE A O 1
ATOM 2716 N N . GLY A 1 330 ? 11.417 -7.475 -12.026 1.00 89.94 330 GLY A N 1
ATOM 2717 C CA . GLY A 1 330 ? 10.973 -7.705 -10.654 1.00 89.94 330 GLY A CA 1
ATOM 2718 C C . GLY A 1 330 ? 10.631 -6.410 -9.911 1.00 89.94 330 GLY A C 1
ATOM 2719 O O . GLY A 1 330 ? 10.033 -5.478 -10.459 1.00 89.94 330 GLY A O 1
ATOM 2720 N N . ASP A 1 331 ? 11.091 -6.319 -8.666 1.00 85.88 331 ASP A N 1
ATOM 2721 C CA . ASP A 1 331 ? 10.807 -5.172 -7.802 1.00 85.88 331 ASP A CA 1
ATOM 2722 C C . ASP A 1 331 ? 11.566 -3.882 -8.191 1.00 85.88 331 ASP A C 1
ATOM 2724 O O . ASP A 1 331 ? 11.283 -2.806 -7.658 1.00 85.88 331 ASP A O 1
ATOM 2728 N N . LEU A 1 332 ? 12.521 -3.946 -9.130 1.00 86.62 332 LEU A N 1
ATOM 2729 C CA . LEU A 1 332 ? 13.252 -2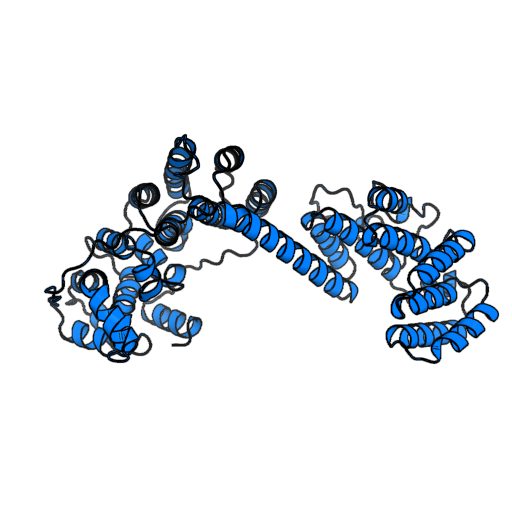.764 -9.608 1.00 86.62 332 LEU A CA 1
ATOM 2730 C C . LEU A 1 332 ? 12.410 -1.897 -10.550 1.00 86.62 332 LEU A C 1
ATOM 2732 O O . LEU A 1 332 ? 12.724 -0.718 -10.742 1.00 86.62 332 LEU A O 1
ATOM 2736 N N . GLY A 1 333 ? 11.352 -2.459 -11.146 1.00 91.62 333 GLY A N 1
ATOM 2737 C CA . GLY A 1 333 ? 10.556 -1.802 -12.182 1.00 91.62 333 GLY A CA 1
ATOM 2738 C C . GLY A 1 333 ? 10.055 -0.410 -11.781 1.00 91.62 333 GLY A C 1
ATOM 2739 O O . GLY A 1 333 ? 10.253 0.558 -12.520 1.00 91.62 333 GLY A O 1
ATOM 2740 N N . GLU A 1 334 ? 9.486 -0.280 -10.583 1.00 92.12 334 GLU A N 1
ATOM 2741 C CA . GLU A 1 334 ? 8.947 0.994 -10.079 1.00 92.12 334 GLU A CA 1
ATOM 2742 C C . GLU A 1 334 ? 10.035 2.049 -9.807 1.00 92.12 334 GLU A C 1
ATOM 2744 O O . GLU A 1 334 ? 9.787 3.250 -9.918 1.00 92.12 334 GLU A O 1
ATOM 2749 N N . ASP A 1 335 ? 11.260 1.627 -9.477 1.00 91.50 335 ASP A N 1
ATOM 2750 C CA . ASP A 1 335 ? 12.336 2.545 -9.094 1.00 91.50 335 ASP A CA 1
ATOM 2751 C C . ASP A 1 335 ? 13.117 3.105 -10.277 1.00 91.50 335 ASP A C 1
ATOM 2753 O O . ASP A 1 335 ? 13.548 4.258 -10.222 1.00 91.50 335 ASP A O 1
ATOM 2757 N N . ILE A 1 336 ? 13.348 2.298 -11.317 1.00 94.00 336 ILE A N 1
ATOM 2758 C CA . ILE A 1 336 ? 14.215 2.684 -12.441 1.00 94.00 336 ILE A CA 1
ATOM 2759 C C . ILE A 1 336 ? 13.492 2.670 -13.790 1.00 94.00 336 ILE A C 1
ATOM 2761 O O . ILE A 1 336 ? 13.734 3.558 -14.606 1.00 94.00 336 ILE A O 1
ATOM 2765 N N . ILE A 1 337 ? 12.570 1.730 -14.031 1.00 97.19 337 ILE A N 1
ATOM 2766 C CA . ILE A 1 337 ? 11.901 1.602 -15.334 1.00 97.19 337 ILE A CA 1
ATOM 2767 C C . ILE A 1 337 ? 10.786 2.633 -15.470 1.00 97.19 337 ILE A C 1
ATOM 2769 O O . ILE A 1 337 ? 10.737 3.339 -16.476 1.00 97.19 337 ILE A O 1
ATOM 2773 N N . VAL A 1 338 ? 9.928 2.777 -14.458 1.00 97.56 338 VAL A N 1
ATOM 2774 C CA . VAL A 1 338 ? 8.830 3.756 -14.470 1.00 97.56 338 VAL A CA 1
ATOM 2775 C C . VAL A 1 338 ? 9.341 5.184 -14.716 1.00 97.56 338 VAL A C 1
ATOM 2777 O O . VAL A 1 338 ? 8.859 5.831 -15.656 1.00 97.56 338 VAL A O 1
ATOM 2780 N N . PRO A 1 339 ? 10.361 5.687 -13.989 1.00 97.00 339 PRO A N 1
ATOM 2781 C CA . PRO A 1 339 ? 10.918 7.003 -14.278 1.00 97.00 339 PRO A CA 1
ATOM 2782 C C . PRO A 1 339 ? 11.545 7.093 -15.671 1.00 97.00 339 PRO A C 1
ATOM 2784 O O . PRO A 1 339 ? 11.367 8.116 -16.331 1.00 97.00 339 PRO A O 1
ATOM 2787 N N . ALA A 1 340 ? 12.232 6.046 -16.148 1.00 98.00 340 ALA A N 1
ATOM 2788 C CA . ALA A 1 340 ? 12.812 6.023 -17.491 1.00 98.00 340 ALA A CA 1
ATOM 2789 C C . ALA A 1 340 ? 11.729 6.121 -18.575 1.00 98.00 340 ALA A C 1
ATOM 2791 O O . ALA A 1 340 ? 11.852 6.940 -19.485 1.00 98.00 340 ALA A O 1
ATOM 2792 N N . ILE A 1 341 ? 10.634 5.363 -18.455 1.00 98.44 341 ILE A N 1
ATOM 2793 C CA . ILE A 1 341 ? 9.493 5.417 -19.380 1.00 98.44 341 ILE A CA 1
ATOM 2794 C C . ILE A 1 341 ? 8.929 6.835 -19.436 1.00 98.44 341 ILE A C 1
ATOM 2796 O O . ILE A 1 341 ? 8.849 7.418 -20.521 1.00 98.44 341 ILE A O 1
ATOM 2800 N N . VAL A 1 342 ? 8.610 7.445 -18.288 1.00 98.06 342 VAL A N 1
ATOM 2801 C CA . VAL A 1 342 ? 8.100 8.829 -18.254 1.00 98.06 342 VAL A CA 1
ATOM 2802 C C . VAL A 1 342 ? 9.107 9.789 -18.881 1.00 98.06 342 VAL A C 1
ATOM 2804 O O . VAL A 1 342 ? 8.747 10.631 -19.707 1.00 98.06 342 VAL A O 1
ATOM 2807 N N . LYS A 1 343 ? 10.388 9.647 -18.528 1.00 97.12 343 LYS A N 1
ATOM 2808 C CA . LYS A 1 343 ? 11.465 10.486 -19.048 1.00 97.12 343 LYS A CA 1
ATOM 2809 C C . LYS A 1 343 ? 11.682 10.322 -20.530 1.00 97.12 343 LYS A C 1
ATOM 2811 O O . LYS A 1 343 ? 12.140 11.288 -21.119 1.00 97.12 343 LYS A O 1
ATOM 2816 N N . GLN A 1 344 ? 11.317 9.209 -21.159 1.00 97.69 344 GLN A N 1
ATOM 2817 C CA . GLN A 1 344 ? 11.377 9.040 -22.614 1.00 97.69 344 GLN A CA 1
ATOM 2818 C C . GLN A 1 344 ? 10.059 9.378 -23.322 1.00 97.69 344 GLN A C 1
ATOM 2820 O O . GLN A 1 344 ? 10.090 9.740 -24.498 1.00 97.69 344 GLN A O 1
ATOM 2825 N N . THR A 1 345 ? 8.940 9.414 -22.599 1.00 97.81 345 THR A N 1
ATOM 2826 C CA . THR A 1 345 ? 7.611 9.712 -23.149 1.00 97.81 345 THR A CA 1
ATOM 2827 C C . THR A 1 345 ? 7.494 11.140 -23.682 1.00 97.81 345 THR A C 1
ATOM 2829 O O . THR A 1 345 ? 8.045 12.088 -23.108 1.00 97.81 345 THR A O 1
ATOM 2832 N N . GLN A 1 346 ? 6.804 11.283 -24.817 1.00 95.31 346 GLN A N 1
ATOM 2833 C CA . GLN A 1 346 ? 6.399 12.570 -25.391 1.00 95.31 346 GLN A CA 1
ATOM 2834 C C . GLN A 1 346 ? 4.896 12.779 -25.209 1.00 95.31 346 GLN A C 1
ATOM 2836 O O . GLN A 1 346 ? 4.493 13.811 -24.679 1.00 95.31 346 GLN A O 1
ATOM 2841 N N . GLU A 1 347 ? 4.090 11.771 -25.553 1.00 96.12 347 GLU A N 1
ATOM 2842 C CA . GLU A 1 347 ? 2.636 11.798 -25.412 1.00 96.12 347 GLU A CA 1
ATOM 2843 C C . GLU A 1 347 ? 2.166 10.662 -24.492 1.00 96.12 347 GLU A C 1
ATOM 2845 O O . GLU A 1 347 ? 2.441 9.490 -24.734 1.00 96.12 347 GLU A O 1
ATOM 2850 N N . LEU A 1 348 ? 1.425 10.994 -23.428 1.00 97.69 348 LEU A N 1
ATOM 2851 C CA . LEU A 1 348 ? 0.945 10.000 -22.449 1.00 97.69 348 LEU A CA 1
ATOM 2852 C C . LEU A 1 348 ? -0.046 8.987 -23.038 1.00 97.69 348 LEU A C 1
ATOM 2854 O O . LEU A 1 348 ? -0.252 7.919 -22.463 1.00 97.69 348 LEU A O 1
ATOM 2858 N N . ASP A 1 349 ? -0.646 9.314 -24.179 1.00 97.12 349 ASP A N 1
ATOM 2859 C CA . ASP A 1 349 ? -1.540 8.411 -24.893 1.00 97.12 349 ASP A CA 1
ATOM 2860 C C . ASP A 1 349 ? -0.822 7.145 -25.378 1.00 97.12 349 ASP A C 1
ATOM 2862 O O . ASP A 1 349 ? -1.446 6.091 -25.400 1.00 97.12 349 ASP A O 1
ATOM 2866 N N . GLU A 1 350 ? 0.485 7.205 -25.663 1.00 97.31 350 GLU A N 1
ATOM 2867 C CA . GLU A 1 350 ? 1.279 6.019 -26.022 1.00 97.31 350 GLU A CA 1
ATOM 2868 C C . GLU A 1 350 ? 1.312 5.000 -24.868 1.00 97.31 350 GLU A C 1
ATOM 2870 O O . GLU A 1 350 ? 1.216 3.792 -25.086 1.00 97.31 350 GLU A O 1
ATOM 2875 N N . LEU A 1 351 ? 1.379 5.482 -23.620 1.00 98.44 351 LEU A N 1
ATOM 2876 C CA . LEU A 1 351 ? 1.326 4.628 -22.430 1.00 98.44 351 LEU A CA 1
ATOM 2877 C C . LEU A 1 351 ? -0.087 4.087 -22.199 1.00 98.44 351 LEU A C 1
ATOM 2879 O O . LEU A 1 351 ? -0.255 2.919 -21.858 1.00 98.44 351 LEU A O 1
ATOM 2883 N N . ALA A 1 352 ? -1.112 4.917 -22.412 1.00 97.69 352 ALA A N 1
ATOM 2884 C CA . ALA A 1 352 ? -2.502 4.483 -22.310 1.00 97.69 352 ALA A CA 1
ATOM 2885 C C . ALA A 1 352 ? -2.821 3.372 -23.326 1.00 97.69 352 ALA A C 1
ATOM 2887 O O . ALA A 1 352 ? -3.427 2.369 -22.955 1.00 97.69 352 ALA A O 1
ATOM 2888 N N . GLU A 1 353 ? -2.373 3.517 -24.575 1.00 97.44 353 GLU A N 1
ATOM 2889 C CA . GLU A 1 353 ? -2.511 2.498 -25.620 1.00 97.44 353 GLU A CA 1
ATOM 2890 C C . GLU A 1 353 ? -1.813 1.196 -25.220 1.00 97.44 353 GLU A C 1
ATOM 2892 O O . GLU A 1 353 ? -2.444 0.143 -25.258 1.00 97.44 353 GLU A O 1
ATOM 2897 N N . PHE A 1 354 ? -0.572 1.269 -24.725 1.00 97.12 354 PHE A N 1
ATOM 2898 C CA . PHE A 1 354 ? 0.144 0.093 -24.226 1.00 97.12 354 PHE A CA 1
ATOM 2899 C C . PHE A 1 354 ? -0.632 -0.638 -23.120 1.00 97.12 354 PHE A C 1
ATOM 2901 O O . PHE A 1 354 ? -0.788 -1.855 -23.174 1.00 97.12 354 PHE A O 1
ATOM 2908 N N . THR A 1 355 ? -1.198 0.093 -22.150 1.00 96.06 355 THR A N 1
ATOM 2909 C CA . THR A 1 355 ? -1.997 -0.517 -21.066 1.00 96.06 355 THR A CA 1
ATOM 2910 C C . THR A 1 355 ? -3.310 -1.154 -21.529 1.00 96.06 355 THR A C 1
ATOM 2912 O O . THR A 1 355 ? -3.956 -1.857 -20.752 1.00 96.06 355 THR A O 1
ATOM 2915 N N . CYS A 1 356 ? -3.733 -0.894 -22.767 1.00 94.38 356 CYS A N 1
ATOM 2916 C CA . CYS A 1 356 ? -4.940 -1.460 -23.366 1.00 94.38 356 CYS A CA 1
ATOM 2917 C C . CYS A 1 356 ? -4.634 -2.605 -24.347 1.00 94.38 356 CYS A C 1
ATOM 2919 O O . CYS A 1 356 ? -5.569 -3.185 -24.896 1.00 94.38 356 CYS A O 1
ATOM 2921 N N . ASN A 1 357 ? -3.359 -2.933 -24.585 1.00 91.75 357 ASN A N 1
ATOM 2922 C CA . ASN A 1 357 ? -2.986 -4.027 -25.474 1.00 91.75 357 ASN A CA 1
ATOM 2923 C C . ASN A 1 357 ? -3.334 -5.389 -24.857 1.00 91.75 357 ASN A C 1
ATOM 2925 O O . ASN A 1 357 ? -3.121 -5.640 -23.670 1.00 91.75 357 ASN A O 1
ATOM 2929 N N . GLU A 1 358 ? -3.846 -6.287 -25.694 1.00 86.88 358 GLU A N 1
ATOM 2930 C CA . GLU A 1 358 ? -4.089 -7.677 -25.319 1.00 86.88 358 GLU A CA 1
ATOM 2931 C C . GLU A 1 358 ? -2.769 -8.445 -25.181 1.00 86.88 358 GLU A C 1
ATOM 2933 O O . GLU A 1 358 ? -1.809 -8.191 -25.906 1.00 86.88 358 GLU A O 1
ATOM 2938 N N . GLY A 1 359 ? -2.735 -9.423 -24.273 1.00 86.19 359 GLY A N 1
ATOM 2939 C CA . GLY A 1 359 ? -1.607 -10.348 -24.147 1.00 86.19 359 GLY A CA 1
ATOM 2940 C C . GLY A 1 359 ? -0.341 -9.769 -23.509 1.00 86.19 359 GLY A C 1
ATOM 2941 O O . GLY A 1 359 ? 0.665 -10.469 -23.497 1.00 86.19 359 GLY A O 1
ATOM 2942 N N . VAL A 1 360 ? -0.382 -8.547 -22.970 1.00 91.50 360 VAL A N 1
ATOM 2943 C CA . VAL A 1 360 ? 0.704 -7.970 -22.157 1.00 91.50 360 VAL A CA 1
ATOM 2944 C C . VAL A 1 360 ? 0.653 -8.555 -20.747 1.00 91.50 360 VAL A C 1
ATOM 2946 O O . VAL A 1 360 ? -0.433 -8.572 -20.154 1.00 91.50 360 VAL A O 1
ATOM 2949 N N . TYR A 1 361 ? 1.811 -8.960 -20.210 1.00 93.88 361 TYR A N 1
ATOM 2950 C CA . TYR A 1 361 ? 1.953 -9.448 -18.833 1.00 93.88 361 TYR A CA 1
ATOM 2951 C C . TYR A 1 361 ? 1.388 -8.444 -17.816 1.00 93.88 361 TYR A C 1
ATOM 2953 O O . TYR A 1 361 ? 1.641 -7.238 -17.928 1.00 93.88 361 TYR A O 1
ATOM 2961 N N . THR A 1 362 ? 0.637 -8.920 -16.821 1.00 93.69 362 THR A N 1
ATOM 2962 C CA . THR A 1 362 ? -0.111 -8.067 -15.878 1.00 93.69 362 THR A CA 1
ATOM 2963 C C . THR A 1 362 ? 0.766 -7.021 -15.188 1.00 93.69 362 THR A C 1
ATOM 2965 O O . THR A 1 362 ? 0.436 -5.831 -15.187 1.00 93.69 362 THR A O 1
ATOM 2968 N N . TYR A 1 363 ? 1.927 -7.412 -14.658 1.00 94.62 363 TYR A N 1
ATOM 2969 C CA . TYR A 1 363 ? 2.797 -6.473 -13.941 1.00 94.62 363 TYR A CA 1
ATOM 2970 C C . TYR A 1 363 ? 3.577 -5.547 -14.882 1.00 94.62 363 TYR A C 1
ATOM 2972 O O . TYR A 1 363 ? 3.791 -4.380 -14.558 1.00 94.62 363 TYR A O 1
ATOM 2980 N N . SER A 1 364 ? 3.895 -5.984 -16.102 1.00 95.25 364 SER A N 1
ATOM 2981 C CA . SER A 1 364 ? 4.431 -5.094 -17.141 1.00 95.25 364 SER A CA 1
ATOM 2982 C C . SER A 1 364 ? 3.426 -4.015 -17.538 1.00 95.25 364 SER A C 1
ATOM 2984 O O . SER A 1 364 ? 3.766 -2.834 -17.657 1.00 95.25 364 SER A O 1
ATOM 2986 N N . ARG A 1 365 ? 2.154 -4.402 -17.683 1.00 95.50 365 ARG A N 1
ATOM 2987 C CA . ARG A 1 365 ? 1.043 -3.474 -17.908 1.00 95.50 365 ARG A CA 1
ATOM 2988 C C . ARG A 1 365 ? 0.909 -2.495 -16.742 1.00 95.50 365 ARG A C 1
ATOM 2990 O O . ARG A 1 365 ? 0.717 -1.298 -16.967 1.00 95.50 365 ARG A O 1
ATOM 2997 N N . ALA A 1 366 ? 1.066 -2.982 -15.510 1.00 96.38 366 ALA A N 1
ATOM 2998 C CA . ALA A 1 366 ? 1.041 -2.156 -14.311 1.00 96.38 366 ALA A CA 1
ATOM 2999 C C . ALA A 1 366 ? 2.174 -1.117 -14.285 1.00 96.38 366 ALA A C 1
ATOM 3001 O O . ALA A 1 366 ? 1.892 0.032 -13.954 1.00 96.38 366 ALA A O 1
ATOM 3002 N N . LEU A 1 367 ? 3.397 -1.443 -14.730 1.00 97.31 367 LEU A N 1
ATOM 3003 C CA . LEU A 1 367 ? 4.493 -0.463 -14.837 1.00 97.31 367 LEU A CA 1
ATOM 3004 C C . LEU A 1 367 ? 4.157 0.678 -15.807 1.00 97.31 367 LEU A C 1
ATOM 3006 O O . LEU A 1 367 ? 4.371 1.849 -15.492 1.00 97.31 367 LEU A O 1
ATOM 3010 N N . ALA A 1 368 ? 3.582 0.372 -16.974 1.00 97.88 368 ALA A N 1
ATOM 3011 C CA . ALA A 1 368 ? 3.134 1.410 -17.904 1.00 97.88 368 ALA A CA 1
ATOM 3012 C C . ALA A 1 368 ? 1.988 2.255 -17.313 1.00 97.88 368 ALA A C 1
ATOM 3014 O O . ALA A 1 368 ? 1.965 3.478 -17.480 1.00 97.88 368 ALA A O 1
ATOM 3015 N N . GLY A 1 369 ? 1.073 1.625 -16.568 1.00 97.69 369 GLY A N 1
ATOM 3016 C CA . GLY A 1 369 ? 0.021 2.307 -15.812 1.00 97.69 369 GLY A CA 1
ATOM 3017 C C . GLY A 1 369 ? 0.572 3.225 -14.714 1.00 97.69 369 GLY A C 1
ATOM 3018 O O . GLY A 1 369 ? 0.133 4.369 -14.598 1.00 97.69 369 GLY A O 1
ATOM 3019 N N . SER A 1 370 ? 1.569 2.765 -13.955 1.00 97.00 370 SER A N 1
ATOM 3020 C CA . SER A 1 370 ? 2.286 3.555 -12.946 1.00 97.00 370 SER A CA 1
ATOM 3021 C C . SER A 1 370 ? 2.988 4.747 -13.597 1.00 97.00 370 SER A C 1
ATOM 3023 O O . SER A 1 370 ? 2.794 5.883 -13.164 1.00 97.00 370 SER A O 1
ATOM 3025 N N . ALA A 1 371 ? 3.703 4.538 -14.708 1.00 97.94 371 ALA A N 1
ATOM 3026 C CA . ALA A 1 371 ? 4.332 5.614 -15.476 1.00 97.94 371 ALA A CA 1
ATOM 3027 C C . ALA A 1 371 ? 3.316 6.651 -15.974 1.00 97.94 371 ALA A C 1
ATOM 3029 O O . ALA A 1 371 ? 3.553 7.855 -15.856 1.00 97.94 371 ALA A O 1
ATOM 3030 N N . LEU A 1 372 ? 2.160 6.208 -16.472 1.00 98.19 372 LEU A N 1
ATOM 3031 C CA . LEU A 1 372 ? 1.081 7.093 -16.902 1.00 98.19 372 LEU A CA 1
ATOM 3032 C C . LEU A 1 372 ? 0.577 7.987 -15.757 1.00 98.19 372 LEU A C 1
ATOM 3034 O O . LEU A 1 372 ? 0.419 9.198 -15.935 1.00 98.19 372 LEU A O 1
ATOM 3038 N N . VAL A 1 373 ? 0.318 7.398 -14.589 1.00 96.56 373 VAL A N 1
ATOM 3039 C CA . VAL A 1 373 ? -0.268 8.094 -13.434 1.00 96.56 373 VAL A CA 1
ATOM 3040 C C . VAL A 1 373 ? 0.750 9.007 -12.746 1.00 96.56 373 VAL A C 1
ATOM 3042 O O . VAL A 1 373 ? 0.439 10.157 -12.427 1.00 96.56 373 VAL A O 1
ATOM 3045 N N . ASN A 1 374 ? 1.987 8.534 -12.592 1.00 94.81 374 ASN A N 1
ATOM 3046 C CA . ASN A 1 374 ? 3.084 9.245 -11.938 1.00 94.81 374 ASN A CA 1
ATOM 3047 C C . ASN A 1 374 ? 3.864 10.177 -12.883 1.00 94.81 374 ASN A C 1
ATOM 3049 O O . ASN A 1 374 ? 4.862 10.783 -12.482 1.00 94.81 374 ASN A O 1
ATOM 3053 N N . ALA A 1 375 ? 3.404 10.361 -14.123 1.00 96.69 375 ALA A N 1
ATOM 3054 C CA . ALA A 1 375 ? 4.050 11.230 -15.103 1.00 96.69 375 ALA A CA 1
ATOM 3055 C C . ALA A 1 375 ? 4.386 12.654 -14.593 1.00 96.69 375 ALA A C 1
ATOM 3057 O O . ALA A 1 375 ? 5.474 13.139 -14.912 1.00 96.69 375 ALA A O 1
ATOM 3058 N N . PRO A 1 376 ? 3.546 13.328 -13.773 1.00 95.12 376 PRO A N 1
ATOM 3059 C CA . PRO A 1 376 ? 3.860 14.654 -13.229 1.00 95.12 376 PRO A CA 1
ATOM 3060 C C . PRO A 1 376 ? 5.000 14.668 -12.199 1.00 95.12 376 PRO A C 1
ATOM 3062 O O . PRO A 1 376 ? 5.514 15.737 -11.880 1.00 95.12 376 PRO A O 1
ATOM 3065 N N . ILE A 1 377 ? 5.370 13.511 -11.638 1.00 93.44 377 ILE A N 1
ATOM 3066 C CA . ILE A 1 377 ? 6.467 13.385 -10.665 1.00 93.44 377 ILE A CA 1
ATOM 3067 C C . ILE A 1 377 ? 7.812 13.324 -11.391 1.00 93.44 377 ILE A C 1
ATOM 3069 O O . ILE A 1 377 ? 8.785 13.946 -10.962 1.00 93.44 377 ILE A O 1
ATOM 3073 N N . TYR A 1 378 ? 7.870 12.571 -12.491 1.00 93.56 378 TYR A N 1
ATOM 3074 C CA . TYR A 1 378 ? 9.119 12.270 -13.192 1.00 93.56 378 TYR A CA 1
ATOM 3075 C C . TYR A 1 378 ? 9.339 13.118 -14.455 1.00 93.56 378 TYR A C 1
ATOM 3077 O O . TYR A 1 378 ? 10.482 13.284 -14.889 1.00 93.56 378 TYR A O 1
ATOM 3085 N N . GLY A 1 379 ? 8.286 13.688 -15.042 1.00 91.31 379 GLY A N 1
ATOM 3086 C CA . GLY A 1 379 ? 8.339 14.454 -16.288 1.00 91.31 379 GLY A CA 1
ATOM 3087 C C . GLY A 1 379 ? 7.560 15.767 -16.243 1.00 91.31 379 GLY A C 1
ATOM 3088 O O . GLY A 1 379 ? 6.922 16.113 -15.253 1.00 91.31 379 GLY A O 1
ATOM 3089 N N . ASP A 1 380 ? 7.592 16.493 -17.360 1.00 92.19 380 ASP A N 1
ATOM 3090 C CA . ASP A 1 380 ? 6.944 17.802 -17.508 1.00 92.19 380 ASP A CA 1
ATOM 3091 C C . ASP A 1 380 ? 5.483 17.660 -17.973 1.00 92.19 380 ASP A C 1
ATOM 3093 O O . ASP A 1 380 ? 5.052 18.262 -18.959 1.00 92.19 380 ASP A O 1
ATOM 3097 N N . PHE A 1 381 ? 4.705 16.838 -17.264 1.00 96.31 381 PHE A N 1
ATOM 3098 C CA . PHE A 1 381 ? 3.301 16.578 -17.580 1.00 96.31 381 PHE A CA 1
ATOM 3099 C C . PHE A 1 381 ? 2.363 17.248 -16.580 1.00 96.31 381 PHE A C 1
ATOM 3101 O O . PHE A 1 381 ? 2.544 17.188 -15.366 1.00 96.31 381 PHE A O 1
ATOM 3108 N N . SER A 1 382 ? 1.302 17.874 -17.092 1.00 95.38 382 SER A N 1
ATOM 3109 C CA . SER A 1 382 ? 0.243 18.407 -16.236 1.00 95.38 382 SER A CA 1
ATOM 3110 C C . SER A 1 382 ? -0.687 17.290 -15.772 1.00 95.38 382 SER A C 1
ATOM 3112 O O . SER A 1 382 ? -0.992 16.377 -16.545 1.00 95.38 382 SER A O 1
ATOM 3114 N N . MET A 1 383 ? -1.250 17.420 -14.567 1.00 93.38 383 MET A N 1
ATOM 3115 C CA . MET A 1 383 ? -2.252 16.463 -14.089 1.00 93.38 383 MET A CA 1
ATOM 3116 C C . MET A 1 383 ? -3.440 16.352 -15.054 1.00 93.38 383 MET A C 1
ATOM 3118 O O . MET A 1 383 ? -3.938 15.263 -15.289 1.00 93.38 383 MET A O 1
ATOM 3122 N N . LYS A 1 384 ? -3.841 17.450 -15.713 1.00 95.12 384 LYS A N 1
ATOM 3123 C CA . LYS A 1 384 ? -4.919 17.445 -16.716 1.00 95.12 384 LYS A CA 1
ATOM 3124 C C . LYS A 1 384 ? -4.633 16.502 -17.895 1.00 95.12 384 LYS A C 1
ATOM 3126 O O . LYS A 1 384 ? -5.557 15.874 -18.408 1.00 95.12 384 LYS A O 1
ATOM 3131 N N . THR A 1 385 ? -3.375 16.412 -18.328 1.00 96.00 385 THR A N 1
ATOM 3132 C CA . THR A 1 385 ? -2.951 15.498 -19.401 1.00 96.00 385 THR A CA 1
ATOM 3133 C C . THR A 1 385 ? -3.053 14.045 -18.940 1.00 96.00 385 THR A C 1
ATOM 3135 O O . THR A 1 385 ? -3.592 13.209 -19.667 1.00 96.00 385 THR A O 1
ATOM 3138 N N . VAL A 1 386 ? -2.626 13.767 -17.702 1.00 96.62 386 VAL A N 1
ATOM 3139 C CA . VAL A 1 386 ? -2.794 12.454 -17.058 1.00 96.62 386 VAL A CA 1
ATOM 3140 C C . VAL A 1 386 ? -4.272 12.088 -16.991 1.00 96.62 386 VAL A C 1
ATOM 3142 O O . VAL A 1 386 ? -4.661 11.036 -17.485 1.00 96.62 386 VAL A O 1
ATOM 3145 N N . GLU A 1 387 ? -5.129 12.982 -16.483 1.00 96.00 387 GLU A N 1
ATOM 3146 C CA . GLU A 1 387 ? -6.562 12.704 -16.350 1.00 96.00 387 GLU A CA 1
ATOM 3147 C C . GLU A 1 387 ? -7.219 12.346 -17.694 1.00 96.00 387 GLU A C 1
ATOM 3149 O O . GLU A 1 387 ? -8.145 11.529 -17.735 1.00 96.00 387 GLU A O 1
ATOM 3154 N N . SER A 1 388 ? -6.794 12.996 -18.782 1.00 96.88 388 SER A N 1
ATOM 3155 C CA . SER A 1 388 ? -7.302 12.746 -20.135 1.00 96.88 388 SER A CA 1
ATOM 3156 C C . SER A 1 388 ? -6.910 11.358 -20.637 1.00 96.88 388 SER A C 1
ATOM 3158 O O . SER A 1 388 ? -7.745 10.646 -21.186 1.00 96.88 388 SER A O 1
ATOM 3160 N N . SER A 1 389 ? -5.661 10.966 -20.414 1.00 98.00 389 SER A N 1
ATOM 3161 C CA . SER A 1 389 ? -5.111 9.688 -20.870 1.00 98.00 389 SER A CA 1
ATOM 3162 C C . SER A 1 389 ? -5.653 8.527 -20.022 1.00 98.00 389 SER A C 1
ATOM 3164 O O . SER A 1 389 ? -6.175 7.553 -20.556 1.00 98.00 389 SER A O 1
ATOM 3166 N N . VAL A 1 390 ? -5.704 8.693 -18.693 1.00 98.06 390 VAL A N 1
ATOM 3167 C CA . VAL A 1 390 ? -6.364 7.761 -17.757 1.00 98.06 390 VAL A CA 1
ATOM 3168 C C . VAL A 1 390 ? -7.838 7.558 -18.113 1.00 98.06 390 VAL A C 1
ATOM 3170 O O . VAL A 1 390 ? -8.359 6.451 -18.012 1.00 98.06 390 VAL A O 1
ATOM 3173 N N . ALA A 1 391 ? -8.538 8.610 -18.558 1.00 97.12 391 ALA A N 1
ATOM 3174 C CA . ALA A 1 391 ? -9.932 8.475 -18.968 1.00 97.12 391 ALA A CA 1
ATOM 3175 C C . ALA A 1 391 ? -10.109 7.481 -20.123 1.00 97.12 391 ALA A C 1
ATOM 3177 O O . ALA A 1 391 ? -11.123 6.787 -20.118 1.00 97.12 391 ALA A O 1
ATOM 3178 N N . LYS A 1 392 ? -9.150 7.409 -21.057 1.00 97.25 392 LYS A N 1
ATOM 3179 C CA . LYS A 1 392 ? -9.171 6.469 -22.186 1.00 97.25 392 LYS A CA 1
ATOM 3180 C C . LYS A 1 392 ? -8.985 5.033 -21.719 1.00 97.25 392 LYS A C 1
ATOM 3182 O O . LYS A 1 392 ? -9.768 4.185 -22.124 1.00 97.25 392 LYS A O 1
ATOM 3187 N N . VAL A 1 393 ? -8.032 4.799 -20.814 1.00 97.81 393 VAL A N 1
ATOM 3188 C CA . VAL A 1 393 ? -7.811 3.479 -20.198 1.00 97.81 393 VAL A CA 1
ATOM 3189 C C . VAL A 1 393 ? -9.086 3.006 -19.500 1.00 97.81 393 VAL A C 1
ATOM 3191 O O . VAL A 1 393 ? -9.606 1.936 -19.797 1.00 97.81 393 VAL A O 1
ATOM 3194 N N . LEU A 1 394 ? -9.669 3.842 -18.634 1.00 97.62 394 LEU A N 1
ATOM 3195 C CA . LEU A 1 394 ? -10.905 3.487 -17.932 1.00 97.62 394 LEU A CA 1
ATOM 3196 C C . LEU A 1 394 ? -12.076 3.245 -18.899 1.00 97.62 394 LEU A C 1
ATOM 3198 O O . LEU A 1 394 ? -12.835 2.303 -18.700 1.00 97.62 394 LEU A O 1
ATOM 3202 N N . ASP A 1 395 ? -12.235 4.068 -19.941 1.00 96.75 395 ASP A N 1
ATOM 3203 C CA . ASP A 1 395 ? -13.303 3.879 -20.934 1.00 96.75 395 ASP A CA 1
ATOM 3204 C C . ASP A 1 395 ? -13.128 2.587 -21.736 1.00 96.75 395 ASP A C 1
ATOM 3206 O O . ASP A 1 395 ? -14.116 1.889 -21.968 1.00 96.75 395 ASP A O 1
ATOM 3210 N N . PHE A 1 396 ? -11.891 2.249 -22.108 1.00 95.75 396 PHE A N 1
ATOM 3211 C CA . PHE A 1 396 ? -11.561 0.992 -22.771 1.00 95.75 396 PHE A CA 1
ATOM 3212 C C . PHE A 1 396 ? -12.018 -0.197 -21.921 1.00 95.75 396 PHE A C 1
ATOM 3214 O O . PHE A 1 396 ? -12.878 -0.963 -22.359 1.00 95.75 396 PHE A O 1
ATOM 3221 N N . TYR A 1 397 ? -11.570 -0.288 -20.666 1.00 94.81 397 TYR A N 1
ATOM 3222 C CA . TYR A 1 397 ? -11.939 -1.404 -19.791 1.00 94.81 397 TYR A CA 1
ATOM 3223 C C . TYR A 1 397 ? -13.423 -1.429 -19.420 1.00 94.81 397 TYR A C 1
ATOM 3225 O O . TYR A 1 397 ? -13.997 -2.509 -19.302 1.00 94.81 397 TYR A O 1
ATOM 3233 N N . ILE A 1 398 ? -14.092 -0.277 -19.293 1.00 95.12 398 ILE A N 1
ATOM 3234 C CA . ILE A 1 398 ? -15.552 -0.223 -19.097 1.00 95.12 398 ILE A CA 1
ATOM 3235 C C . ILE A 1 398 ? -16.294 -0.815 -20.304 1.00 95.12 398 ILE A C 1
ATOM 3237 O O . ILE A 1 398 ? -17.342 -1.439 -20.112 1.00 95.12 398 ILE A O 1
ATOM 3241 N N . SER A 1 399 ? -15.768 -0.618 -21.518 1.00 93.50 399 SER A N 1
ATOM 3242 C CA . SER A 1 399 ? -16.404 -1.041 -22.771 1.00 93.50 399 SER A CA 1
ATOM 3243 C C . SER A 1 399 ? -16.301 -2.538 -23.068 1.00 93.50 399 SER A C 1
ATOM 3245 O O . SER A 1 399 ? -17.128 -3.046 -23.818 1.00 93.50 399 SER A O 1
ATOM 3247 N N . ILE A 1 400 ? -15.343 -3.249 -22.465 1.00 90.19 400 ILE A N 1
ATOM 3248 C CA . ILE A 1 400 ? -15.199 -4.704 -22.626 1.00 90.19 400 ILE A CA 1
ATOM 3249 C C . ILE A 1 400 ? -16.393 -5.406 -21.963 1.00 90.19 400 ILE A C 1
ATOM 3251 O O . ILE A 1 400 ? -16.647 -5.204 -20.778 1.00 90.19 400 ILE A O 1
ATOM 3255 N N . GLU A 1 401 ? -17.154 -6.213 -22.700 1.00 81.81 401 GLU A N 1
ATOM 3256 C CA . GLU A 1 401 ? -18.360 -6.864 -22.158 1.00 81.81 401 GLU A CA 1
ATOM 3257 C C . GLU A 1 401 ? -18.041 -8.115 -21.323 1.00 81.81 401 GLU A C 1
ATOM 3259 O O . GLU A 1 401 ? -18.699 -8.365 -20.312 1.00 81.81 401 GLU A O 1
ATOM 3264 N N . GLU A 1 402 ? -17.014 -8.876 -21.707 1.00 74.94 402 GLU A N 1
ATOM 3265 C CA . GLU A 1 402 ? -16.640 -10.142 -21.069 1.00 74.94 402 GLU A CA 1
ATOM 3266 C C . GLU A 1 402 ? -15.602 -9.917 -19.960 1.00 74.94 402 GLU A C 1
ATOM 3268 O O . GLU A 1 402 ? -14.441 -9.609 -20.218 1.00 74.94 402 GLU A O 1
ATOM 3273 N N . ALA A 1 403 ? -16.022 -10.076 -18.701 1.00 63.56 403 ALA A N 1
ATOM 3274 C CA . ALA A 1 403 ? -15.168 -9.860 -17.528 1.00 63.56 403 ALA A CA 1
ATOM 3275 C C . ALA A 1 403 ? -14.063 -10.921 -17.337 1.00 63.56 403 ALA A C 1
ATOM 3277 O O . ALA A 1 403 ? -13.172 -10.698 -16.526 1.00 63.56 403 ALA A O 1
ATOM 3278 N N . GLU A 1 404 ? -14.127 -12.051 -18.051 1.00 60.94 404 GLU A N 1
ATOM 3279 C CA . GLU A 1 404 ? -13.112 -13.126 -18.057 1.00 60.94 404 GLU A CA 1
ATOM 3280 C C . GLU A 1 404 ? -11.896 -12.786 -18.943 1.00 60.94 404 GLU A C 1
ATOM 3282 O O . GLU A 1 404 ? -10.874 -13.454 -18.885 1.00 60.94 404 GLU A O 1
ATOM 3287 N N . ILE A 1 405 ? -11.997 -11.746 -19.779 1.00 70.44 405 ILE A N 1
ATOM 3288 C CA . ILE A 1 405 ? -10.905 -11.272 -20.654 1.00 70.44 405 ILE A CA 1
ATOM 3289 C C . ILE A 1 405 ? -10.226 -10.027 -20.046 1.00 70.44 405 ILE A C 1
ATOM 3291 O O . ILE A 1 405 ? -9.235 -9.510 -20.559 1.00 70.44 405 ILE A O 1
ATOM 3295 N N . VAL A 1 406 ? -10.763 -9.511 -18.939 1.00 83.75 406 VAL A N 1
ATOM 3296 C CA . VAL A 1 406 ? -10.270 -8.296 -18.294 1.00 83.75 406 VAL A CA 1
ATOM 3297 C C . VAL A 1 406 ? -9.249 -8.654 -17.227 1.00 83.75 406 VAL A C 1
ATOM 3299 O O . VAL A 1 406 ? -9.575 -9.336 -16.266 1.00 83.75 406 VAL A O 1
ATOM 3302 N N . ASP A 1 407 ? -8.050 -8.095 -17.358 1.00 89.00 407 ASP A N 1
ATOM 3303 C CA . ASP A 1 407 ? -7.001 -8.164 -16.342 1.00 89.00 407 ASP A CA 1
ATOM 3304 C C . ASP A 1 407 ? -7.422 -7.388 -15.080 1.00 89.00 407 ASP A C 1
ATOM 3306 O O . ASP A 1 407 ? -7.311 -6.156 -14.997 1.00 89.00 407 ASP A O 1
ATOM 3310 N N . ARG A 1 408 ? -7.989 -8.115 -14.113 1.00 90.44 408 ARG A N 1
ATOM 3311 C CA . ARG A 1 408 ? -8.536 -7.534 -12.879 1.00 90.44 408 ARG A CA 1
ATOM 3312 C C . ARG A 1 408 ? -7.451 -7.076 -11.927 1.00 90.44 408 ARG A C 1
ATOM 3314 O O . ARG A 1 408 ? -7.680 -6.120 -11.179 1.00 90.44 408 ARG A O 1
ATOM 3321 N N . ASP A 1 409 ? -6.303 -7.739 -11.960 1.00 91.00 409 ASP A N 1
ATOM 3322 C CA . ASP A 1 409 ? -5.185 -7.441 -11.079 1.00 91.00 409 ASP A CA 1
ATOM 3323 C C . ASP A 1 409 ? -4.464 -6.177 -11.536 1.00 91.00 409 ASP A C 1
ATOM 3325 O O . ASP A 1 409 ? -4.230 -5.279 -10.721 1.00 91.00 409 ASP A O 1
ATOM 3329 N N . PHE A 1 410 ? -4.266 -6.010 -12.848 1.00 94.06 410 PHE A N 1
ATOM 3330 C CA . PHE A 1 410 ? -3.869 -4.727 -13.420 1.00 94.06 410 PHE A CA 1
ATOM 3331 C C . PHE A 1 410 ? -4.843 -3.619 -13.018 1.00 94.06 410 PHE A C 1
ATOM 3333 O O . PHE A 1 410 ? -4.404 -2.562 -12.572 1.00 94.06 410 PHE A O 1
ATOM 3340 N N . LEU A 1 411 ? -6.159 -3.823 -13.157 1.00 95.12 411 LEU A N 1
ATOM 3341 C CA . LEU A 1 411 ? -7.132 -2.792 -12.785 1.00 95.12 411 LEU A CA 1
ATOM 3342 C C . LEU A 1 411 ? -7.121 -2.492 -11.283 1.00 95.12 411 LEU A C 1
ATOM 3344 O O . LEU A 1 411 ? -7.312 -1.335 -10.910 1.00 95.12 411 LEU A O 1
ATOM 3348 N N . GLY A 1 412 ? -6.862 -3.489 -10.436 1.00 94.25 412 GLY A N 1
ATOM 3349 C CA . GLY A 1 412 ? -6.609 -3.299 -9.010 1.00 94.25 412 GLY A CA 1
ATOM 3350 C C . GLY A 1 412 ? -5.415 -2.373 -8.774 1.00 94.25 412 GLY A C 1
ATOM 3351 O O . GLY A 1 412 ? -5.563 -1.305 -8.182 1.00 94.25 412 GLY A O 1
ATOM 3352 N N . LEU A 1 413 ? -4.251 -2.727 -9.321 1.00 94.56 413 LEU A N 1
ATOM 3353 C CA . LEU A 1 413 ? -3.018 -1.940 -9.200 1.00 94.56 413 LEU A CA 1
ATOM 3354 C C . LEU A 1 413 ? -3.177 -0.527 -9.779 1.00 94.56 413 LEU A C 1
ATOM 3356 O O . LEU A 1 413 ? -2.758 0.464 -9.180 1.00 94.56 413 LEU A O 1
ATOM 3360 N N . PHE A 1 414 ? -3.839 -0.413 -10.930 1.00 97.06 414 PHE A N 1
ATOM 3361 C CA . PHE A 1 414 ? -4.102 0.858 -11.585 1.00 97.06 414 PHE A CA 1
ATOM 3362 C C . PHE A 1 414 ? -5.002 1.748 -10.729 1.00 97.06 414 PHE A C 1
ATOM 3364 O O . PHE A 1 414 ? -4.694 2.924 -10.561 1.00 97.06 414 PHE A O 1
ATOM 3371 N N . VAL A 1 415 ? -6.077 1.206 -10.141 1.00 96.38 415 VAL A N 1
ATOM 3372 C CA . VAL A 1 415 ? -6.939 1.952 -9.211 1.00 96.38 415 VAL A CA 1
ATOM 3373 C C . VAL A 1 415 ? -6.154 2.413 -7.984 1.00 96.38 415 VAL A C 1
ATOM 3375 O O . VAL A 1 415 ? -6.287 3.583 -7.627 1.00 96.38 415 VAL A O 1
ATOM 3378 N N . SER A 1 416 ? -5.306 1.567 -7.392 1.00 93.38 416 SER A N 1
ATOM 3379 C CA . SER A 1 416 ? -4.445 1.963 -6.267 1.00 93.38 416 SER A CA 1
ATOM 3380 C C . SER A 1 416 ? -3.547 3.152 -6.628 1.00 93.38 416 SER A C 1
ATOM 3382 O O . SER A 1 416 ? -3.527 4.149 -5.908 1.00 93.38 416 SER A O 1
ATOM 3384 N N . ASN A 1 417 ? -2.926 3.139 -7.812 1.00 93.31 417 ASN A N 1
ATOM 3385 C CA . ASN A 1 417 ? -2.146 4.282 -8.299 1.00 93.31 417 ASN A CA 1
ATOM 3386 C C . ASN A 1 417 ? -3.001 5.561 -8.436 1.00 93.31 417 ASN A C 1
ATOM 3388 O O . ASN A 1 417 ? -2.535 6.662 -8.137 1.00 93.31 417 ASN A O 1
ATOM 3392 N N . LEU A 1 418 ? -4.267 5.452 -8.867 1.00 94.69 418 LEU A N 1
ATOM 3393 C CA . LEU A 1 418 ? -5.183 6.602 -8.956 1.00 94.69 418 LEU A CA 1
ATOM 3394 C C . LEU A 1 418 ? -5.566 7.170 -7.580 1.00 94.69 418 LEU A C 1
ATOM 3396 O O . LEU A 1 418 ? -5.766 8.387 -7.465 1.00 94.69 418 LEU A O 1
ATOM 3400 N N . VAL A 1 419 ? -5.675 6.309 -6.564 1.00 92.31 419 VAL A N 1
ATOM 3401 C CA . VAL A 1 419 ? -5.904 6.702 -5.165 1.00 92.31 419 VAL A CA 1
ATOM 3402 C C . VAL A 1 419 ? -4.706 7.493 -4.642 1.00 92.31 419 VAL A C 1
ATOM 3404 O O . VAL A 1 419 ? -4.897 8.591 -4.120 1.00 92.31 419 VAL A O 1
ATOM 3407 N N . ASP A 1 420 ? -3.481 7.015 -4.874 1.00 87.94 420 ASP A N 1
ATOM 3408 C CA . ASP A 1 420 ? -2.246 7.655 -4.390 1.00 87.94 420 ASP A CA 1
ATOM 3409 C C . ASP A 1 420 ? -2.044 9.080 -4.928 1.00 87.94 420 ASP A C 1
ATOM 3411 O O . ASP A 1 420 ? -1.531 9.967 -4.232 1.00 87.94 420 ASP A O 1
ATOM 3415 N N . VAL A 1 421 ? -2.513 9.353 -6.150 1.00 88.94 421 VAL A N 1
ATOM 3416 C CA . VAL A 1 421 ? -2.509 10.707 -6.734 1.00 88.94 421 VAL A CA 1
ATOM 3417 C C . VAL A 1 421 ? -3.800 11.495 -6.483 1.00 88.94 421 VAL A C 1
ATOM 3419 O O . VAL A 1 421 ? -3.951 12.612 -6.985 1.00 88.94 421 VAL A O 1
ATOM 3422 N N . ASN A 1 422 ? -4.728 10.960 -5.686 1.00 90.19 422 ASN A N 1
ATOM 3423 C CA . ASN A 1 422 ? -6.007 11.574 -5.325 1.00 90.19 422 ASN A CA 1
ATOM 3424 C C . ASN A 1 422 ? -6.875 11.965 -6.533 1.00 90.19 422 ASN A C 1
ATOM 3426 O O . ASN A 1 422 ? -7.437 13.069 -6.575 1.00 90.19 422 ASN A O 1
ATOM 3430 N N . LEU A 1 423 ? -7.005 11.086 -7.535 1.00 90.38 423 LEU A N 1
ATOM 3431 C CA . LEU A 1 423 ? -7.733 11.386 -8.773 1.00 90.38 423 LEU A CA 1
ATOM 3432 C C . LEU A 1 423 ? -9.268 11.327 -8.612 1.00 90.38 423 LEU A C 1
ATOM 3434 O O . LEU A 1 423 ? -9.979 10.541 -9.241 1.00 90.38 423 LEU A O 1
ATOM 3438 N N . LYS A 1 424 ? -9.817 12.243 -7.806 1.00 92.25 424 LYS A N 1
ATOM 3439 C CA . LYS A 1 424 ? -11.255 12.347 -7.481 1.00 92.25 424 LYS A CA 1
ATOM 3440 C C . LYS A 1 424 ? -12.155 12.456 -8.710 1.00 92.25 424 LYS A C 1
ATOM 3442 O O . LYS A 1 424 ? -13.281 11.968 -8.707 1.00 92.25 424 LYS A O 1
ATOM 3447 N N . SER A 1 425 ? -11.664 13.087 -9.778 1.00 92.62 425 SER A N 1
ATOM 3448 C CA . SER A 1 425 ? -12.415 13.324 -11.018 1.00 92.62 425 SER A CA 1
ATOM 3449 C C . SER A 1 425 ? -12.753 12.040 -11.793 1.00 92.62 425 SER A C 1
ATOM 3451 O O . SER A 1 425 ? -13.427 12.111 -12.825 1.00 92.62 425 SER A O 1
ATOM 3453 N N . ARG A 1 426 ? -12.275 10.870 -11.344 1.00 94.31 426 ARG A N 1
ATOM 3454 C CA . ARG A 1 426 ? -12.515 9.566 -11.977 1.00 94.31 426 ARG A CA 1
ATOM 3455 C C . ARG A 1 426 ? -13.279 8.566 -11.108 1.00 94.31 426 ARG A C 1
ATOM 3457 O O . ARG A 1 426 ? -13.563 7.481 -11.612 1.00 94.31 426 ARG A O 1
ATOM 3464 N N . LEU A 1 427 ? -13.706 8.937 -9.895 1.00 95.38 427 LEU A N 1
ATOM 3465 C CA . LEU A 1 427 ? -14.460 8.047 -8.996 1.00 95.38 427 LEU A CA 1
ATOM 3466 C C . LEU A 1 427 ? -15.697 7.423 -9.664 1.00 95.38 427 LEU A C 1
ATOM 3468 O O . LEU A 1 427 ? -15.878 6.215 -9.579 1.00 95.38 427 LEU A O 1
ATOM 3472 N N . ASP A 1 428 ? -16.469 8.189 -10.444 1.00 96.31 428 ASP A N 1
ATOM 3473 C CA . ASP A 1 428 ? -17.637 7.659 -11.171 1.00 96.31 428 ASP A CA 1
ATOM 3474 C C . ASP A 1 428 ? -17.282 6.525 -12.150 1.00 96.31 428 ASP A C 1
ATOM 3476 O O . ASP A 1 428 ? -18.058 5.587 -12.339 1.00 96.31 428 ASP A O 1
ATOM 3480 N N . LYS A 1 429 ? -16.121 6.611 -12.814 1.00 96.88 429 LYS A N 1
ATOM 3481 C CA . LYS A 1 429 ? -15.652 5.573 -13.745 1.00 96.88 429 LYS A CA 1
ATOM 3482 C C . LYS A 1 429 ? -15.084 4.375 -12.994 1.00 96.88 429 LYS A C 1
ATOM 3484 O O . LYS A 1 429 ? -15.382 3.245 -13.367 1.00 96.88 429 LYS A O 1
ATOM 3489 N N . ILE A 1 430 ? -14.333 4.621 -11.922 1.00 97.25 430 ILE A N 1
ATOM 3490 C CA . ILE A 1 430 ? -13.823 3.571 -11.033 1.00 97.25 430 ILE A CA 1
ATOM 3491 C C . ILE A 1 430 ? -14.999 2.765 -10.471 1.00 97.25 430 ILE A C 1
ATOM 3493 O O . ILE A 1 430 ? -15.015 1.542 -10.588 1.00 97.25 430 ILE A O 1
ATOM 3497 N N . LYS A 1 431 ? -16.049 3.437 -9.984 1.00 96.75 431 LYS A N 1
ATOM 3498 C CA . LYS A 1 431 ? -17.267 2.784 -9.497 1.00 96.75 431 LYS A CA 1
ATOM 3499 C C . LYS A 1 431 ? -17.889 1.857 -10.538 1.00 96.75 431 LYS A C 1
ATOM 3501 O O . LYS A 1 431 ? -18.293 0.752 -10.197 1.00 96.75 431 LYS A O 1
ATOM 3506 N N . LYS A 1 432 ? -17.947 2.271 -11.809 1.00 96.06 432 LYS A N 1
ATOM 3507 C CA . LYS A 1 432 ? -18.480 1.421 -12.887 1.00 96.06 432 LYS A CA 1
ATOM 3508 C C . LYS A 1 432 ? -17.676 0.137 -13.068 1.00 96.06 432 LYS A C 1
ATOM 3510 O O . LYS A 1 432 ? -18.287 -0.903 -13.276 1.00 96.06 432 LYS A O 1
ATOM 3515 N N . LEU A 1 433 ? -16.346 0.191 -12.972 1.00 95.00 433 LEU A N 1
ATOM 3516 C CA . LEU A 1 433 ? -15.508 -1.012 -13.038 1.00 95.00 433 LEU A CA 1
ATOM 3517 C C . LEU A 1 433 ? -15.789 -1.956 -11.858 1.00 95.00 433 LEU A C 1
ATOM 3519 O O . LEU A 1 433 ? -15.928 -3.160 -12.064 1.00 95.00 433 LEU A O 1
ATOM 3523 N N . TYR A 1 434 ? -15.961 -1.414 -10.647 1.00 94.06 434 TYR A N 1
ATOM 3524 C CA . TYR A 1 434 ? -16.376 -2.189 -9.470 1.00 94.06 434 TYR A CA 1
ATOM 3525 C C . TYR A 1 434 ? -17.773 -2.801 -9.627 1.00 94.06 434 TYR A C 1
ATOM 3527 O O . TYR A 1 434 ? -17.959 -3.982 -9.338 1.00 94.06 434 TYR A O 1
ATOM 3535 N N . ASP A 1 435 ? -18.746 -2.027 -10.114 1.00 93.00 435 ASP A N 1
ATOM 3536 C CA . ASP A 1 435 ? -20.115 -2.491 -10.368 1.00 93.00 435 ASP A CA 1
ATOM 3537 C C . ASP A 1 435 ? -20.146 -3.603 -11.440 1.00 93.00 435 ASP A C 1
ATOM 3539 O O . ASP A 1 435 ? -21.023 -4.465 -11.413 1.00 93.00 435 ASP A O 1
ATOM 3543 N N . GLN A 1 436 ? -19.180 -3.599 -12.367 1.00 90.81 436 GLN A N 1
ATOM 3544 C CA . GLN A 1 436 ? -18.969 -4.634 -13.386 1.00 90.81 436 GLN A CA 1
ATOM 3545 C C . GLN A 1 436 ? -18.119 -5.823 -12.895 1.00 90.81 436 GLN A C 1
ATOM 3547 O O . GLN A 1 436 ? -17.922 -6.763 -13.658 1.00 90.81 436 GLN A O 1
ATOM 3552 N N . GLY A 1 437 ? -17.609 -5.799 -11.657 1.00 88.94 437 GLY A N 1
ATOM 3553 C CA . GLY A 1 437 ? -16.778 -6.874 -11.102 1.00 88.94 437 GLY A CA 1
ATOM 3554 C C . GLY A 1 437 ? -15.385 -6.998 -11.730 1.00 88.94 437 GLY A C 1
ATOM 3555 O O . GLY A 1 437 ? -14.812 -8.079 -11.710 1.00 88.94 437 GLY A O 1
ATOM 3556 N N . LYS A 1 438 ? -14.847 -5.912 -12.300 1.00 90.56 438 LYS A N 1
ATOM 3557 C CA . LYS A 1 438 ? -13.586 -5.911 -13.067 1.00 90.56 438 LYS A CA 1
ATOM 3558 C C . LYS A 1 438 ? -12.342 -5.533 -12.262 1.00 90.56 438 LYS A C 1
ATOM 3560 O O . LYS A 1 438 ? -11.259 -5.496 -12.823 1.00 90.56 438 LYS A O 1
ATOM 3565 N N . VAL A 1 439 ? -12.486 -5.186 -10.987 1.00 92.19 439 VAL A N 1
ATOM 3566 C CA . VAL A 1 439 ? -11.372 -4.726 -10.143 1.00 92.19 439 VAL A CA 1
ATOM 3567 C C . VAL A 1 439 ? -11.109 -5.758 -9.057 1.00 92.19 439 VAL A C 1
ATOM 3569 O O . VAL A 1 439 ? -12.039 -6.119 -8.332 1.00 92.19 439 VAL A O 1
ATOM 3572 N N . SER A 1 440 ? -9.852 -6.189 -8.942 1.00 89.06 440 SER A N 1
ATOM 3573 C CA . SER A 1 440 ? -9.366 -7.039 -7.852 1.00 89.06 440 SER A CA 1
ATOM 3574 C C . SER A 1 440 ? -9.413 -6.274 -6.524 1.00 89.06 440 SER A C 1
ATOM 3576 O O . SER A 1 440 ? -8.728 -5.263 -6.337 1.00 89.06 440 SER A O 1
ATOM 3578 N N . LYS A 1 441 ? -10.270 -6.727 -5.603 1.00 88.19 441 LYS A N 1
ATOM 3579 C CA . LYS A 1 441 ? -10.484 -6.118 -4.279 1.00 88.19 441 LYS A CA 1
ATOM 3580 C C . LYS A 1 441 ? -9.404 -6.514 -3.282 1.00 88.19 441 LYS A C 1
ATOM 3582 O O . LYS A 1 441 ? -9.207 -5.816 -2.291 1.00 88.19 441 LYS A O 1
ATOM 3587 N N . GLY A 1 442 ? -8.733 -7.634 -3.511 1.00 83.88 442 GLY A N 1
ATOM 3588 C CA . GLY A 1 442 ? -7.552 -8.056 -2.781 1.00 83.88 442 GLY A CA 1
ATOM 3589 C C . GLY A 1 442 ? -6.415 -7.047 -2.928 1.00 83.88 442 GLY A C 1
ATOM 3590 O O . GLY A 1 442 ? -5.736 -6.731 -1.952 1.00 83.88 442 GLY A O 1
ATOM 3591 N N . ILE A 1 443 ? -6.299 -6.455 -4.120 1.00 87.25 443 ILE A N 1
ATOM 3592 C CA . ILE A 1 443 ? -5.293 -5.438 -4.433 1.00 87.25 443 ILE A CA 1
ATOM 3593 C C . ILE A 1 443 ? -5.766 -4.030 -4.058 1.00 87.25 443 ILE A C 1
ATOM 3595 O O . ILE A 1 443 ? -5.090 -3.339 -3.301 1.00 87.25 443 ILE A O 1
ATOM 3599 N N . ALA A 1 444 ? -6.910 -3.584 -4.587 1.00 89.69 444 ALA A N 1
ATOM 3600 C CA . ALA A 1 444 ? -7.350 -2.189 -4.446 1.00 89.69 444 ALA A CA 1
ATOM 3601 C C . ALA A 1 444 ? -8.266 -1.928 -3.240 1.00 89.69 444 ALA A C 1
ATOM 3603 O O . ALA A 1 444 ? -8.606 -0.779 -2.966 1.00 89.69 444 ALA A O 1
ATOM 3604 N N . GLY A 1 445 ? -8.713 -2.973 -2.543 1.00 88.69 445 GLY A N 1
ATOM 3605 C CA . GLY A 1 445 ? -9.781 -2.869 -1.554 1.00 88.69 445 GLY A CA 1
ATOM 3606 C C . GLY A 1 445 ? -11.174 -2.782 -2.184 1.00 88.69 445 GLY A C 1
ATOM 3607 O O . GLY A 1 445 ? -11.425 -3.116 -3.340 1.00 88.69 445 GLY A O 1
ATOM 3608 N N . THR A 1 446 ? -12.146 -2.379 -1.383 1.00 89.56 446 THR A N 1
ATOM 3609 C CA .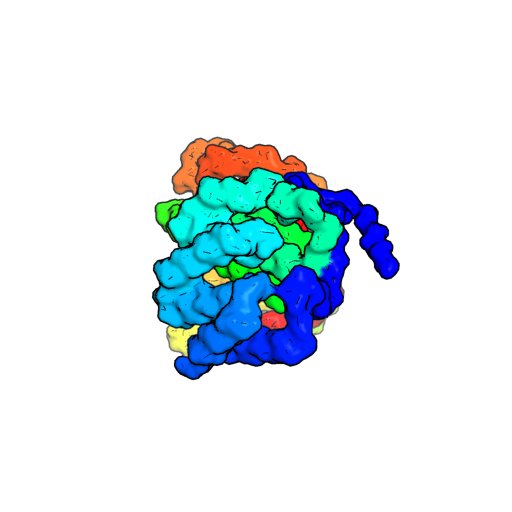 THR A 1 446 ? -13.528 -2.143 -1.800 1.00 89.56 446 THR A CA 1
ATOM 3610 C C . THR A 1 446 ? -13.686 -0.749 -2.403 1.00 89.56 446 THR A C 1
ATOM 3612 O O . THR A 1 446 ? -12.938 0.171 -2.088 1.00 89.56 446 THR A O 1
ATOM 3615 N N . TYR A 1 447 ? -14.733 -0.541 -3.212 1.00 93.75 447 TYR A N 1
ATOM 3616 C CA . TYR A 1 447 ? -15.036 0.799 -3.731 1.00 93.75 447 TYR A CA 1
ATOM 3617 C C . TYR A 1 447 ? -15.224 1.840 -2.616 1.00 93.75 447 TYR A C 1
ATOM 3619 O O . TYR A 1 447 ? -14.869 2.996 -2.811 1.00 93.75 447 TYR A O 1
ATOM 3627 N N . GLN A 1 448 ? -15.779 1.448 -1.463 1.00 89.31 448 GLN A N 1
ATOM 3628 C CA . GLN A 1 448 ? -15.957 2.369 -0.342 1.00 89.31 448 GLN A CA 1
ATOM 3629 C C . GLN A 1 448 ? -14.603 2.825 0.220 1.00 89.31 448 GLN A C 1
ATOM 3631 O O . GLN A 1 448 ? -14.404 4.026 0.366 1.00 89.31 448 GLN A O 1
ATOM 3636 N N . GLU A 1 449 ? -13.674 1.893 0.461 1.00 87.00 449 GLU A N 1
ATOM 3637 C CA . GLU A 1 449 ? -12.298 2.209 0.882 1.00 87.00 449 GLU A CA 1
ATOM 3638 C C . GLU A 1 449 ? -11.619 3.118 -0.161 1.00 87.00 449 GLU A C 1
ATOM 3640 O O . GLU A 1 449 ? -11.146 4.197 0.179 1.00 87.00 449 GLU A O 1
ATOM 3645 N N . VAL A 1 450 ? -11.703 2.777 -1.454 1.00 92.38 450 VAL A N 1
ATOM 3646 C CA . VAL A 1 450 ? -11.160 3.601 -2.553 1.00 92.38 450 VAL A CA 1
ATOM 3647 C C . VAL A 1 450 ? -11.752 5.014 -2.585 1.00 92.38 450 VAL A C 1
ATOM 3649 O O . VAL A 1 450 ? -11.024 5.994 -2.761 1.00 92.38 450 VAL A O 1
ATOM 3652 N N . GLU A 1 451 ? -13.072 5.150 -2.456 1.00 93.06 451 GLU A N 1
ATOM 3653 C CA . GLU A 1 451 ? -13.754 6.446 -2.461 1.00 93.06 451 GLU A CA 1
ATOM 3654 C C . GLU A 1 451 ? -13.349 7.292 -1.252 1.00 93.06 451 GLU A C 1
ATOM 3656 O O . GLU A 1 451 ? -13.126 8.500 -1.392 1.00 93.06 451 GLU A O 1
ATOM 3661 N N . GLU A 1 452 ? -13.244 6.676 -0.078 1.00 86.69 452 GLU A N 1
ATOM 3662 C CA . GLU A 1 452 ? -12.793 7.329 1.144 1.00 86.69 452 GLU A CA 1
ATOM 3663 C C . GLU A 1 452 ? -11.329 7.779 1.004 1.00 86.69 452 GLU A C 1
ATOM 3665 O O . GLU A 1 452 ? -11.049 8.980 1.101 1.00 86.69 452 GLU A O 1
ATOM 3670 N N . ASP A 1 453 ? -10.418 6.872 0.660 1.00 87.44 453 ASP A N 1
ATOM 3671 C CA . ASP A 1 453 ? -8.983 7.143 0.548 1.00 87.44 453 ASP A CA 1
ATOM 3672 C C . ASP A 1 453 ? -8.679 8.220 -0.499 1.00 87.44 453 ASP A C 1
ATOM 3674 O O . ASP A 1 453 ? -7.949 9.175 -0.221 1.00 87.44 453 ASP A O 1
ATOM 3678 N N . THR A 1 454 ? -9.339 8.166 -1.661 1.00 88.62 454 THR A N 1
ATOM 3679 C CA . THR A 1 454 ? -9.190 9.193 -2.708 1.00 88.62 454 THR A CA 1
ATOM 3680 C C . THR A 1 454 ? -9.676 10.565 -2.227 1.00 88.62 454 THR A C 1
ATOM 3682 O O . THR A 1 454 ? -9.146 11.607 -2.626 1.00 88.62 454 THR A O 1
ATOM 3685 N N . ASN A 1 455 ? -10.728 10.616 -1.400 1.00 83.81 455 ASN A N 1
ATOM 3686 C CA . ASN A 1 455 ? -11.320 11.873 -0.943 1.00 83.81 455 ASN A CA 1
ATOM 3687 C C . ASN A 1 455 ? -10.535 12.538 0.186 1.00 83.81 455 ASN A C 1
ATOM 3689 O O . ASN A 1 455 ? -10.464 13.777 0.221 1.00 83.81 455 ASN A O 1
ATOM 3693 N N . TYR A 1 456 ? -9.966 11.749 1.089 1.00 72.12 456 TYR A N 1
ATOM 3694 C CA . TYR A 1 456 ? -9.297 12.253 2.288 1.00 72.12 456 TYR A CA 1
ATOM 3695 C C . TYR A 1 456 ? -7.773 12.293 2.165 1.00 72.12 456 TYR A C 1
ATOM 3697 O O . TYR A 1 456 ? -7.140 13.051 2.902 1.00 72.12 456 TYR A O 1
ATOM 3705 N N . GLY A 1 457 ? -7.222 11.599 1.169 1.00 62.84 457 GLY A N 1
ATOM 3706 C CA . GLY A 1 457 ? -5.801 11.514 0.892 1.00 62.84 457 GLY A CA 1
ATOM 3707 C C . GLY A 1 457 ? -5.117 10.461 1.740 1.00 62.84 457 GLY A C 1
ATOM 3708 O O . GLY A 1 457 ? -5.173 10.507 2.970 1.00 62.84 457 GLY A O 1
ATOM 3709 N N . THR A 1 458 ? -4.402 9.551 1.084 1.00 55.84 458 THR A N 1
ATOM 3710 C CA . THR A 1 458 ? -3.439 8.690 1.762 1.00 55.84 458 THR A CA 1
ATOM 3711 C C . THR A 1 458 ? -2.241 9.553 2.173 1.00 55.84 458 THR A C 1
ATOM 3713 O O . THR A 1 458 ? -1.743 10.402 1.431 1.00 55.84 458 THR A O 1
ATOM 3716 N N . SER A 1 459 ? -1.769 9.398 3.411 1.00 45.75 459 SER A N 1
ATOM 3717 C CA . SER A 1 459 ? -0.601 10.142 3.919 1.00 45.75 459 SER A CA 1
ATOM 3718 C C . SER A 1 459 ? 0.734 9.743 3.258 1.00 45.75 459 SER A C 1
ATOM 3720 O O . SER A 1 459 ? 1.786 10.266 3.630 1.00 45.75 459 SER A O 1
ATOM 3722 N N . GLN A 1 460 ? 0.710 8.812 2.300 1.00 49.97 460 GLN A N 1
ATOM 3723 C CA . GLN A 1 460 ? 1.880 8.121 1.772 1.00 49.97 460 GLN A CA 1
ATOM 3724 C C . GLN A 1 460 ? 1.868 8.168 0.245 1.00 49.97 460 GLN A C 1
ATOM 3726 O O . GLN A 1 460 ? 1.404 7.250 -0.407 1.00 49.97 460 GLN A O 1
ATOM 3731 N N . ASN A 1 461 ? 2.421 9.235 -0.332 1.00 55.69 461 ASN A N 1
ATOM 3732 C CA . ASN A 1 461 ? 2.856 9.169 -1.722 1.00 55.69 461 ASN A CA 1
ATOM 3733 C C . ASN A 1 461 ? 4.256 8.535 -1.732 1.00 55.69 461 ASN A C 1
ATOM 3735 O O . ASN A 1 461 ? 5.222 9.143 -1.251 1.00 55.69 461 ASN A O 1
ATOM 3739 N N . TYR A 1 462 ? 4.349 7.280 -2.175 1.00 64.06 462 TYR A N 1
ATOM 3740 C CA . TYR A 1 462 ? 5.601 6.517 -2.172 1.00 64.06 462 TYR A CA 1
ATOM 3741 C C . TYR A 1 462 ? 6.578 6.985 -3.257 1.00 64.06 462 TYR A C 1
ATOM 3743 O O . TYR A 1 462 ? 7.795 6.854 -3.086 1.00 64.06 462 TYR A O 1
ATOM 3751 N N . HIS A 1 463 ? 6.067 7.596 -4.329 1.00 74.06 463 HIS A N 1
ATOM 3752 C CA . HIS A 1 463 ? 6.871 8.083 -5.441 1.00 74.06 463 HIS A CA 1
ATOM 3753 C C . HIS A 1 463 ? 7.496 9.438 -5.116 1.00 74.06 463 HIS A C 1
ATOM 3755 O O . HIS A 1 463 ? 6.842 10.394 -4.691 1.00 74.06 463 HIS A O 1
ATOM 3761 N N . LYS A 1 464 ? 8.810 9.529 -5.326 1.00 82.88 464 LYS A N 1
ATOM 3762 C CA . LYS A 1 464 ? 9.592 10.748 -5.109 1.00 82.88 464 LYS A CA 1
ATOM 3763 C C . LYS A 1 464 ? 10.202 11.210 -6.426 1.00 82.88 464 LYS A C 1
ATOM 3765 O O . LYS A 1 464 ? 10.550 10.360 -7.243 1.00 82.88 464 LYS A O 1
ATOM 3770 N N . PRO A 1 465 ? 10.387 12.529 -6.619 1.00 88.88 465 PRO A N 1
ATOM 3771 C CA . PRO A 1 465 ? 11.147 13.033 -7.753 1.00 88.88 465 PRO A CA 1
ATOM 3772 C C . PRO A 1 465 ? 12.526 12.375 -7.830 1.00 88.88 465 PRO A C 1
ATOM 3774 O O . PRO A 1 465 ? 13.124 12.049 -6.798 1.00 88.88 465 PRO A O 1
ATOM 3777 N N . LEU A 1 466 ? 13.032 12.221 -9.053 1.00 91.81 466 LEU A N 1
ATOM 3778 C CA . LEU A 1 466 ? 14.386 11.723 -9.279 1.00 91.81 466 LEU A CA 1
ATOM 3779 C C . LEU A 1 466 ? 15.422 12.608 -8.561 1.00 91.81 466 LEU A C 1
ATOM 3781 O O . LEU A 1 466 ? 15.218 13.822 -8.450 1.00 91.81 466 LEU A O 1
ATOM 3785 N N . PRO A 1 467 ? 16.551 12.033 -8.108 1.00 93.12 467 PRO A N 1
ATOM 3786 C CA . PRO A 1 467 ? 17.672 12.810 -7.584 1.00 93.12 467 PRO A CA 1
ATOM 3787 C C . PRO A 1 467 ? 18.193 13.850 -8.585 1.00 93.12 467 PRO A C 1
ATOM 3789 O O . PRO A 1 467 ? 17.920 13.784 -9.785 1.00 93.12 467 PRO A O 1
ATOM 3792 N N . ASN A 1 468 ? 18.985 14.820 -8.124 1.00 89.94 468 ASN A N 1
ATOM 3793 C CA . ASN A 1 468 ? 19.391 15.937 -8.985 1.00 89.94 468 ASN A CA 1
ATOM 3794 C C . ASN A 1 468 ? 20.465 15.546 -10.009 1.00 89.94 468 ASN A C 1
ATOM 3796 O O . ASN A 1 468 ? 20.723 16.301 -10.945 1.00 89.94 468 ASN A O 1
ATOM 3800 N N . SER A 1 469 ? 21.115 14.395 -9.831 1.00 91.81 469 SER A N 1
ATOM 3801 C CA . SER A 1 469 ? 22.169 13.916 -10.721 1.00 91.81 469 SER A CA 1
ATOM 3802 C C . SER A 1 469 ? 22.150 12.401 -10.871 1.00 91.81 469 SER A C 1
ATOM 3804 O O . SER A 1 469 ? 21.700 11.678 -9.981 1.00 91.81 469 SER A O 1
ATOM 3806 N N . LEU A 1 470 ? 22.724 11.934 -11.981 1.00 91.56 470 LEU A N 1
ATOM 3807 C CA . LEU A 1 470 ? 22.909 10.516 -12.274 1.00 91.56 470 LEU A CA 1
ATOM 3808 C C . LEU A 1 470 ? 23.686 9.793 -11.157 1.00 91.56 470 LEU A C 1
ATOM 3810 O O . LEU A 1 470 ? 23.287 8.718 -10.723 1.00 91.56 470 LEU A O 1
ATOM 3814 N N . GLU A 1 471 ? 24.752 10.409 -10.635 1.00 92.44 471 GLU A N 1
ATOM 3815 C CA . GLU A 1 471 ? 25.537 9.871 -9.512 1.00 92.44 471 GLU A CA 1
ATOM 3816 C C . GLU A 1 471 ? 24.700 9.716 -8.231 1.00 92.44 471 GLU A C 1
ATOM 3818 O O . GLU A 1 471 ? 24.792 8.697 -7.546 1.00 92.44 471 GLU A O 1
ATOM 3823 N N . GLU A 1 472 ? 23.874 10.710 -7.888 1.00 92.75 472 GLU A N 1
ATOM 3824 C CA . GLU A 1 472 ? 22.972 10.597 -6.737 1.00 92.75 472 GLU A CA 1
ATOM 3825 C C . GLU A 1 472 ? 21.934 9.491 -6.940 1.00 92.75 472 GLU A C 1
ATOM 3827 O O . GLU A 1 472 ? 21.576 8.816 -5.972 1.00 92.75 472 GLU A O 1
ATOM 3832 N N . PHE A 1 473 ? 21.484 9.274 -8.180 1.00 93.00 473 PHE A N 1
ATOM 3833 C CA . PHE A 1 473 ? 20.524 8.221 -8.481 1.00 93.00 473 PHE A CA 1
ATOM 3834 C C . PHE A 1 473 ? 21.115 6.829 -8.271 1.00 93.00 473 PHE A C 1
ATOM 3836 O O . PHE A 1 473 ? 20.559 6.073 -7.474 1.00 93.00 473 PHE A O 1
ATOM 3843 N N . TYR A 1 474 ? 22.297 6.541 -8.823 1.00 92.31 474 TYR A N 1
ATOM 3844 C CA . TYR A 1 474 ? 23.027 5.299 -8.535 1.00 92.31 474 TYR A CA 1
ATOM 3845 C C . TYR A 1 474 ? 23.218 5.062 -7.029 1.00 92.31 474 TYR A C 1
ATOM 3847 O O . TYR A 1 474 ? 22.884 3.996 -6.513 1.00 92.31 474 TYR A O 1
ATOM 3855 N N . LYS A 1 475 ? 23.665 6.083 -6.282 1.00 90.62 475 LYS A N 1
ATOM 3856 C CA . LYS A 1 475 ? 23.817 5.988 -4.816 1.00 90.62 475 LYS A CA 1
ATOM 3857 C C . LYS A 1 475 ? 22.503 5.671 -4.104 1.00 90.62 475 LYS A C 1
ATOM 3859 O O . LYS A 1 475 ? 22.508 4.955 -3.103 1.00 90.62 475 LYS A O 1
ATOM 3864 N N . SER A 1 476 ? 21.393 6.241 -4.571 1.00 90.19 476 SER A N 1
ATOM 3865 C CA . SER A 1 476 ? 20.077 6.009 -3.972 1.00 90.19 476 SER A CA 1
ATOM 3866 C C . SER A 1 476 ? 19.589 4.578 -4.192 1.00 90.19 476 SER A C 1
ATOM 3868 O O . SER A 1 476 ? 19.063 3.978 -3.255 1.00 90.19 476 SER A O 1
ATOM 3870 N N . ILE A 1 477 ? 19.846 4.022 -5.379 1.00 89.19 477 ILE A N 1
ATOM 3871 C CA . ILE A 1 477 ? 19.497 2.652 -5.744 1.00 89.19 477 ILE A CA 1
ATOM 3872 C C . ILE A 1 477 ? 20.340 1.656 -4.936 1.00 89.19 477 ILE A C 1
ATOM 3874 O O . ILE A 1 477 ? 19.758 0.845 -4.221 1.00 89.19 477 ILE A O 1
ATOM 3878 N N . ASN A 1 478 ? 21.672 1.798 -4.897 1.00 85.56 478 ASN A N 1
ATOM 3879 C CA . ASN A 1 478 ? 22.534 0.907 -4.095 1.00 85.56 478 ASN A CA 1
ATOM 3880 C C . ASN A 1 478 ? 22.156 0.913 -2.613 1.00 85.56 478 ASN A C 1
ATOM 3882 O O . ASN A 1 478 ? 22.102 -0.127 -1.962 1.00 85.56 478 ASN A O 1
ATOM 3886 N N . LYS A 1 479 ? 21.817 2.088 -2.069 1.00 87.44 479 LYS A N 1
ATOM 3887 C CA . LYS A 1 479 ? 21.358 2.201 -0.682 1.00 87.44 479 LYS A CA 1
ATOM 3888 C C . LYS A 1 479 ? 20.024 1.489 -0.437 1.00 87.44 479 LYS A C 1
ATOM 3890 O O . LYS A 1 479 ? 19.815 0.989 0.665 1.00 87.44 479 LYS A O 1
ATOM 3895 N N . LYS A 1 480 ? 19.099 1.523 -1.399 1.00 85.94 480 LYS A N 1
ATOM 3896 C CA . LYS A 1 480 ? 17.771 0.913 -1.257 1.00 85.94 480 LYS A CA 1
ATOM 3897 C C . LYS A 1 480 ? 17.844 -0.610 -1.389 1.00 85.94 480 LYS A C 1
ATOM 3899 O O . LYS A 1 480 ? 17.221 -1.302 -0.590 1.00 85.94 480 LYS A O 1
ATOM 3904 N N . TRP A 1 481 ? 18.634 -1.098 -2.341 1.00 81.62 481 TRP A N 1
ATOM 3905 C CA . TRP A 1 481 ? 18.696 -2.512 -2.720 1.00 81.62 481 TRP A CA 1
ATOM 3906 C C . TRP A 1 481 ? 19.859 -3.288 -2.081 1.00 81.62 481 TRP A C 1
ATOM 3908 O O . TRP A 1 481 ? 19.897 -4.509 -2.180 1.00 81.62 481 TRP A O 1
ATOM 3918 N N . ASN A 1 482 ? 20.741 -2.608 -1.334 1.00 72.69 482 ASN A N 1
ATOM 3919 C CA . ASN A 1 482 ? 21.936 -3.175 -0.691 1.00 72.69 482 ASN A CA 1
ATOM 3920 C C . ASN A 1 482 ? 22.864 -3.911 -1.674 1.00 72.69 482 ASN A C 1
ATOM 3922 O O . ASN A 1 482 ? 23.322 -5.016 -1.373 1.00 72.69 482 ASN A O 1
ATOM 3926 N N . TRP A 1 483 ? 23.126 -3.281 -2.819 1.00 65.62 483 TRP A N 1
ATOM 3927 C CA . TRP A 1 483 ? 24.171 -3.696 -3.757 1.00 65.62 483 TRP A CA 1
ATOM 3928 C C . TRP A 1 483 ? 25.543 -3.169 -3.344 1.00 65.62 483 TRP A C 1
ATOM 3930 O O . TRP A 1 483 ? 25.620 -1.999 -2.883 1.00 65.62 483 TRP A O 1
#

Radius of gyration: 31.08 Å; chains: 1; bounding box: 63×48×87 Å

Secondary structure (DSSP, 8-state):
----------S----GGG--EE--TTHHHHHTT--HHHHHHHHHHHHHHHTT-TTHHHHHHHHHHHSTT-HHHHHHHHHHHHHTT-HHHHHHHHHHHHHH-TT-HHHHHHHHHHHHHHT-HHHHHHHH-TT--HHHHSTT-S-EEHHHHHHHHHHHHHHHHHTT-HHHHHHHHHHHHHHHTT-THHHHHHHHHHHHHHHHHHHHHHHHHTT------------TT-----S-HHHHHHHHH--GGG-HHHHHHHTSTT--GGGGTHHHHHHHHHHHHHHHHHHTTSS-GGGT-HHHHHHHHHTTS--TTHHHHHHHHHSS-HHHHHHHTGGGIIIIIHHHHHHH-S-HHHHHHHHT-TT--HHHHHHHHHHHHSHHHHSS--HHHHHHHHHHHHHHHHH---TTSS-HHHHHHHHHHHHHTT-GGGHHHHHHHHHTT-S-HHHH--HHHHHHHHHH--S-----PPPSSHHHHHHHHHHHHT-

InterPro domains:
  IPR011990 Tetratricopeptide-like helical domain superfamily [G3DSA:1.25.40.10] (21-214)
  IPR011990 Tetratricopeptide-like helical domain superfamily [SSF48452] (59-186)

Sequence (483 aa):
MGRRAVIKIRGSMIELKKLNITNDPSFLSDKSGLDRFGEALLSDIQYDVSKNKRNVFKRIDRAIKKYPNVPQFKNALMSYYMINDDHEKGYKYNRYILKKHPDYPYATINLAAEYVQTGDLDEALDVLGSDFSIAKIFPERTVFHEDEVFAFYHVVACYFLAQNDPGKAEDILDNLKEINGQHFKLEILEEQIFRTTMMMAVDRNILDSDLSDDFEGNYTGEDPDYIPVYHNKEFEEHIYQNDIDAYLPVVNMINDNDFESSDLILPLQHAVKKYPQFSEAFSSDRLGQEHINFHIHAIICLCYYKVPLALKHLLEFIDQDSGFYEFYIGDLGEDIIVPAIVKQTQELDELAEFTCNEGVYTYSRALAGSALVNAPIYGDFSMKTVESSVAKVLDFYISIEEAEIVDRDFLGLFVSNLVDVNLKSRLDKIKKLYDQGKVSKGIAGTYQEVEEDTNYGTSQNYHKPLPNSLEEFYKSINKKWNW

Foldseek 3Di:
DDDDDDDDDDDALAPPNQAAEDQPPCPLCVVQVHDPVLSVLLVVLLVCLVVLPPCSLVSLVVSCVVRVSRLSSLLSVLSSCVSVVVPVVSLVSLVVSCVRPVLPLVSLLVQLLVCLVVVVLVSNCVSCDPSNYPCVSNVVDRYDYLVSVLSSLLSVLSSCLSVVNLVVSVVSLVVNCVVPVVDPSSVVSVVSSVVSVVVVLVVLCVVCVVVALFFQFAQDQADPPDDDDAPDPVLVVDLQQADLVPCPVVQVQVPDPPHDLCNLLRLLSCCSHCVVVVVVCVVVVNDDPSRNQSNQSSLLVLLPDADPCNLVSLLVSLNHGPSSCVRHPPPCLQQRSLLSNLSHDDALLVLLVSLLDARGGLVSSLSSLLSLLCSVQRHDDDNVSSLVSVVSSLVSQLPDLDLSRANQDSLLSSLQSCLQSLVQVCLVSNVSCVVSVSHRCSRNNHSVCSNVSSVPDDPDNPDHHADPGSVVSSVVVCVVVVD

Organism: NCBI:txid331648